Protein AF-0000000071359424 (afdb_homodimer)

pLDDT: mean 89.39, std 12.59, range [34.56, 98.94]

Solvent-accessible surface area (backbone atoms only — not comparable to full-atom values): 30101 Å² total; per-residue (Å²): 121,82,70,41,62,58,48,35,33,37,38,37,17,34,29,26,30,53,90,57,71,79,43,41,37,66,70,57,46,55,58,35,47,76,65,38,33,76,42,5,41,60,33,50,52,52,32,69,72,41,50,44,68,75,66,66,46,66,30,37,36,36,23,9,19,57,32,61,50,30,38,54,72,36,66,71,71,58,70,51,74,48,50,45,51,52,49,36,55,57,56,66,75,49,84,68,50,68,45,69,24,39,13,47,24,44,27,25,35,39,41,81,33,79,86,40,93,69,38,82,43,73,46,50,59,51,34,54,37,36,52,26,44,40,30,67,45,30,75,81,19,46,51,17,64,45,53,72,47,79,46,66,18,61,91,30,41,36,32,42,33,30,34,49,35,30,47,66,40,77,34,83,88,68,77,37,74,40,77,36,70,51,68,61,55,51,52,26,48,53,49,63,60,64,71,41,89,73,38,35,31,36,38,36,24,8,64,60,86,48,84,78,45,51,85,78,30,70,66,46,54,55,51,67,76,36,71,46,44,42,39,36,40,24,18,79,76,55,39,69,44,76,47,80,43,78,39,96,88,72,38,61,34,35,36,39,29,39,22,24,23,29,77,34,71,51,26,30,29,39,39,35,39,36,50,53,34,38,36,30,25,32,74,57,40,81,54,72,67,45,77,42,75,63,111,122,83,71,40,64,59,47,36,33,38,38,36,15,33,30,25,29,52,91,56,72,76,41,40,36,66,70,57,44,54,57,36,46,77,66,38,34,75,43,5,42,60,32,51,50,51,32,68,72,41,51,46,70,76,66,67,44,68,30,36,36,35,23,10,20,56,32,61,49,29,38,53,71,38,65,68,70,59,68,50,71,50,48,46,52,52,50,36,54,59,56,66,74,47,83,66,49,68,44,67,24,39,13,48,26,43,27,25,35,41,42,82,34,78,87,40,93,68,37,82,43,72,47,50,59,51,34,54,36,35,50,26,45,40,31,66,44,29,75,81,19,45,52,16,63,46,52,71,48,79,45,68,18,61,92,30,40,34,33,43,34,30,34,48,35,30,47,67,40,78,33,82,90,68,76,37,74,40,76,36,72,52,68,61,54,51,50,24,48,53,50,62,60,65,71,42,90,72,36,36,31,37,39,36,25,9,64,60,86,49,86,78,44,50,84,76,32,71,67,46,54,56,52,67,75,36,72,46,46,42,40,37,41,25,18,78,74,54,41,71,45,78,46,79,44,79,39,94,88,73,39,61,34,34,37,41,30,40,21,23,23,30,77,33,69,50,26,31,30,38,40,35,37,35,50,53,34,39,37,31,26,32,73,57,40,82,54,73,68,44,79,43,73,62,112

Sequence (590 aa):
MAQQDTLSILHITDLHVIFNQNAYIREMMDYRQKKDYHLGEARFREFLETVPQQTQSDMIVATGDLIDFFESEVEDGSMLDIQTRQFSKLIDEYELPLLLTMGNHETFTFEWNDTLEYKLLHNQFYTERARALWIRNLDCFKNGTYFSRSVQVGNTAYKLIFLDDSFYEFDPEDDTSIPYISKPQEYWLANELEESDEDIEILFMHIPFSTEVAENNSFYKILEKFPSCKLVVAGHHHKSIIKNYPQASGNNLVQVQTAALVNSTNHWRMIQLTEDNIIVSETGQLSPELVIEAKMAQQDTLSILHITDLHVIFNQNAYIREMMDYRQKKDYHLGEARFREFLETVPQQTQSDMIVATGDLIDFFESEVEDGSMLDIQTRQFSKLIDEYELPLLLTMGNHETFTFEWNDTLEYKLLHNQFYTERARALWIRNLDCFKNGTYFSRSVQVGNTAYKLIFLDDSFYEFDPEDDTSIPYISKPQEYWLANELEESDEDIEILFMHIPFSTEVAENNSFYKILEKFPSCKLVVAGHHHKSIIKNYPQASGNNLVQVQTAALVNSTNHWRMIQLTEDNIIVSETGQLSPELVIEAK

Organism: NCBI:txid346377

Structure (mmCIF, N/CA/C/O backbone):
data_AF-0000000071359424-model_v1
#
loop_
_entity.id
_entity.type
_entity.pdbx_description
1 polymer 'Calcineurin-like phosphoesterase domain-containing protein'
#
loop_
_atom_site.group_PDB
_atom_site.id
_atom_site.type_symbol
_atom_site.label_atom_id
_atom_site.label_alt_id
_atom_site.label_comp_id
_atom_site.label_asym_id
_atom_site.label_entity_id
_atom_site.label_seq_id
_atom_site.pdbx_PDB_ins_code
_atom_site.Cartn_x
_atom_site.Cartn_y
_atom_site.Cartn_z
_atom_site.occupancy
_atom_site.B_iso_or_equiv
_atom_site.auth_seq_id
_atom_site.auth_comp_id
_atom_site.auth_asym_id
_atom_site.auth_atom_id
_atom_site.pdbx_PDB_model_num
ATOM 1 N N . MET A 1 1 ? 23.906 -25.922 0.614 1 34.56 1 MET A N 1
ATOM 2 C CA . MET A 1 1 ? 22.609 -26.578 0.501 1 34.56 1 MET A CA 1
ATOM 3 C C . MET A 1 1 ? 22.516 -27.375 -0.793 1 34.56 1 MET A C 1
ATOM 5 O O . MET A 1 1 ? 23.031 -26.953 -1.828 1 34.56 1 MET A O 1
ATOM 9 N N . ALA A 1 2 ? 22.469 -28.562 -0.736 1 39.53 2 ALA A N 1
ATOM 10 C CA . ALA A 1 2 ? 22.5 -29.422 -1.912 1 39.53 2 ALA A CA 1
ATOM 11 C C . ALA A 1 2 ? 21.781 -28.781 -3.09 1 39.53 2 ALA A C 1
ATOM 13 O O . ALA A 1 2 ? 20.656 -28.297 -2.947 1 39.53 2 ALA A O 1
ATOM 14 N N . GLN A 1 3 ? 22.484 -28.281 -3.951 1 49.31 3 GLN A N 1
ATOM 15 C CA . GLN A 1 3 ? 21.969 -27.656 -5.16 1 49.31 3 GLN A CA 1
ATOM 16 C C . GLN A 1 3 ? 20.859 -28.5 -5.785 1 49.31 3 GLN A C 1
ATOM 18 O O . GLN A 1 3 ? 21.062 -29.672 -6.109 1 49.31 3 GLN A O 1
ATOM 23 N N . GLN A 1 4 ? 19.609 -28.328 -5.504 1 65.25 4 GLN A N 1
ATOM 24 C CA . GLN A 1 4 ? 18.484 -29.109 -6.004 1 65.25 4 GLN A CA 1
ATOM 25 C C . GLN A 1 4 ? 18.375 -29.016 -7.523 1 65.25 4 GLN A C 1
ATOM 27 O O . GLN A 1 4 ? 18.469 -27.922 -8.094 1 65.25 4 GLN A O 1
ATOM 32 N N . ASP A 1 5 ? 18.469 -30.172 -8.273 1 86.94 5 ASP A N 1
ATOM 33 C CA . ASP A 1 5 ? 18.406 -30.25 -9.734 1 86.94 5 ASP A CA 1
ATOM 34 C C . ASP A 1 5 ? 17.047 -29.828 -10.258 1 86.94 5 ASP A C 1
ATOM 36 O O . ASP A 1 5 ? 16.922 -29.406 -11.414 1 86.94 5 ASP A O 1
ATOM 40 N N . THR A 1 6 ? 16.078 -29.938 -9.43 1 95.62 6 THR A N 1
ATOM 41 C CA . THR A 1 6 ? 14.719 -29.547 -9.82 1 95.62 6 THR A CA 1
ATOM 42 C C . THR A 1 6 ? 13.977 -28.922 -8.641 1 95.62 6 THR A C 1
ATOM 44 O O . THR A 1 6 ? 14.07 -29.406 -7.512 1 95.62 6 THR A O 1
ATOM 47 N N . LEU A 1 7 ? 13.422 -27.766 -8.812 1 97.69 7 LEU A N 1
ATOM 48 C CA . LEU A 1 7 ? 12.492 -27.172 -7.859 1 97.69 7 LEU A CA 1
ATOM 49 C C . LEU A 1 7 ? 11.047 -27.328 -8.32 1 97.69 7 LEU A C 1
ATOM 51 O O . LEU A 1 7 ? 10.703 -26.938 -9.438 1 97.69 7 LEU A O 1
ATOM 55 N N . SER A 1 8 ? 10.234 -27.953 -7.512 1 98.06 8 SER A N 1
ATOM 56 C CA . SER A 1 8 ? 8.852 -28.25 -7.863 1 98.06 8 SER A CA 1
ATOM 57 C C . SER A 1 8 ? 7.875 -27.344 -7.113 1 98.06 8 SER A C 1
ATOM 59 O O . SER A 1 8 ? 7.805 -27.391 -5.883 1 98.06 8 SER A O 1
ATOM 61 N N . ILE A 1 9 ? 7.07 -26.578 -7.855 1 98.62 9 ILE A N 1
ATOM 62 C CA . ILE A 1 9 ? 6.102 -25.625 -7.312 1 98.62 9 ILE A CA 1
ATOM 63 C C . ILE A 1 9 ? 4.688 -26.078 -7.66 1 98.62 9 ILE A C 1
ATOM 65 O O . ILE A 1 9 ? 4.359 -26.281 -8.828 1 98.62 9 ILE A O 1
ATOM 69 N N . LEU A 1 10 ? 3.865 -26.266 -6.699 1 98.81 10 LEU A N 1
ATOM 70 C CA . LEU A 1 10 ? 2.441 -26.453 -6.941 1 98.81 10 LEU A CA 1
ATOM 71 C C . LEU A 1 10 ? 1.714 -25.125 -7.02 1 98.81 10 LEU A C 1
ATOM 73 O O . LEU A 1 10 ? 1.758 -24.328 -6.074 1 98.81 10 LEU A O 1
ATOM 77 N N . HIS A 1 11 ? 1.095 -24.875 -8.156 1 98.94 11 HIS A N 1
ATOM 78 C CA . HIS A 1 11 ? 0.323 -23.656 -8.32 1 98.94 11 HIS A CA 1
ATOM 79 C C . HIS A 1 11 ? -1.169 -23.906 -8.141 1 98.94 11 HIS A C 1
ATOM 81 O O . HIS A 1 11 ? -1.725 -24.828 -8.75 1 98.94 11 HIS A O 1
ATOM 87 N N . ILE A 1 12 ? -1.784 -23.141 -7.285 1 98.94 12 ILE A N 1
ATOM 88 C CA . ILE A 1 12 ? -3.23 -23.109 -7.098 1 98.94 12 ILE A CA 1
ATOM 89 C C . ILE A 1 12 ? -3.734 -21.672 -7.125 1 98.94 12 ILE A C 1
ATOM 91 O O . ILE A 1 12 ? -2.943 -20.734 -7.031 1 98.94 12 ILE A O 1
ATOM 95 N N . THR A 1 13 ? -5.047 -21.5 -7.305 1 98.81 13 THR A N 1
ATOM 96 C CA . THR A 1 13 ? -5.625 -20.156 -7.352 1 98.81 13 THR A CA 1
ATOM 97 C C . THR A 1 13 ? -7.125 -20.219 -7.07 1 98.81 13 THR A C 1
ATOM 99 O O . THR A 1 13 ? -7.723 -21.297 -7.062 1 98.81 13 THR A O 1
ATOM 102 N N . ASP A 1 14 ? -7.672 -19.031 -6.715 1 98.5 14 ASP A N 1
ATOM 103 C CA . ASP A 1 14 ? -9.117 -18.875 -6.555 1 98.5 14 ASP A CA 1
ATOM 104 C C . ASP A 1 14 ? -9.664 -19.906 -5.562 1 98.5 14 ASP A C 1
ATOM 106 O O . ASP A 1 14 ? -10.531 -20.719 -5.91 1 98.5 14 ASP A O 1
ATOM 110 N N . LEU A 1 15 ? -9.125 -19.75 -4.34 1 98.69 15 LEU A N 1
ATOM 111 C CA . LEU A 1 15 ? -9.492 -20.641 -3.248 1 98.69 15 LEU A CA 1
ATOM 112 C C . LEU A 1 15 ? -10.875 -20.297 -2.701 1 98.69 15 LEU A C 1
ATOM 114 O O . LEU A 1 15 ? -11.625 -21.172 -2.285 1 98.69 15 LEU A O 1
ATOM 118 N N . HIS A 1 16 ? -11.18 -19.016 -2.584 1 97.38 16 HIS A N 1
ATOM 119 C CA . HIS A 1 16 ? -12.445 -18.469 -2.102 1 97.38 16 HIS A CA 1
ATOM 120 C C . HIS A 1 16 ? -12.836 -19.094 -0.769 1 97.38 16 HIS A C 1
ATOM 122 O O . HIS A 1 16 ? -13.977 -19.547 -0.604 1 97.38 16 HIS A O 1
ATOM 128 N N . VAL A 1 17 ? -11.953 -19.094 0.168 1 96.94 17 VAL A N 1
ATOM 129 C CA . VAL A 1 17 ? -12.18 -19.688 1.483 1 96.94 17 VAL A CA 1
ATOM 130 C C . VAL A 1 17 ? -13.219 -18.875 2.246 1 96.94 17 VAL A C 1
ATOM 132 O O . VAL A 1 17 ? -13.117 -17.641 2.316 1 96.94 17 VAL A O 1
ATOM 135 N N . ILE A 1 18 ? -14.18 -19.578 2.773 1 94.19 18 ILE A N 1
ATOM 136 C CA . ILE A 1 18 ? -15.164 -19 3.68 1 94.19 18 ILE A CA 1
ATOM 137 C C . ILE A 1 18 ? -15.047 -19.656 5.055 1 94.19 18 ILE A C 1
ATOM 139 O O . ILE A 1 18 ? -15.328 -20.844 5.211 1 94.19 18 ILE A O 1
ATOM 143 N N . PHE A 1 19 ? -14.656 -18.891 6.051 1 91.75 19 PHE A N 1
ATOM 144 C CA . PHE A 1 19 ? -14.367 -19.453 7.367 1 91.75 19 PHE A CA 1
ATOM 145 C C . PHE A 1 19 ? -15.641 -19.562 8.195 1 91.75 19 PHE A C 1
ATOM 147 O O . PHE A 1 19 ? -15.789 -20.484 9 1 91.75 19 PHE A O 1
ATOM 154 N N . ASN A 1 20 ? -16.5 -18.594 8.109 1 88.69 20 ASN A N 1
ATOM 155 C CA . ASN A 1 20 ? -17.75 -18.594 8.859 1 88.69 20 ASN A CA 1
ATOM 156 C C . ASN A 1 20 ? -18.938 -18.312 7.945 1 88.69 20 ASN A C 1
ATOM 158 O O . ASN A 1 20 ? -19.328 -17.156 7.742 1 88.69 20 ASN A O 1
ATOM 162 N N . GLN A 1 21 ? -19.594 -19.312 7.582 1 88.31 21 GLN A N 1
ATOM 163 C CA . GLN A 1 21 ? -20.719 -19.203 6.656 1 88.31 21 GLN A CA 1
ATOM 164 C C . GLN A 1 21 ? -21.906 -18.5 7.316 1 88.31 21 GLN A C 1
ATOM 166 O O . GLN A 1 21 ? -22.703 -17.844 6.637 1 88.31 21 GLN A O 1
ATOM 171 N N . ASN A 1 22 ? -21.938 -18.609 8.648 1 85.62 22 ASN A N 1
ATOM 172 C CA . ASN A 1 22 ? -23.078 -18.047 9.367 1 85.62 22 ASN A CA 1
ATOM 173 C C . ASN A 1 22 ? -23 -16.531 9.453 1 85.62 22 ASN A C 1
ATOM 175 O O . ASN A 1 22 ? -23.984 -15.867 9.797 1 85.62 22 ASN A O 1
ATOM 179 N N . ALA A 1 23 ? -21.859 -16.031 9.133 1 83.5 23 ALA A N 1
ATOM 180 C CA . ALA A 1 23 ? -21.703 -14.578 9.164 1 83.5 23 ALA A CA 1
ATOM 181 C C . ALA A 1 23 ? -22.328 -13.938 7.926 1 83.5 23 ALA A C 1
ATOM 183 O O . ALA A 1 23 ? -22.562 -12.727 7.902 1 83.5 23 ALA A O 1
ATOM 184 N N . TYR A 1 24 ? -22.625 -14.734 6.887 1 85.75 24 TYR A N 1
ATOM 185 C CA . TYR A 1 24 ? -23.172 -14.227 5.637 1 85.75 24 TYR A CA 1
ATOM 186 C C . TYR A 1 24 ? -24.672 -13.992 5.754 1 85.75 24 TYR A C 1
ATOM 188 O O . TYR A 1 24 ? -25.375 -14.734 6.449 1 85.75 24 TYR A O 1
ATOM 196 N N . ILE A 1 25 ? -25.078 -12.953 5.09 1 85.62 25 ILE A N 1
ATOM 197 C CA . ILE A 1 25 ? -26.516 -12.891 4.895 1 85.62 25 ILE A CA 1
ATOM 198 C C . ILE A 1 25 ? -26.984 -14.086 4.078 1 85.62 25 ILE A C 1
ATOM 200 O O . ILE A 1 25 ? -26.281 -14.555 3.18 1 85.62 25 ILE A O 1
ATOM 204 N N . ARG A 1 26 ? -28.141 -14.523 4.371 1 85.94 26 ARG A N 1
ATOM 205 C CA . ARG A 1 26 ? -28.656 -15.766 3.814 1 85.94 26 ARG A CA 1
ATOM 206 C C . ARG A 1 26 ? -28.656 -15.734 2.291 1 85.94 26 ARG A C 1
ATOM 208 O O . ARG A 1 26 ? -28.219 -16.688 1.647 1 85.94 26 ARG A O 1
ATOM 215 N N . GLU A 1 27 ? -29.094 -14.688 1.688 1 86.06 27 GLU A N 1
ATOM 216 C CA . GLU A 1 27 ? -29.203 -14.562 0.236 1 86.06 27 GLU A CA 1
ATOM 217 C C . GLU A 1 27 ? -27.828 -14.656 -0.426 1 86.06 27 GLU A C 1
ATOM 219 O O . GLU A 1 27 ? -27.672 -15.289 -1.472 1 86.06 27 GLU A O 1
ATOM 224 N N . MET A 1 28 ? -26.891 -14.094 0.179 1 86.56 28 MET A N 1
ATOM 225 C CA . MET A 1 28 ? -25.531 -14.125 -0.354 1 86.56 28 MET A CA 1
ATOM 226 C C . MET A 1 28 ? -24.953 -15.531 -0.271 1 86.56 28 MET A C 1
ATOM 228 O O . MET A 1 28 ? -24.312 -16 -1.213 1 86.56 28 MET A O 1
ATOM 232 N N . MET A 1 29 ? -25.141 -16.125 0.84 1 88.69 29 MET A N 1
ATOM 233 C CA . MET A 1 29 ? -24.625 -17.469 0.993 1 88.69 29 MET A CA 1
ATOM 234 C C . MET A 1 29 ? -25.266 -18.422 -0.002 1 88.69 29 MET A C 1
ATOM 236 O O . MET A 1 29 ? -24.609 -19.297 -0.554 1 88.69 29 MET A O 1
ATOM 240 N N . ASP A 1 30 ? -26.594 -18.234 -0.201 1 89.62 30 ASP A N 1
ATOM 241 C CA . ASP A 1 30 ? -27.281 -19.031 -1.206 1 89.62 30 ASP A CA 1
ATOM 242 C C . ASP A 1 30 ? -26.641 -18.859 -2.582 1 89.62 30 ASP A C 1
ATOM 244 O O . ASP A 1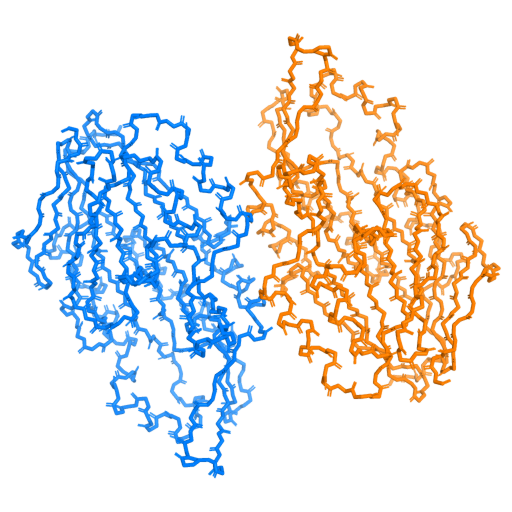 30 ? -26.453 -19.844 -3.307 1 89.62 30 ASP A O 1
ATOM 248 N N . TYR A 1 31 ? -26.344 -17.703 -2.869 1 86.75 31 TYR A N 1
ATOM 249 C CA . TYR A 1 31 ? -25.688 -17.391 -4.137 1 86.75 31 TYR A CA 1
ATOM 250 C C . TYR A 1 31 ? -24.328 -18.062 -4.227 1 86.75 31 TYR A C 1
ATOM 252 O O . TYR A 1 31 ? -23.984 -18.656 -5.258 1 86.75 31 TYR A O 1
ATOM 260 N N . ARG A 1 32 ? -23.562 -18.062 -3.168 1 90.94 32 ARG A N 1
ATOM 261 C CA . ARG A 1 32 ? -22.219 -18.641 -3.133 1 90.94 32 ARG A CA 1
ATOM 262 C C . ARG A 1 32 ? -22.281 -20.172 -3.188 1 90.94 32 ARG A C 1
ATOM 264 O O . ARG A 1 32 ? -21.406 -20.812 -3.781 1 90.94 32 ARG A O 1
ATOM 271 N N . GLN A 1 33 ? -23.281 -20.672 -2.629 1 92.81 33 GLN A N 1
ATOM 272 C CA . GLN A 1 33 ? -23.438 -22.125 -2.641 1 92.81 33 GLN A CA 1
ATOM 273 C C . GLN A 1 33 ? -23.688 -22.641 -4.059 1 92.81 33 GLN A C 1
ATOM 275 O O . GLN A 1 33 ? -23.219 -23.734 -4.41 1 92.81 33 GLN A O 1
ATOM 280 N N . LYS A 1 34 ? -24.359 -21.844 -4.816 1 91.62 34 LYS A N 1
ATOM 281 C CA . LYS A 1 34 ? -24.594 -22.219 -6.207 1 91.62 34 LYS A CA 1
ATOM 282 C C . LYS A 1 34 ? -23.281 -22.312 -6.98 1 91.62 34 LYS A C 1
ATOM 284 O O . LYS A 1 34 ? -23.219 -22.984 -8.008 1 91.62 34 LYS A O 1
ATOM 289 N N . LYS A 1 35 ? -22.266 -21.719 -6.469 1 91.25 35 LYS A N 1
ATOM 290 C CA . LYS A 1 35 ? -20.953 -21.703 -7.113 1 91.25 35 LYS A CA 1
ATOM 291 C C . LYS A 1 35 ? -19.953 -22.562 -6.348 1 91.25 35 LYS A C 1
ATOM 293 O O . LYS A 1 35 ? -18.75 -22.5 -6.602 1 91.25 35 LYS A O 1
ATOM 298 N N . ASP A 1 36 ? -20.391 -23.266 -5.289 1 93.81 36 ASP A N 1
ATOM 299 C CA . ASP A 1 36 ? -19.656 -24.219 -4.473 1 93.81 36 ASP A CA 1
ATOM 300 C C . ASP A 1 36 ? -18.641 -23.5 -3.582 1 93.81 36 ASP A C 1
ATOM 302 O O . ASP A 1 36 ? -17.672 -24.109 -3.113 1 93.81 36 ASP A O 1
ATOM 306 N N . TYR A 1 37 ? -18.828 -22.219 -3.33 1 94.62 37 TYR A N 1
ATOM 307 C CA . TYR A 1 37 ? -17.875 -21.453 -2.539 1 94.62 37 TYR A CA 1
ATOM 308 C C . TYR A 1 37 ? -17.922 -21.875 -1.075 1 94.62 37 TYR A C 1
ATOM 310 O O . TYR A 1 37 ? -16.953 -21.672 -0.331 1 94.62 37 TYR A O 1
ATOM 318 N N . HIS A 1 38 ? -19.016 -22.484 -0.681 1 94.44 38 HIS A N 1
ATOM 319 C CA . HIS A 1 38 ? -19.125 -22.984 0.685 1 94.44 38 HIS A CA 1
ATOM 320 C C . HIS A 1 38 ? -18.141 -24.125 0.93 1 94.44 38 HIS A C 1
ATOM 322 O O . HIS A 1 38 ? -17.859 -24.469 2.08 1 94.44 38 HIS A O 1
ATOM 328 N N . LEU A 1 39 ? -17.594 -24.688 -0.084 1 97.31 39 LEU A N 1
ATOM 329 C CA . LEU A 1 39 ? -16.656 -25.812 0.024 1 97.31 39 LEU A CA 1
ATOM 330 C C . LEU A 1 39 ? -15.219 -25.312 -0.001 1 97.31 39 LEU A C 1
ATOM 332 O O . LEU A 1 39 ? -14.281 -26.109 0.137 1 97.31 39 LEU A O 1
ATOM 336 N N . GLY A 1 40 ? -15 -24.047 -0.147 1 97.5 40 GLY A N 1
ATOM 337 C CA . GLY A 1 40 ? -13.68 -23.469 -0.354 1 97.5 40 GLY A CA 1
ATOM 338 C C . GLY A 1 40 ? -12.688 -23.859 0.724 1 97.5 40 GLY A C 1
ATOM 339 O O . GLY A 1 40 ? -11.578 -24.312 0.421 1 97.5 40 GLY A O 1
ATOM 340 N N . GLU A 1 41 ? -13.062 -23.734 1.964 1 97.38 41 GLU A N 1
ATOM 341 C CA . GLU A 1 41 ? -12.164 -24.078 3.061 1 97.38 41 GLU A CA 1
ATOM 342 C C . GLU A 1 41 ? -11.844 -25.562 3.062 1 97.38 41 GLU A C 1
ATOM 344 O O . GLU A 1 41 ? -10.68 -25.953 3.186 1 97.38 41 GLU A O 1
ATOM 349 N N . ALA A 1 42 ? -12.836 -26.375 2.971 1 97.81 42 ALA A N 1
ATOM 350 C CA . ALA A 1 42 ? -12.656 -27.828 2.996 1 97.81 42 ALA A CA 1
ATOM 351 C C . ALA A 1 42 ? -11.758 -28.297 1.85 1 97.81 42 ALA A C 1
ATOM 353 O O . ALA A 1 42 ? -10.883 -29.141 2.039 1 97.81 42 ALA A O 1
ATOM 354 N N . ARG A 1 43 ? -11.969 -27.781 0.704 1 98.25 43 ARG A N 1
ATOM 355 C CA . ARG A 1 43 ? -11.18 -28.172 -0.459 1 98.25 43 ARG A CA 1
ATOM 356 C C . ARG A 1 43 ? -9.734 -27.719 -0.316 1 98.25 43 ARG A C 1
ATOM 358 O O . ARG A 1 43 ? -8.805 -28.438 -0.696 1 98.25 43 ARG A O 1
ATOM 365 N N . PHE A 1 44 ? -9.539 -26.547 0.177 1 98.62 44 PHE A N 1
ATOM 366 C CA . PHE A 1 44 ? -8.18 -26.078 0.407 1 98.62 44 PHE A CA 1
ATOM 367 C C . PHE A 1 44 ? -7.457 -26.953 1.415 1 98.62 44 PHE A C 1
ATOM 369 O O . PHE A 1 44 ? -6.32 -27.375 1.181 1 98.62 44 PHE A O 1
ATOM 376 N N . ARG A 1 45 ? -8.109 -27.297 2.496 1 98.25 45 ARG A N 1
ATOM 377 C CA . ARG A 1 45 ? -7.523 -28.172 3.5 1 98.25 45 ARG A CA 1
ATOM 378 C C . ARG A 1 45 ? -7.211 -29.547 2.912 1 98.25 45 ARG A C 1
ATOM 380 O O . ARG A 1 45 ? -6.141 -30.109 3.16 1 98.25 45 ARG A O 1
ATOM 387 N N . GLU A 1 46 ? -8.148 -30.062 2.213 1 98.31 46 GLU A N 1
ATOM 388 C CA . GLU A 1 46 ? -7.93 -31.344 1.56 1 98.31 46 GLU A CA 1
ATOM 389 C C . GLU A 1 46 ? -6.711 -31.297 0.646 1 98.31 46 GLU A C 1
ATOM 391 O O . GLU A 1 46 ? -5.883 -32.219 0.659 1 98.31 46 GLU A O 1
ATOM 396 N N . PHE A 1 47 ? -6.629 -30.281 -0.149 1 98.5 47 PHE A N 1
ATOM 397 C CA . PHE A 1 47 ? -5.469 -30.109 -1.017 1 98.5 47 PHE A CA 1
ATOM 398 C C . PHE A 1 47 ? -4.18 -30.109 -0.206 1 98.5 47 PHE A C 1
ATOM 400 O O . PHE A 1 47 ? -3.248 -30.859 -0.516 1 98.5 47 PHE A O 1
ATOM 407 N N . LEU A 1 48 ? -4.117 -29.281 0.816 1 98.31 48 LEU A N 1
ATOM 408 C CA . LEU A 1 48 ? -2.912 -29.125 1.619 1 98.31 48 LEU A CA 1
ATOM 409 C C . LEU A 1 48 ? -2.516 -30.438 2.277 1 98.31 48 LEU A C 1
ATOM 411 O O . LEU A 1 48 ? -1.327 -30.703 2.465 1 98.31 48 LEU A O 1
ATOM 415 N N . GLU A 1 49 ? -3.439 -31.25 2.57 1 97.38 49 GLU A N 1
ATOM 416 C CA . GLU A 1 49 ? -3.195 -32.5 3.297 1 97.38 49 GLU A CA 1
ATOM 417 C C . GLU A 1 49 ? -2.738 -33.594 2.354 1 97.38 49 GLU A C 1
ATOM 419 O O . GLU A 1 49 ? -2.096 -34.562 2.783 1 97.38 49 GLU A O 1
ATOM 424 N N . THR A 1 50 ? -2.98 -33.5 1.065 1 97.5 50 THR A N 1
ATOM 425 C CA . THR A 1 50 ? -2.822 -34.656 0.21 1 97.5 50 THR A CA 1
ATOM 426 C C . THR A 1 50 ? -1.868 -34.375 -0.942 1 97.5 50 THR A C 1
ATOM 428 O O . THR A 1 50 ? -0.824 -35 -1.071 1 97.5 50 THR A O 1
ATOM 431 N N . VAL A 1 51 ? -2.098 -33.312 -1.672 1 98.06 51 VAL A N 1
ATOM 432 C CA . VAL A 1 51 ? -1.508 -33.156 -2.994 1 98.06 51 VAL A CA 1
ATOM 433 C C . VAL A 1 51 ? -0.01 -32.875 -2.861 1 98.06 51 VAL A C 1
ATOM 435 O O . VAL A 1 51 ? 0.8 -33.469 -3.568 1 98.06 51 VAL A O 1
ATOM 438 N N . PRO A 1 52 ? 0.392 -32.031 -1.924 1 97.81 52 PRO A N 1
ATOM 439 C CA . PRO A 1 52 ? 1.826 -31.75 -1.828 1 97.81 52 PRO A CA 1
ATOM 440 C C . PRO A 1 52 ? 2.654 -33 -1.512 1 97.81 52 PRO A C 1
ATOM 442 O O . PRO A 1 52 ? 3.738 -33.188 -2.072 1 97.81 52 PRO A O 1
ATOM 445 N N . GLN A 1 53 ? 2.176 -33.812 -0.663 1 96.12 53 GLN A N 1
ATOM 446 C CA . GLN A 1 53 ? 2.883 -35.062 -0.325 1 96.12 53 GLN A CA 1
ATOM 447 C C . GLN A 1 53 ? 2.904 -36 -1.507 1 96.12 53 GLN A C 1
ATOM 449 O O . GLN A 1 53 ? 3.941 -36.594 -1.817 1 96.12 53 GLN A O 1
ATOM 454 N N . GLN A 1 54 ? 1.809 -36.125 -2.125 1 96.69 54 GLN A N 1
ATOM 455 C CA . GLN A 1 54 ? 1.685 -37.062 -3.254 1 96.69 54 GLN A CA 1
ATOM 456 C C . GLN A 1 54 ? 2.602 -36.625 -4.402 1 96.69 54 GLN A C 1
ATOM 458 O O . GLN A 1 54 ? 3.109 -37.5 -5.137 1 96.69 54 GLN A O 1
ATOM 463 N N . THR A 1 55 ? 2.807 -35.406 -4.559 1 96.81 55 THR A N 1
ATOM 464 C CA . THR A 1 55 ? 3.57 -34.875 -5.695 1 96.81 55 THR A CA 1
ATOM 465 C C . THR A 1 55 ? 5.008 -34.594 -5.285 1 96.81 55 THR A C 1
ATOM 467 O O . THR A 1 55 ? 5.832 -34.219 -6.125 1 96.81 55 THR A O 1
ATOM 470 N N . GLN A 1 56 ? 5.297 -34.688 -4.004 1 94.81 56 GLN A N 1
ATOM 471 C CA . GLN A 1 56 ? 6.613 -34.375 -3.455 1 94.81 56 GLN A CA 1
ATOM 472 C C . GLN A 1 56 ? 7.059 -32.969 -3.857 1 94.81 56 GLN A C 1
ATOM 474 O O . GLN A 1 56 ? 8.164 -32.781 -4.367 1 94.81 56 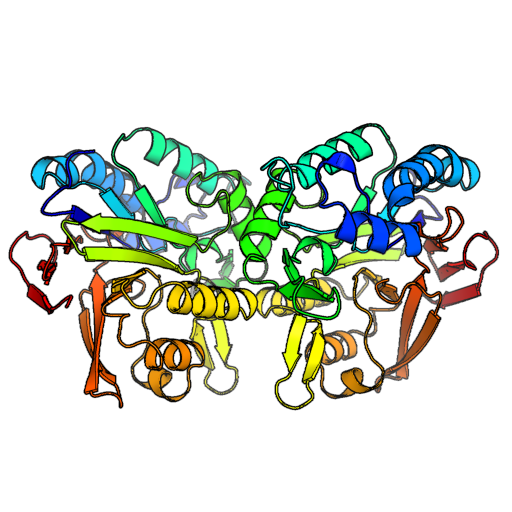GLN A O 1
ATOM 479 N N . SER A 1 57 ? 6.215 -32.031 -3.67 1 96.5 57 SER A N 1
ATOM 480 C CA . SER A 1 57 ? 6.453 -30.641 -4.074 1 96.5 57 SER A CA 1
ATOM 481 C C . SER A 1 57 ? 7.285 -29.906 -3.037 1 96.5 57 SER A C 1
ATOM 483 O O . SER A 1 57 ? 7.273 -30.25 -1.855 1 96.5 57 SER A O 1
ATOM 485 N N . ASP A 1 58 ? 8.039 -28.859 -3.488 1 97 58 ASP A N 1
ATOM 486 C CA . ASP A 1 58 ? 8.938 -28.094 -2.621 1 97 58 ASP A CA 1
ATOM 487 C C . ASP A 1 58 ? 8.234 -26.859 -2.051 1 97 58 ASP A C 1
ATOM 489 O O . ASP A 1 58 ? 8.625 -26.359 -0.998 1 97 58 ASP A O 1
ATOM 493 N N . MET A 1 59 ? 7.199 -26.375 -2.758 1 97.44 59 MET A N 1
ATOM 494 C CA . MET A 1 59 ? 6.477 -25.188 -2.305 1 97.44 59 MET A CA 1
ATOM 495 C C . MET A 1 59 ? 5.129 -25.062 -3.008 1 97.44 59 MET A C 1
ATOM 497 O O . MET A 1 59 ? 4.883 -25.75 -4.004 1 97.44 59 MET A O 1
ATOM 501 N N . ILE A 1 60 ? 4.258 -24.25 -2.479 1 98.62 60 ILE A N 1
ATOM 502 C CA . ILE A 1 60 ? 2.957 -23.922 -3.051 1 98.62 60 ILE A CA 1
ATOM 503 C C . ILE A 1 60 ? 2.889 -22.422 -3.352 1 98.62 60 ILE A C 1
ATOM 505 O O . ILE A 1 60 ? 3.357 -21.594 -2.561 1 98.62 60 ILE A O 1
ATOM 509 N N . VAL A 1 61 ? 2.387 -22.078 -4.496 1 98.88 61 VAL A N 1
ATOM 510 C CA . VAL A 1 61 ? 2.055 -20.703 -4.82 1 98.88 61 VAL A CA 1
ATOM 511 C C . VAL A 1 61 ? 0.558 -20.578 -5.094 1 98.88 61 VAL A C 1
ATOM 513 O O . VAL A 1 61 ? 0.01 -21.312 -5.918 1 98.88 61 VAL A O 1
ATOM 516 N N . ALA A 1 62 ? -0.114 -19.75 -4.391 1 98.88 62 ALA A N 1
ATOM 517 C CA . ALA A 1 62 ? -1.521 -19.438 -4.633 1 98.88 62 ALA A CA 1
ATOM 518 C C . ALA A 1 62 ? -1.694 -18.016 -5.16 1 98.88 62 ALA A C 1
ATOM 520 O O . ALA A 1 62 ? -1.329 -17.062 -4.484 1 98.88 62 ALA A O 1
ATOM 521 N N . THR A 1 63 ? -2.322 -17.875 -6.332 1 98.56 63 THR A N 1
ATOM 522 C CA . THR A 1 63 ? -2.311 -16.578 -7 1 98.56 63 THR A CA 1
ATOM 523 C C . THR A 1 63 ? -3.66 -15.891 -6.852 1 98.56 63 THR A C 1
ATOM 525 O O . THR A 1 63 ? -4.297 -15.539 -7.848 1 98.56 63 THR A O 1
ATOM 528 N N . GLY A 1 64 ? -4.047 -15.633 -5.637 1 98 64 GLY A N 1
ATOM 529 C CA . GLY A 1 64 ? -5.094 -14.664 -5.359 1 98 64 GLY A CA 1
ATOM 530 C C . GLY A 1 64 ? -6.477 -15.281 -5.285 1 98 64 GLY A C 1
ATOM 531 O O . GLY A 1 64 ? -6.641 -16.484 -5.527 1 98 64 GLY A O 1
ATOM 532 N N . ASP A 1 65 ? -7.488 -14.414 -4.887 1 97.88 65 ASP A N 1
ATOM 533 C CA . ASP A 1 65 ? -8.836 -14.828 -4.523 1 97.88 65 ASP A CA 1
ATOM 534 C C . ASP A 1 65 ? -8.797 -15.938 -3.471 1 97.88 65 ASP A C 1
ATOM 536 O O . ASP A 1 65 ? -9.438 -16.984 -3.641 1 97.88 65 ASP A O 1
ATOM 540 N N . LEU A 1 66 ? -8.016 -15.625 -2.453 1 98.12 66 LEU A N 1
ATOM 541 C CA . LEU A 1 66 ? -7.75 -16.531 -1.348 1 98.12 66 LEU A CA 1
ATOM 542 C C . LEU A 1 66 ? -8.984 -16.703 -0.464 1 98.12 66 LEU A C 1
ATOM 544 O O . LEU A 1 66 ? -9.273 -17.797 0.007 1 98.12 66 LEU A O 1
ATOM 548 N N . ILE A 1 67 ? -9.68 -15.586 -0.284 1 95.88 67 ILE A N 1
ATOM 549 C CA . ILE A 1 67 ? -10.93 -15.547 0.472 1 95.88 67 ILE A CA 1
ATOM 550 C C . ILE A 1 67 ? -12.07 -15.086 -0.435 1 95.88 67 ILE A C 1
ATOM 552 O O . ILE A 1 67 ? -11.836 -14.703 -1.585 1 95.88 67 ILE A O 1
ATOM 556 N N . ASP A 1 68 ? -13.242 -15.133 0.123 1 92.62 68 ASP A N 1
ATOM 557 C CA . ASP A 1 68 ? -14.398 -14.797 -0.7 1 92.62 68 ASP A CA 1
ATOM 558 C C . ASP A 1 68 ? -14.516 -13.281 -0.882 1 92.62 68 ASP A C 1
ATOM 560 O O . ASP A 1 68 ? -14.852 -12.805 -1.969 1 92.62 68 ASP A O 1
ATOM 564 N N . PHE A 1 69 ? -14.32 -12.547 0.175 1 87.56 69 PHE A N 1
ATOM 565 C CA . PHE A 1 69 ? -14.312 -11.094 0.076 1 87.56 69 PHE A CA 1
ATOM 566 C C . PHE A 1 69 ? -13.633 -10.477 1.293 1 87.56 69 PHE A C 1
ATOM 568 O O . PHE A 1 69 ? -13.453 -11.141 2.314 1 87.56 69 PHE A O 1
ATOM 575 N N . PHE A 1 70 ? -13.242 -9.234 1.184 1 85.19 70 PHE A N 1
ATOM 576 C CA . PHE A 1 70 ? -12.648 -8.484 2.279 1 85.19 70 PHE A CA 1
ATOM 577 C C . PHE A 1 70 ? -13.695 -8.133 3.33 1 85.19 70 PHE A C 1
ATOM 579 O O . PHE A 1 70 ? -13.578 -8.531 4.488 1 85.19 70 PHE A O 1
ATOM 586 N N . GLU A 1 71 ? -14.734 -7.406 2.869 1 79.69 71 GLU A N 1
ATOM 587 C CA . GLU A 1 71 ? -15.789 -7.047 3.807 1 79.69 71 GLU A CA 1
ATOM 588 C C . GLU A 1 71 ? -17.156 -7.047 3.127 1 79.69 71 GLU A C 1
ATOM 590 O O . GLU A 1 71 ? -17.25 -6.949 1.9 1 79.69 71 GLU A O 1
ATOM 595 N N . SER A 1 72 ? -18.156 -7.285 3.941 1 76.25 72 SER A N 1
ATOM 596 C CA . SER A 1 72 ? -19.531 -7.254 3.482 1 76.25 72 SER A CA 1
ATOM 597 C C . SER A 1 72 ? -20.5 -7.008 4.641 1 76.25 72 SER A C 1
ATOM 599 O O . SER A 1 72 ? -20.094 -7.023 5.805 1 76.25 72 SER A O 1
ATOM 601 N N . GLU A 1 73 ? -21.703 -6.605 4.176 1 69.69 73 GLU A N 1
ATOM 602 C CA . GLU A 1 73 ? -22.781 -6.633 5.16 1 69.69 73 GLU A CA 1
ATOM 603 C C . GLU A 1 73 ? -22.953 -8.031 5.75 1 69.69 73 GLU A C 1
ATOM 605 O O . GLU A 1 73 ? -22.938 -9.023 5.02 1 69.69 73 GLU A O 1
ATOM 610 N N . VAL A 1 74 ? -22.797 -8.047 7.082 1 67.81 74 VAL A N 1
ATOM 611 C CA . VAL A 1 74 ? -22.922 -9.344 7.746 1 67.81 74 VAL A CA 1
ATOM 612 C C . VAL A 1 74 ? -24.125 -9.328 8.688 1 67.81 74 VAL A C 1
ATOM 614 O O . VAL A 1 74 ? -24.594 -8.266 9.086 1 67.81 74 VAL A O 1
ATOM 617 N N . GLU A 1 75 ? -24.719 -10.508 8.836 1 63.53 75 GLU A N 1
ATOM 618 C CA . GLU A 1 75 ? -25.891 -10.688 9.688 1 63.53 75 GLU A CA 1
ATOM 619 C C . GLU A 1 75 ? -25.562 -10.359 11.148 1 63.53 75 GLU A C 1
ATOM 621 O O . GLU A 1 75 ? -26.391 -9.789 11.859 1 63.53 75 GLU A O 1
ATOM 626 N N . ASP A 1 76 ? -24.5 -10.789 11.594 1 57.81 76 ASP A N 1
ATOM 627 C CA . ASP A 1 76 ? -24.234 -10.734 13.031 1 57.81 76 ASP A CA 1
ATOM 628 C C . ASP A 1 76 ? -23.281 -9.594 13.375 1 57.81 76 ASP A C 1
ATOM 630 O O . ASP A 1 76 ? -22.781 -9.516 14.5 1 57.81 76 ASP A O 1
ATOM 634 N N . GLY A 1 77 ? -23.172 -8.68 12.57 1 56.75 77 GLY A N 1
ATOM 635 C CA . GLY A 1 77 ? -22.297 -7.543 12.844 1 56.75 77 GLY A CA 1
ATOM 636 C C . GLY A 1 77 ? -20.828 -7.922 12.922 1 56.75 77 GLY A C 1
ATOM 637 O O . GLY A 1 77 ? -19.984 -7.094 13.266 1 56.75 77 GLY A O 1
ATOM 638 N N . SER A 1 78 ? -20.594 -9.211 12.766 1 55.38 78 SER A N 1
ATOM 639 C CA . SER A 1 78 ? -19.203 -9.625 12.875 1 55.38 78 SER A CA 1
ATOM 640 C C . SER A 1 78 ? -18.359 -9.047 11.742 1 55.38 78 SER A C 1
ATOM 642 O O . SER A 1 78 ? -18.891 -8.766 10.664 1 55.38 78 SER A O 1
ATOM 644 N N . MET A 1 79 ? -17.219 -8.523 12.164 1 56.72 79 MET A N 1
ATOM 645 C CA . MET A 1 79 ? -16.328 -7.949 11.156 1 56.72 79 MET A CA 1
ATOM 646 C C . MET A 1 79 ? -15.594 -9.047 10.391 1 56.72 79 MET A C 1
ATOM 648 O O . MET A 1 79 ? -15.07 -9.984 10.992 1 56.72 79 MET A O 1
ATOM 652 N N . LEU A 1 80 ? -15.773 -9.086 9.086 1 59.53 80 LEU A N 1
ATOM 653 C CA . LEU A 1 80 ? -15.109 -10.055 8.219 1 59.53 80 LEU A CA 1
ATOM 654 C C . LEU A 1 80 ? -13.633 -9.719 8.047 1 59.53 80 LEU A C 1
ATOM 656 O O . LEU A 1 80 ? -12.891 -10.461 7.406 1 59.53 80 LEU A O 1
ATOM 660 N N . ASP A 1 81 ? -13.219 -8.75 8.852 1 63.44 81 ASP A N 1
ATOM 661 C CA . ASP A 1 81 ? -11.812 -8.344 8.766 1 63.44 81 ASP A CA 1
ATOM 662 C C . ASP A 1 81 ? -10.914 -9.328 9.516 1 63.44 81 ASP A C 1
ATOM 664 O O . ASP A 1 81 ? -9.695 -9.273 9.391 1 63.44 81 ASP A O 1
ATOM 668 N N . ILE A 1 82 ? -11.562 -10.445 9.984 1 81.56 82 ILE A N 1
ATOM 669 C CA . ILE A 1 82 ? -10.781 -11.422 10.734 1 81.56 82 ILE A CA 1
ATOM 670 C C . ILE A 1 82 ? -10.273 -12.516 9.789 1 81.56 82 ILE A C 1
ATOM 672 O O . ILE A 1 82 ? -9.43 -13.328 10.164 1 81.56 82 ILE A O 1
ATOM 676 N N . GLN A 1 83 ? -10.719 -12.469 8.633 1 88.62 83 GLN A N 1
ATOM 677 C CA . GLN A 1 83 ? -10.438 -13.539 7.676 1 88.62 83 GLN A CA 1
ATOM 678 C C . GLN A 1 83 ? -8.945 -13.664 7.41 1 88.62 83 GLN A C 1
ATOM 680 O O . GLN A 1 83 ? -8.43 -14.773 7.238 1 88.62 83 GLN A O 1
ATOM 685 N N . THR A 1 84 ? -8.219 -12.531 7.395 1 92.38 84 THR A N 1
ATOM 686 C CA . THR A 1 84 ? -6.785 -12.578 7.145 1 92.38 84 THR A CA 1
ATOM 687 C C . THR A 1 84 ? -6.066 -13.336 8.258 1 92.38 84 THR A C 1
ATOM 689 O O . THR A 1 84 ? -5.164 -14.133 8 1 92.38 84 THR A O 1
ATOM 692 N N . ARG A 1 85 ? -6.512 -13.102 9.469 1 92.88 85 ARG A N 1
ATOM 693 C CA . ARG A 1 85 ? -5.934 -13.82 10.602 1 92.88 85 ARG A CA 1
ATOM 694 C C . ARG A 1 85 ? -6.281 -15.305 10.555 1 92.88 85 ARG A C 1
ATOM 696 O O . ARG A 1 85 ? -5.438 -16.156 10.836 1 92.88 85 ARG A O 1
ATOM 703 N N . GLN A 1 86 ? -7.523 -15.586 10.258 1 93.75 86 GLN A N 1
ATOM 704 C CA . GLN A 1 86 ? -7.953 -16.969 10.133 1 93.75 86 GLN A CA 1
ATOM 705 C C . GLN A 1 86 ? -7.188 -17.688 9.023 1 93.75 86 GLN A C 1
ATOM 707 O O . GLN A 1 86 ? -6.781 -18.844 9.18 1 93.75 86 GLN A O 1
ATOM 712 N N . PHE A 1 87 ? -7.031 -17 7.949 1 96.56 87 PHE A N 1
ATOM 713 C CA . PHE A 1 87 ? -6.281 -17.578 6.84 1 96.56 87 PHE A CA 1
ATOM 714 C C . PHE A 1 87 ? -4.84 -17.859 7.254 1 96.56 87 PHE A C 1
ATOM 716 O O . PHE A 1 87 ? -4.301 -18.922 6.961 1 96.56 87 PHE A O 1
ATOM 723 N N . SER A 1 88 ? -4.215 -16.906 7.902 1 95.94 88 SER A N 1
ATOM 724 C CA . SER A 1 88 ? -2.85 -17.062 8.398 1 95.94 88 SER A CA 1
ATOM 725 C C . SER A 1 88 ? -2.738 -18.281 9.312 1 95.94 88 SER A C 1
ATOM 727 O O . SER A 1 88 ? -1.816 -19.078 9.172 1 95.94 88 SER A O 1
ATOM 729 N N . LYS A 1 89 ? -3.646 -18.406 10.195 1 95.56 89 LYS A N 1
ATOM 730 C CA . LYS A 1 89 ? -3.648 -19.547 11.117 1 95.56 89 LYS A CA 1
ATOM 731 C C . LYS A 1 89 ? -3.777 -20.859 10.359 1 95.56 89 LYS A C 1
ATOM 733 O O . LYS A 1 89 ? -3.094 -21.844 10.68 1 95.56 89 LYS A O 1
ATOM 738 N N . LEU A 1 90 ? -4.672 -20.859 9.414 1 96.62 90 LEU A N 1
ATOM 739 C CA . LEU A 1 90 ? -4.895 -22.062 8.617 1 96.62 90 LEU A CA 1
ATOM 740 C C . LEU A 1 90 ? -3.605 -22.516 7.941 1 96.62 90 LEU A C 1
ATOM 742 O O . LEU A 1 90 ? -3.227 -23.688 8.031 1 96.62 90 LEU A O 1
ATOM 746 N N . ILE A 1 91 ? -2.891 -21.625 7.281 1 96.38 91 ILE A N 1
ATOM 747 C CA . ILE A 1 91 ? -1.731 -22.047 6.504 1 96.38 91 ILE A CA 1
ATOM 748 C C . ILE A 1 91 ? -0.578 -22.391 7.441 1 96.38 91 ILE A C 1
ATOM 750 O O . ILE A 1 91 ? 0.307 -23.172 7.086 1 96.38 91 ILE A O 1
ATOM 754 N N . ASP A 1 92 ? -0.517 -21.844 8.633 1 94.88 92 ASP A N 1
ATOM 755 C CA . ASP A 1 92 ? 0.528 -22.109 9.617 1 94.88 92 ASP A CA 1
ATOM 756 C C . ASP A 1 92 ? 0.454 -23.562 10.102 1 94.88 92 ASP A C 1
ATOM 758 O O . ASP A 1 92 ? 1.397 -24.062 10.719 1 94.88 92 ASP A O 1
ATOM 762 N N . GLU A 1 93 ? -0.661 -24.172 9.875 1 94.81 93 GLU A N 1
ATOM 763 C CA . GLU A 1 93 ? -0.83 -25.562 10.273 1 94.81 93 GLU A CA 1
ATOM 764 C C . GLU A 1 93 ? -0.006 -26.5 9.383 1 94.81 93 GLU A C 1
ATOM 766 O O . GLU A 1 93 ? 0.189 -27.672 9.719 1 94.81 93 GLU A O 1
ATOM 771 N N . TYR A 1 94 ? 0.498 -25.969 8.344 1 93.94 94 TYR A N 1
ATOM 772 C CA . TYR A 1 94 ? 1.208 -26.797 7.371 1 93.94 94 TYR A CA 1
ATOM 773 C C . TYR A 1 94 ? 2.646 -26.328 7.199 1 93.94 94 TYR A C 1
ATOM 775 O O . TYR A 1 94 ? 2.936 -25.125 7.344 1 93.94 94 TYR A O 1
ATOM 783 N N . GLU A 1 95 ? 3.559 -27.203 6.859 1 90.44 95 GLU A N 1
ATOM 784 C CA . GLU A 1 95 ? 4.988 -26.922 6.867 1 90.44 95 GLU A CA 1
ATOM 785 C C . GLU A 1 95 ? 5.461 -26.422 5.508 1 90.44 95 GLU A C 1
ATOM 787 O O . GLU A 1 95 ? 6.438 -25.672 5.418 1 90.44 95 GLU A O 1
ATOM 792 N N . LEU A 1 96 ? 4.883 -26.906 4.492 1 93.06 96 LEU A N 1
ATOM 793 C CA . LEU A 1 96 ? 5.34 -26.531 3.156 1 93.06 96 LEU A CA 1
ATOM 794 C C . LEU A 1 96 ? 5.199 -25.031 2.924 1 93.06 96 LEU A C 1
ATOM 796 O O . LEU A 1 96 ? 4.164 -24.453 3.234 1 93.06 96 LEU A O 1
ATOM 800 N N . PRO A 1 97 ? 6.258 -24.375 2.436 1 95.25 97 PRO A N 1
ATOM 801 C CA . PRO A 1 97 ? 6.176 -22.938 2.145 1 95.25 97 PRO A CA 1
ATOM 802 C C . PRO A 1 97 ? 5.031 -22.594 1.193 1 95.25 97 PRO A C 1
ATOM 804 O O . PRO A 1 97 ? 4.844 -23.266 0.176 1 95.25 97 PRO A O 1
ATOM 807 N N . LEU A 1 98 ? 4.305 -21.609 1.566 1 97.31 98 LEU A N 1
ATOM 808 C CA . LEU A 1 98 ? 3.191 -21.109 0.77 1 97.31 98 LEU A CA 1
ATOM 809 C C . LEU A 1 98 ? 3.369 -19.609 0.471 1 97.31 98 LEU A C 1
ATOM 811 O O . LEU A 1 98 ? 3.396 -18.797 1.39 1 97.31 98 LEU A O 1
ATOM 815 N N . LEU A 1 99 ? 3.57 -19.266 -0.788 1 98 99 LEU A N 1
ATOM 816 C CA . LEU A 1 99 ? 3.654 -17.891 -1.241 1 98 99 LEU A CA 1
ATOM 817 C C . LEU A 1 99 ? 2.375 -17.469 -1.957 1 98 99 LEU A C 1
ATOM 819 O O . LEU A 1 99 ? 1.77 -18.266 -2.672 1 98 99 LEU A O 1
ATOM 823 N N . LEU A 1 100 ? 2.008 -16.219 -1.75 1 98.62 100 LEU A N 1
ATOM 824 C CA . LEU A 1 100 ? 0.687 -15.781 -2.184 1 98.62 100 LEU A CA 1
ATOM 825 C C . LEU A 1 100 ? 0.784 -14.5 -3.014 1 98.62 100 LEU A C 1
ATOM 827 O O . LEU A 1 100 ? 1.743 -13.742 -2.877 1 98.62 100 LEU A O 1
ATOM 831 N N . THR A 1 101 ? -0.176 -14.312 -3.895 1 98.38 101 THR A N 1
ATOM 832 C CA . THR A 1 101 ? -0.541 -12.992 -4.398 1 98.38 101 THR A CA 1
ATOM 833 C C . THR A 1 101 ? -1.953 -12.617 -3.959 1 98.38 101 THR A C 1
ATOM 835 O O . THR A 1 101 ? -2.73 -13.484 -3.545 1 98.38 101 THR A O 1
ATOM 838 N N . MET A 1 102 ? -2.215 -11.367 -4.027 1 97.5 102 MET A N 1
ATOM 839 C CA . MET A 1 102 ? -3.588 -10.922 -3.801 1 97.5 102 MET A CA 1
ATOM 840 C C . MET A 1 102 ? -4.418 -11.039 -5.074 1 97.5 102 MET A C 1
ATOM 842 O O . MET A 1 102 ? -3.9 -10.836 -6.176 1 97.5 102 MET A O 1
ATOM 846 N N . GLY A 1 103 ? -5.637 -11.383 -4.941 1 96.69 103 GLY A N 1
ATOM 847 C CA . GLY A 1 103 ? -6.633 -11.273 -5.996 1 96.69 103 GLY A CA 1
ATOM 848 C C . GLY A 1 103 ? -7.68 -10.211 -5.727 1 96.69 103 GLY A C 1
ATOM 849 O O . GLY A 1 103 ? -7.629 -9.531 -4.695 1 96.69 103 GLY A O 1
ATOM 850 N N . ASN A 1 104 ? -8.609 -9.969 -6.652 1 94.19 104 ASN A N 1
ATOM 851 C CA . ASN A 1 104 ? -9.57 -8.891 -6.496 1 94.19 104 ASN A CA 1
ATOM 852 C C . ASN A 1 104 ? -10.492 -9.125 -5.301 1 94.19 104 ASN A C 1
ATOM 854 O O . ASN A 1 104 ? -10.961 -8.172 -4.676 1 94.19 104 ASN A O 1
ATOM 858 N N . HIS A 1 105 ? -10.742 -10.289 -4.902 1 94.25 105 HIS A N 1
ATOM 859 C CA . HIS A 1 105 ? -11.633 -10.594 -3.783 1 94.25 105 HIS A CA 1
ATOM 860 C C . HIS A 1 105 ? -11.008 -10.164 -2.457 1 94.25 105 HIS A C 1
ATOM 862 O O . HIS A 1 105 ? -11.727 -9.828 -1.512 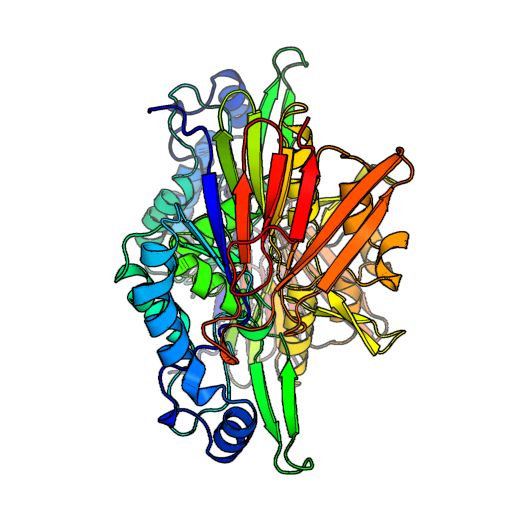1 94.25 105 HIS A O 1
ATOM 868 N N . GLU A 1 106 ? -9.711 -10.156 -2.42 1 95.31 106 GLU A N 1
ATOM 869 C CA . GLU A 1 106 ? -9.055 -9.711 -1.196 1 95.31 106 GLU A CA 1
ATOM 870 C C . GLU A 1 106 ? -9.336 -8.242 -0.917 1 95.31 106 GLU A C 1
ATOM 872 O O . GLU A 1 106 ? -9.141 -7.766 0.203 1 95.31 106 GLU A O 1
ATOM 877 N N . THR A 1 107 ? -9.812 -7.484 -1.95 1 93.19 107 THR A N 1
ATOM 878 C CA . THR A 1 107 ? -10.016 -6.051 -1.769 1 93.19 107 THR A CA 1
ATOM 879 C C . THR A 1 107 ? -11.469 -5.676 -2.039 1 93.19 107 THR A C 1
ATOM 881 O O . THR A 1 107 ? -11.836 -4.5 -1.983 1 93.19 107 THR A O 1
ATOM 884 N N . PHE A 1 108 ? -12.352 -6.633 -2.338 1 90.69 108 PHE A N 1
ATOM 885 C CA . PHE A 1 108 ? -13.75 -6.348 -2.641 1 90.69 108 PHE A CA 1
ATOM 886 C C . PHE A 1 108 ? -14.547 -6.137 -1.36 1 90.69 108 PHE A C 1
ATOM 888 O O . PHE A 1 108 ? -14.422 -6.914 -0.41 1 90.69 108 PHE A O 1
ATOM 895 N N . THR A 1 109 ? -15.312 -5.113 -1.373 1 88.5 109 THR A N 1
ATOM 896 C CA . THR A 1 109 ? -16.438 -4.922 -0.454 1 88.5 109 THR A CA 1
ATOM 897 C C . THR A 1 109 ? -17.766 -5.199 -1.153 1 88.5 109 THR A C 1
ATOM 899 O O . THR A 1 109 ? -18.047 -4.621 -2.201 1 88.5 109 THR A O 1
ATOM 902 N N . PHE A 1 110 ? -18.516 -6.066 -0.566 1 85.94 110 PHE A N 1
ATOM 903 C CA . PHE A 1 110 ? -19.781 -6.438 -1.201 1 85.94 110 PHE A CA 1
ATOM 904 C C . PHE A 1 110 ? -20.969 -5.875 -0.426 1 85.94 110 PHE A C 1
ATOM 906 O O . PHE A 1 110 ? -20.953 -5.867 0.806 1 85.94 110 PHE A O 1
ATOM 913 N N . GLU A 1 111 ? -21.844 -5.445 -1.142 1 80.81 111 GLU A N 1
ATOM 914 C CA . GLU A 1 111 ? -23.141 -5.012 -0.627 1 80.81 111 GLU A CA 1
ATOM 915 C C . GLU A 1 111 ? -24.281 -5.758 -1.311 1 80.81 111 GLU A C 1
ATOM 917 O O . GLU A 1 111 ? -24.219 -6.027 -2.512 1 80.81 111 GLU A O 1
ATOM 922 N N . TRP A 1 112 ? -25.203 -6.09 -0.418 1 79.12 112 TRP A N 1
ATOM 923 C CA . TRP A 1 112 ? -26.375 -6.75 -0.975 1 79.12 112 TRP A CA 1
ATOM 924 C C . TRP A 1 112 ? -27.469 -5.738 -1.294 1 79.12 112 TRP A C 1
ATOM 926 O O . TRP A 1 112 ? -27.734 -4.836 -0.498 1 79.12 112 TRP A O 1
ATOM 936 N N . ASN A 1 113 ? -27.938 -5.836 -2.473 1 78.19 113 ASN A N 1
ATOM 937 C CA . ASN A 1 113 ? -29.047 -4.98 -2.895 1 78.19 113 ASN A CA 1
ATOM 938 C C . ASN A 1 113 ? -30.281 -5.793 -3.246 1 78.19 113 ASN A C 1
ATOM 940 O O . ASN A 1 113 ? -30.359 -6.383 -4.324 1 78.19 113 ASN A O 1
ATOM 944 N N . ASP A 1 114 ? -31.234 -5.73 -2.301 1 72.38 114 ASP A N 1
ATOM 945 C CA . ASP A 1 114 ? -32.469 -6.504 -2.471 1 72.38 114 ASP A CA 1
ATOM 946 C C . ASP A 1 114 ? -33.344 -5.914 -3.576 1 72.38 114 ASP A C 1
ATOM 948 O O . ASP A 1 114 ? -34.219 -6.602 -4.125 1 72.38 114 ASP A O 1
ATOM 952 N N . THR A 1 115 ? -33.188 -4.754 -3.691 1 68.94 115 THR A N 1
ATOM 953 C CA . THR A 1 115 ? -34.062 -4.09 -4.641 1 68.94 115 THR A CA 1
ATOM 954 C C . THR A 1 115 ? -33.688 -4.449 -6.078 1 68.94 115 THR A C 1
ATOM 956 O O . THR A 1 115 ? -34.5 -4.336 -6.988 1 68.94 115 THR A O 1
ATOM 959 N N . LEU A 1 116 ? -32.438 -4.676 -6.07 1 60.47 116 LEU A N 1
ATOM 960 C CA . LEU A 1 116 ? -31.969 -5.078 -7.391 1 60.47 116 LEU A CA 1
ATOM 961 C C . LEU A 1 116 ? -32 -6.594 -7.547 1 60.47 116 LEU A C 1
ATOM 963 O O . LEU A 1 116 ? -32.031 -7.324 -6.555 1 60.47 116 LEU A O 1
ATOM 967 N N . GLU A 1 117 ? -32.688 -7.105 -8.586 1 58.75 117 GLU A N 1
ATOM 968 C CA . GLU A 1 117 ? -32.781 -8.531 -8.883 1 58.75 117 GLU A CA 1
ATOM 969 C C . GLU A 1 117 ? -31.734 -9.32 -8.086 1 58.75 117 GLU A C 1
ATOM 971 O O . GLU A 1 117 ? -31.016 -10.164 -8.641 1 58.75 117 GLU A O 1
ATOM 976 N N . TYR A 1 118 ? -31.609 -8.945 -6.754 1 61.34 118 TYR A N 1
ATOM 977 C CA . TYR A 1 118 ? -30.766 -9.727 -5.852 1 61.34 118 TYR A CA 1
ATOM 978 C C . TYR A 1 118 ? -29.344 -9.797 -6.363 1 61.34 118 TYR A C 1
ATOM 980 O O . TYR A 1 118 ? -28.844 -10.883 -6.695 1 61.34 118 TYR A O 1
ATOM 988 N N . LYS A 1 119 ? -28.938 -8.531 -6.469 1 72.81 119 LYS A N 1
ATOM 989 C CA . LYS A 1 119 ? -27.609 -8.422 -7.07 1 72.81 119 LYS A CA 1
ATOM 990 C C . LYS A 1 119 ? -26.547 -8.125 -6.012 1 72.81 119 LYS A C 1
ATOM 992 O O . LYS A 1 119 ? -26.828 -7.457 -5.016 1 72.81 119 LYS A O 1
ATOM 997 N N . LEU A 1 120 ? -25.516 -8.836 -6.188 1 74.81 120 LEU A N 1
ATOM 998 C CA . LEU A 1 120 ? -24.312 -8.562 -5.402 1 74.81 120 LEU A CA 1
ATOM 999 C C . LEU A 1 120 ? -23.469 -7.473 -6.051 1 74.81 120 LEU A C 1
ATOM 1001 O O . LEU A 1 120 ? -23.031 -7.621 -7.188 1 74.81 120 LEU A O 1
ATOM 1005 N N . LEU A 1 121 ? -23.484 -6.309 -5.293 1 81.12 121 LEU A N 1
ATOM 1006 C CA . LEU A 1 121 ? -22.672 -5.195 -5.762 1 81.12 121 LEU A CA 1
ATOM 1007 C C . LEU A 1 121 ? -21.312 -5.18 -5.055 1 81.12 121 LEU A C 1
ATOM 1009 O O . LEU A 1 121 ? -21.219 -5.539 -3.881 1 81.12 121 LEU A O 1
ATOM 1013 N N . HIS A 1 122 ? -20.297 -4.863 -5.855 1 84.94 122 HIS A N 1
ATOM 1014 C CA . HIS A 1 122 ? -18.984 -4.801 -5.227 1 84.94 122 HIS A CA 1
ATOM 1015 C C . HIS A 1 122 ? -18.297 -3.465 -5.508 1 84.94 122 HIS A C 1
ATOM 1017 O O . HIS A 1 122 ? -18.641 -2.781 -6.477 1 84.94 122 HIS A O 1
ATOM 1023 N N . ASN A 1 123 ? -17.5 -3.016 -4.629 1 88.12 123 ASN A N 1
ATOM 1024 C CA . ASN A 1 123 ? -16.578 -1.89 -4.797 1 88.12 123 ASN A CA 1
ATOM 1025 C C . ASN A 1 123 ? -15.227 -2.17 -4.164 1 88.12 123 ASN A C 1
ATOM 1027 O O . ASN A 1 123 ? -15.031 -3.209 -3.531 1 88.12 123 ASN A O 1
ATOM 1031 N N . GLN A 1 124 ? -14.25 -1.302 -4.391 1 91.5 124 GLN A N 1
ATOM 1032 C CA . GLN A 1 124 ? -12.914 -1.46 -3.834 1 91.5 124 GLN A CA 1
ATOM 1033 C C . GLN A 1 124 ? -12.453 -0.189 -3.123 1 91.5 124 GLN A C 1
ATOM 1035 O O . GLN A 1 124 ? -11.289 0.203 -3.225 1 91.5 124 GLN A O 1
ATOM 1040 N N . PHE A 1 125 ? -13.391 0.459 -2.436 1 90.56 125 PHE A N 1
ATOM 1041 C CA . PHE A 1 125 ? -13.102 1.73 -1.781 1 90.56 125 PHE A CA 1
ATOM 1042 C C . PHE A 1 125 ? -12.117 1.537 -0.633 1 90.56 125 PHE A C 1
ATOM 1044 O O . PHE A 1 125 ? -11.43 2.477 -0.236 1 90.56 125 PHE A O 1
ATOM 1051 N N . TYR A 1 126 ? -11.961 0.304 -0.112 1 92.56 126 TYR A N 1
ATOM 1052 C CA . TYR A 1 126 ? -11.172 0.078 1.096 1 92.56 126 TYR A CA 1
ATOM 1053 C C . TYR A 1 126 ? -9.984 -0.829 0.811 1 92.56 126 TYR A C 1
ATOM 1055 O O . TYR A 1 126 ? -9.57 -1.607 1.672 1 92.56 126 TYR A O 1
ATOM 1063 N N . THR A 1 127 ? -9.453 -0.714 -0.394 1 94.12 127 THR A N 1
ATOM 1064 C CA . THR A 1 127 ? -8.336 -1.529 -0.848 1 94.12 127 THR A CA 1
ATOM 1065 C C . THR A 1 127 ? -7.133 -1.356 0.076 1 94.12 127 THR A C 1
ATOM 1067 O O . THR A 1 127 ? -6.461 -2.332 0.42 1 94.12 127 THR A O 1
ATOM 1070 N N . GLU A 1 128 ? -6.902 -0.111 0.48 1 94.38 128 GLU A N 1
ATOM 1071 C CA . GLU A 1 128 ? -5.758 0.161 1.346 1 94.38 128 GLU A CA 1
ATOM 1072 C C . GLU A 1 128 ? -5.898 -0.558 2.684 1 94.38 128 GLU A C 1
ATOM 1074 O O . GLU A 1 128 ? -4.93 -1.125 3.193 1 94.38 128 GLU A O 1
ATOM 1079 N N . ARG A 1 129 ? -7.008 -0.463 3.271 1 94.5 129 ARG A N 1
ATOM 1080 C CA . ARG A 1 129 ? -7.246 -1.154 4.535 1 94.5 129 ARG A CA 1
ATOM 1081 C C . ARG A 1 129 ? -7.105 -2.664 4.367 1 94.5 129 ARG A C 1
ATOM 1083 O O . ARG A 1 129 ? -6.523 -3.336 5.219 1 94.5 129 ARG A O 1
ATOM 1090 N N . ALA A 1 130 ? -7.652 -3.193 3.322 1 94.75 130 ALA A N 1
ATOM 1091 C CA . ALA A 1 130 ? -7.52 -4.617 3.033 1 94.75 130 ALA A CA 1
ATOM 1092 C C . ALA A 1 130 ? -6.051 -5.023 2.957 1 94.75 130 ALA A C 1
ATOM 1094 O O . ALA A 1 130 ? -5.629 -5.98 3.609 1 94.75 130 ALA A O 1
ATOM 1095 N N . ARG A 1 131 ? -5.227 -4.281 2.199 1 96.44 131 ARG A N 1
ATOM 1096 C CA . ARG A 1 131 ? -3.803 -4.559 2.057 1 96.44 131 ARG A CA 1
ATOM 1097 C C . ARG A 1 131 ? -3.1 -4.523 3.408 1 96.44 131 ARG A C 1
ATOM 1099 O O . ARG A 1 131 ? -2.275 -5.391 3.709 1 96.44 131 ARG A O 1
ATOM 1106 N N . ALA A 1 132 ? -3.451 -3.525 4.188 1 96.56 132 ALA A N 1
ATOM 1107 C CA . ALA A 1 132 ? -2.816 -3.375 5.496 1 96.56 132 ALA A CA 1
ATOM 1108 C C . ALA A 1 132 ? -3.07 -4.598 6.371 1 96.56 132 ALA A C 1
ATOM 1110 O O . ALA A 1 132 ? -2.17 -5.059 7.078 1 96.56 132 ALA A O 1
ATOM 1111 N N . LEU A 1 133 ? -4.258 -5.141 6.336 1 95.38 133 LEU A N 1
ATOM 1112 C CA . LEU A 1 133 ? -4.586 -6.316 7.129 1 95.38 133 LEU A CA 1
ATOM 1113 C C . LEU A 1 133 ? -3.779 -7.527 6.672 1 95.38 133 LEU A C 1
ATOM 1115 O O . LEU A 1 133 ? -3.273 -8.289 7.5 1 95.38 133 LEU A O 1
ATOM 1119 N N . TRP A 1 134 ? -3.676 -7.68 5.383 1 96.75 134 TRP A N 1
ATOM 1120 C CA . TRP A 1 134 ? -2.885 -8.789 4.863 1 96.75 134 TRP A CA 1
ATOM 1121 C C . TRP A 1 134 ? -1.414 -8.633 5.23 1 96.75 134 TRP A C 1
ATOM 1123 O O . TRP A 1 134 ? -0.752 -9.602 5.605 1 96.75 134 TRP A O 1
ATOM 1133 N N . ILE A 1 135 ? -0.895 -7.434 5.164 1 97.25 135 ILE A N 1
ATOM 1134 C CA . ILE A 1 135 ? 0.494 -7.137 5.5 1 97.25 135 ILE A CA 1
ATOM 1135 C C . ILE A 1 135 ? 0.744 -7.445 6.977 1 97.25 135 ILE A C 1
ATOM 1137 O O . ILE A 1 135 ? 1.773 -8.023 7.328 1 97.25 135 ILE A O 1
ATOM 1141 N N . ARG A 1 136 ? -0.138 -7.148 7.828 1 95.75 136 ARG A N 1
ATOM 1142 C CA . ARG A 1 136 ? 0.05 -7.297 9.266 1 95.75 136 ARG A CA 1
ATOM 1143 C C . ARG A 1 136 ? -0.097 -8.758 9.695 1 95.75 136 ARG A C 1
ATOM 1145 O O . ARG A 1 136 ? 0.489 -9.18 10.695 1 95.75 136 ARG A O 1
ATOM 1152 N N . ASN A 1 137 ? -0.805 -9.555 8.883 1 95.31 137 ASN A N 1
ATOM 1153 C CA . ASN A 1 137 ? -1.192 -10.852 9.43 1 95.31 137 ASN A CA 1
ATOM 1154 C C . ASN A 1 137 ? -0.492 -11.992 8.695 1 95.31 137 ASN A C 1
ATOM 1156 O O . ASN A 1 137 ? -0.442 -13.117 9.203 1 95.31 137 ASN A O 1
ATOM 1160 N N . LEU A 1 138 ? 0.029 -11.727 7.5 1 96.06 138 LEU A N 1
ATOM 1161 C CA . LEU A 1 138 ? 0.613 -12.812 6.73 1 96.06 138 LEU A CA 1
ATOM 1162 C C . LEU A 1 138 ? 2.113 -12.609 6.547 1 96.06 138 LEU A C 1
ATOM 1164 O O . LEU A 1 138 ? 2.543 -11.594 5.996 1 96.06 138 LEU A O 1
ATOM 1168 N N . ASP A 1 139 ? 2.852 -13.578 6.809 1 94.38 139 ASP A N 1
ATOM 1169 C CA . ASP A 1 139 ? 4.309 -13.484 6.781 1 94.38 139 ASP A CA 1
ATOM 1170 C C . ASP A 1 139 ? 4.816 -13.195 5.371 1 94.38 139 ASP A C 1
ATOM 1172 O O . ASP A 1 139 ? 5.723 -12.383 5.188 1 94.38 139 ASP A O 1
ATOM 1176 N N . CYS A 1 140 ? 4.285 -13.812 4.402 1 95.38 140 CYS A N 1
ATOM 1177 C CA . CYS A 1 140 ? 4.809 -13.633 3.055 1 95.38 140 CYS A CA 1
ATOM 1178 C C . CYS A 1 140 ? 4.562 -12.203 2.566 1 95.38 140 CYS A C 1
ATOM 1180 O O . CYS A 1 140 ? 5.168 -11.766 1.587 1 95.38 140 CYS A O 1
ATOM 1182 N N . PHE A 1 141 ? 3.637 -11.484 3.234 1 97.44 141 PHE A N 1
ATOM 1183 C CA . PHE A 1 141 ? 3.332 -10.109 2.857 1 97.44 141 PHE A CA 1
ATOM 1184 C C . PHE A 1 141 ? 3.979 -9.125 3.826 1 97.44 141 PHE A C 1
ATOM 1186 O O . PHE A 1 141 ? 3.705 -7.922 3.773 1 97.44 141 PHE A O 1
ATOM 1193 N N . LYS A 1 142 ? 4.828 -9.578 4.73 1 94.88 142 LYS A N 1
ATOM 1194 C CA . LYS A 1 142 ? 5.367 -8.734 5.793 1 94.88 142 LYS A CA 1
ATOM 1195 C C . LYS A 1 142 ? 6.133 -7.543 5.219 1 94.88 142 LYS A C 1
ATOM 1197 O O . LYS A 1 142 ? 6.273 -6.512 5.875 1 94.88 142 LYS A O 1
ATOM 1202 N N . ASN A 1 143 ? 6.645 -7.688 3.943 1 95.06 143 ASN A N 1
ATOM 1203 C CA . ASN A 1 143 ? 7.379 -6.609 3.293 1 95.06 143 ASN A CA 1
ATOM 1204 C C . ASN A 1 143 ? 6.598 -6.023 2.123 1 95.06 143 ASN A C 1
ATOM 1206 O O . ASN A 1 143 ? 7.18 -5.445 1.205 1 95.06 143 ASN A O 1
ATOM 1210 N N . GLY A 1 144 ? 5.309 -6.223 2.164 1 97.06 144 GLY A N 1
ATOM 1211 C CA . GLY A 1 144 ? 4.449 -5.699 1.115 1 97.06 144 GLY A CA 1
ATOM 1212 C C . GLY A 1 144 ? 3.709 -6.781 0.35 1 97.06 144 GLY A C 1
ATOM 1213 O O . GLY A 1 144 ? 4.051 -7.961 0.451 1 97.06 144 GLY A O 1
ATOM 1214 N N . THR A 1 145 ? 2.758 -6.348 -0.48 1 98.12 145 THR A N 1
ATOM 1215 C CA . THR A 1 145 ? 1.869 -7.293 -1.149 1 98.12 145 THR A CA 1
ATOM 1216 C C . THR A 1 145 ? 2.434 -7.695 -2.51 1 98.12 145 THR A C 1
ATOM 1218 O O . THR A 1 145 ? 1.853 -8.531 -3.205 1 98.12 145 THR A O 1
ATOM 1221 N N . TYR A 1 146 ? 3.516 -7.078 -2.924 1 98.12 146 TYR A N 1
ATOM 1222 C CA . TYR A 1 146 ? 4.32 -7.57 -4.035 1 98.12 146 TYR A CA 1
ATOM 1223 C C . TYR A 1 146 ? 5.773 -7.75 -3.621 1 98.12 146 TYR A C 1
ATOM 1225 O O . TYR A 1 146 ? 6.297 -6.973 -2.82 1 98.12 146 TYR A O 1
ATOM 1233 N N . PHE A 1 147 ? 6.387 -8.797 -4.098 1 97.62 147 PHE A N 1
ATOM 1234 C CA . PHE A 1 147 ? 7.715 -9.188 -3.645 1 97.62 147 PHE A CA 1
ATOM 1235 C C . PHE A 1 147 ? 8.336 -10.195 -4.605 1 97.62 147 PHE A C 1
ATOM 1237 O O . PHE A 1 147 ? 7.723 -10.57 -5.605 1 97.62 147 PHE A O 1
ATOM 1244 N N . SER A 1 148 ? 9.609 -10.508 -4.367 1 97.19 148 SER A N 1
ATOM 1245 C CA . SER A 1 148 ? 10.289 -11.5 -5.191 1 97.19 148 SER A CA 1
ATOM 1246 C C . SER A 1 148 ? 11.109 -12.461 -4.336 1 97.19 148 SER A C 1
ATOM 1248 O O . SER A 1 148 ? 11.367 -12.188 -3.162 1 97.19 148 SER A O 1
ATOM 1250 N N . ARG A 1 149 ? 11.336 -13.602 -4.883 1 96.44 149 ARG A N 1
ATOM 1251 C CA . ARG A 1 149 ? 12.195 -14.625 -4.297 1 96.44 149 ARG A CA 1
ATOM 1252 C C . ARG A 1 149 ? 13.141 -15.211 -5.34 1 96.44 149 ARG A C 1
ATOM 1254 O O . ARG A 1 149 ? 12.711 -15.602 -6.43 1 96.44 149 A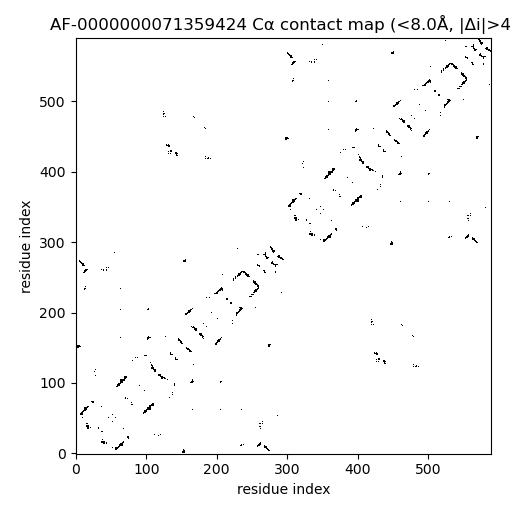RG A O 1
ATOM 1261 N N . SER A 1 150 ? 14.445 -15.227 -4.973 1 96.12 150 SER A N 1
ATOM 1262 C CA . SER A 1 150 ? 15.43 -15.852 -5.852 1 96.12 150 SER A CA 1
ATOM 1263 C C . SER A 1 150 ? 15.68 -17.297 -5.461 1 96.12 150 SER A C 1
ATOM 1265 O O . SER A 1 150 ? 15.766 -17.625 -4.273 1 96.12 150 SER A O 1
ATOM 1267 N N . VAL A 1 151 ? 15.734 -18.141 -6.445 1 95.75 151 VAL A N 1
ATOM 1268 C CA . VAL A 1 151 ? 16.062 -19.547 -6.207 1 95.75 151 VAL A CA 1
ATOM 1269 C C . VAL A 1 151 ? 17.109 -20 -7.215 1 95.75 151 VAL A C 1
ATOM 1271 O O . VAL A 1 151 ? 17.078 -19.609 -8.383 1 95.75 151 VAL A O 1
ATOM 1274 N N . GLN A 1 152 ? 18.047 -20.75 -6.719 1 95.38 152 GLN A N 1
ATOM 1275 C CA . GLN A 1 152 ? 19.078 -21.344 -7.566 1 95.38 152 GLN A CA 1
ATOM 1276 C C . GLN A 1 152 ? 18.766 -22.797 -7.867 1 95.38 152 GLN A C 1
ATOM 1278 O O . GLN A 1 152 ? 18.578 -23.594 -6.949 1 95.38 152 GLN A O 1
ATOM 1283 N N . VAL A 1 153 ? 18.719 -23.141 -9.133 1 95.94 153 VAL A N 1
ATOM 1284 C CA . VAL A 1 153 ? 18.516 -24.516 -9.594 1 95.94 153 VAL A CA 1
ATOM 1285 C C . VAL A 1 153 ? 19.641 -24.906 -10.539 1 95.94 153 VAL A C 1
ATOM 1287 O O . VAL A 1 153 ? 19.688 -24.453 -11.688 1 95.94 153 VAL A O 1
ATOM 1290 N N . GLY A 1 154 ? 20.516 -25.766 -10.07 1 93.75 154 GLY A N 1
ATOM 1291 C CA . GLY A 1 154 ? 21.734 -25.969 -10.828 1 93.75 154 GLY A CA 1
ATOM 1292 C C . GLY A 1 154 ? 22.516 -24.688 -11.062 1 93.75 154 GLY A C 1
ATOM 1293 O O . GLY A 1 154 ? 22.812 -23.953 -10.117 1 93.75 154 GLY A O 1
ATOM 1294 N N . ASN A 1 155 ? 22.797 -24.391 -12.336 1 92.44 155 ASN A N 1
ATOM 1295 C CA . ASN A 1 155 ? 23.547 -23.188 -12.672 1 92.44 155 ASN A CA 1
ATOM 1296 C C . ASN A 1 155 ? 22.625 -22.047 -13.109 1 92.44 155 ASN A C 1
ATOM 1298 O O . ASN A 1 155 ? 23.078 -21.016 -13.594 1 92.44 155 ASN A O 1
ATOM 1302 N N . THR A 1 156 ? 21.375 -22.328 -12.945 1 95.19 156 THR A N 1
ATOM 1303 C CA . THR A 1 156 ? 20.406 -21.328 -13.367 1 95.19 156 THR A CA 1
ATOM 1304 C C . THR A 1 156 ? 19.781 -20.625 -12.156 1 95.19 156 THR A C 1
ATOM 1306 O O . THR A 1 156 ? 19.344 -21.281 -11.219 1 95.19 156 THR A O 1
ATOM 1309 N N . ALA A 1 157 ? 19.828 -19.297 -12.227 1 95.94 157 ALA A N 1
ATOM 1310 C CA . ALA A 1 157 ? 19.172 -18.469 -11.211 1 95.94 157 ALA A CA 1
ATOM 1311 C C . ALA A 1 157 ? 17.766 -18.062 -11.648 1 95.94 157 ALA A C 1
ATOM 1313 O O . ALA A 1 157 ? 17.594 -17.469 -12.719 1 95.94 157 ALA A O 1
ATOM 1314 N N . TYR A 1 158 ? 16.766 -18.5 -10.867 1 97.31 158 TYR A N 1
ATOM 1315 C CA . TYR A 1 158 ? 15.391 -18.094 -11.109 1 97.31 158 TYR A CA 1
ATOM 1316 C C . TYR A 1 158 ? 14.969 -16.984 -10.141 1 97.31 158 TYR A C 1
ATOM 1318 O O . TYR A 1 158 ? 15.328 -17.016 -8.961 1 97.31 158 TYR A O 1
ATOM 1326 N N . LYS A 1 159 ? 14.289 -16.047 -10.68 1 97.62 159 LYS A N 1
ATOM 1327 C CA . LYS A 1 159 ? 13.633 -15.055 -9.836 1 97.62 159 LYS A CA 1
ATOM 1328 C C . LYS A 1 159 ? 12.117 -15.172 -9.93 1 97.62 159 LYS A C 1
ATOM 1330 O O . LYS A 1 159 ? 11.531 -14.945 -10.992 1 97.62 159 LYS A O 1
ATOM 1335 N N . LEU A 1 160 ? 11.484 -15.586 -8.836 1 98.38 160 LEU A N 1
ATOM 1336 C CA . LEU A 1 160 ? 10.031 -15.625 -8.711 1 98.38 160 LEU A CA 1
ATOM 1337 C C . LEU A 1 160 ? 9.484 -14.266 -8.281 1 98.38 160 LEU A C 1
ATOM 1339 O O . LEU A 1 160 ? 9.859 -13.758 -7.223 1 98.38 160 LEU A O 1
ATOM 1343 N N . ILE A 1 161 ? 8.641 -13.727 -9.133 1 98.06 161 ILE A N 1
ATOM 1344 C CA . ILE A 1 161 ? 8.133 -12.391 -8.883 1 98.06 161 ILE A CA 1
ATOM 1345 C C . ILE A 1 161 ? 6.625 -12.445 -8.641 1 98.06 161 ILE A C 1
ATOM 1347 O O . ILE A 1 161 ? 5.879 -12.984 -9.461 1 98.06 161 ILE A O 1
ATOM 1351 N N . PHE A 1 162 ? 6.207 -11.906 -7.52 1 98.56 162 PHE A N 1
ATOM 1352 C CA . PHE A 1 162 ? 4.805 -11.906 -7.117 1 98.56 162 PHE A CA 1
ATOM 1353 C C . PHE A 1 162 ? 4.23 -10.492 -7.176 1 98.56 162 PHE A C 1
ATOM 1355 O O . PHE A 1 162 ? 4.707 -9.594 -6.48 1 98.56 162 PHE A O 1
ATOM 1362 N N . LEU A 1 163 ? 3.215 -10.32 -8.016 1 97.12 163 LEU A N 1
ATOM 1363 C CA . LEU A 1 163 ? 2.67 -8.984 -8.258 1 97.12 163 LEU A CA 1
ATOM 1364 C C . LEU A 1 163 ? 1.31 -8.828 -7.586 1 97.12 163 LEU A C 1
ATOM 1366 O O . LEU A 1 163 ? 0.624 -9.82 -7.316 1 97.12 163 LEU A O 1
ATOM 1370 N N . ASP A 1 164 ? 0.965 -7.605 -7.234 1 97.5 164 ASP A N 1
ATOM 1371 C CA . ASP A 1 164 ? -0.353 -7.238 -6.727 1 97.5 164 ASP A CA 1
ATOM 1372 C C . ASP A 1 164 ? -1.163 -6.496 -7.789 1 97.5 164 ASP A C 1
ATOM 1374 O O . ASP A 1 164 ? -0.947 -5.305 -8.023 1 97.5 164 ASP A O 1
ATOM 1378 N N . ASP A 1 165 ? -2.037 -7.184 -8.414 1 94.38 165 ASP A N 1
ATOM 1379 C CA . ASP A 1 165 ? -2.951 -6.605 -9.391 1 94.38 165 ASP A CA 1
ATOM 1380 C C . ASP A 1 165 ? -4.402 -6.754 -8.945 1 94.38 165 ASP A C 1
ATOM 1382 O O . ASP A 1 165 ? -5.301 -6.926 -9.773 1 94.38 165 ASP A O 1
ATOM 1386 N N . SER A 1 166 ? -4.609 -6.664 -7.633 1 95.06 166 SER A N 1
ATOM 1387 C CA . SER A 1 166 ? -5.898 -6.961 -7.02 1 95.06 166 SER A CA 1
ATOM 1388 C C . SER A 1 166 ? -6.906 -5.848 -7.281 1 95.06 166 SER A C 1
ATOM 1390 O O . SER A 1 166 ? -8.109 -6.039 -7.09 1 95.06 166 SER A O 1
ATOM 1392 N N . PHE A 1 167 ? -6.461 -4.68 -7.656 1 94 167 PHE A N 1
ATOM 1393 C CA . PHE A 1 167 ? -7.348 -3.543 -7.859 1 94 167 PHE A CA 1
ATOM 1394 C C . PHE A 1 167 ? -7.711 -3.396 -9.328 1 94 167 PHE A C 1
ATOM 1396 O O . PHE A 1 167 ? -6.852 -3.537 -10.203 1 94 167 PHE A O 1
ATOM 1403 N N . TYR A 1 168 ? -9.023 -3.148 -9.516 1 83.19 168 TYR A N 1
ATOM 1404 C CA . TYR A 1 168 ? -9.523 -2.861 -10.859 1 83.19 168 TYR A CA 1
ATOM 1405 C C . TYR A 1 168 ? -9.688 -1.36 -11.062 1 83.19 168 TYR A C 1
ATOM 1407 O O . TYR A 1 168 ? -10.219 -0.661 -10.195 1 83.19 168 TYR A O 1
ATOM 1415 N N . GLU A 1 169 ? -9.094 -0.95 -12.102 1 76.44 169 GLU A N 1
ATOM 1416 C CA . GLU A 1 169 ? -9.469 0.398 -12.516 1 76.44 169 GLU A CA 1
ATOM 1417 C C . GLU A 1 169 ? -10.609 0.368 -13.531 1 76.44 169 GLU A C 1
ATOM 1419 O O . GLU A 1 169 ? -10.672 -0.525 -14.375 1 76.44 169 GLU A O 1
ATOM 1424 N N . PHE A 1 170 ? -11.625 1.099 -13.133 1 63.97 170 PHE A N 1
ATOM 1425 C CA . PHE A 1 170 ? -12.727 1.198 -14.086 1 63.97 170 PHE A CA 1
ATOM 1426 C C . PHE A 1 170 ? -12.328 2.051 -15.281 1 63.97 170 PHE A C 1
ATOM 1428 O O . PHE A 1 170 ? -11.734 3.119 -15.125 1 63.97 170 PHE A O 1
ATOM 1435 N N . ASP A 1 171 ? -12.359 1.384 -16.469 1 56.5 171 ASP A N 1
ATOM 1436 C CA . ASP A 1 171 ? -12.195 2.17 -17.688 1 56.5 171 ASP A CA 1
ATOM 1437 C C . ASP A 1 171 ? -13.523 2.789 -18.125 1 56.5 171 ASP A C 1
ATOM 1439 O O . ASP A 1 171 ? -14.438 2.078 -18.547 1 56.5 171 ASP A O 1
ATOM 1443 N N . PRO A 1 172 ? -13.633 4.059 -17.75 1 52.72 172 PRO A N 1
ATOM 1444 C CA . PRO A 1 172 ? -14.914 4.68 -18.094 1 52.72 172 PRO A CA 1
ATOM 1445 C C . PRO A 1 172 ? -15.273 4.52 -19.562 1 52.72 172 PRO A C 1
ATOM 1447 O O . PRO A 1 172 ? -16.453 4.574 -19.922 1 52.72 172 PRO A O 1
ATOM 1450 N N . GLU A 1 173 ? -14.234 4.469 -20.359 1 47.88 173 GLU A N 1
ATOM 1451 C CA . GLU A 1 173 ? -14.516 4.438 -21.797 1 47.88 173 GLU A CA 1
ATOM 1452 C C . GLU A 1 173 ? -15.117 3.1 -22.203 1 47.88 173 GLU A C 1
ATOM 1454 O O . GLU A 1 173 ? -15.992 3.049 -23.078 1 47.88 173 GLU A O 1
ATOM 1459 N N . ASP A 1 174 ? -14.578 2.059 -21.594 1 50.31 174 ASP A N 1
ATOM 1460 C CA . ASP A 1 174 ? -15 0.767 -22.125 1 50.31 174 ASP A CA 1
ATOM 1461 C C . ASP A 1 174 ? -15.742 -0.041 -21.062 1 50.31 174 ASP A C 1
ATOM 1463 O O . ASP A 1 174 ? -16.156 -1.179 -21.312 1 50.31 174 ASP A O 1
ATOM 1467 N N . ASP A 1 175 ? -16.047 0.594 -20.047 1 54.34 175 ASP A N 1
ATOM 1468 C CA . ASP A 1 175 ? -16.766 -0.046 -18.938 1 54.34 175 ASP A CA 1
ATOM 1469 C C . ASP A 1 175 ? -16.125 -1.387 -18.578 1 54.34 175 ASP A C 1
ATOM 1471 O O . ASP A 1 175 ? -16.828 -2.383 -18.391 1 54.34 175 ASP A O 1
ATOM 1475 N N . THR A 1 176 ? -14.773 -1.417 -18.906 1 56.25 176 THR A N 1
ATOM 1476 C CA . THR A 1 176 ? -14.07 -2.656 -18.594 1 56.25 176 THR A CA 1
ATOM 1477 C C . THR A 1 176 ? -13.125 -2.463 -17.422 1 56.25 176 THR A C 1
ATOM 1479 O O . THR A 1 176 ? -12.711 -1.339 -17.125 1 56.25 176 THR A O 1
ATOM 1482 N N . SER A 1 177 ? -13.102 -3.49 -16.641 1 63.16 177 SER A N 1
ATOM 1483 C CA . SER A 1 177 ? -12.125 -3.51 -15.547 1 63.16 177 SER A CA 1
ATOM 1484 C C . SER A 1 177 ? -10.773 -4.027 -16.031 1 63.16 177 SER A C 1
ATOM 1486 O O . SER A 1 177 ? -10.695 -5.07 -16.672 1 63.16 177 SER A O 1
ATOM 1488 N N . ILE A 1 178 ? -9.836 -3.117 -15.977 1 69.56 178 ILE A N 1
ATOM 1489 C CA . ILE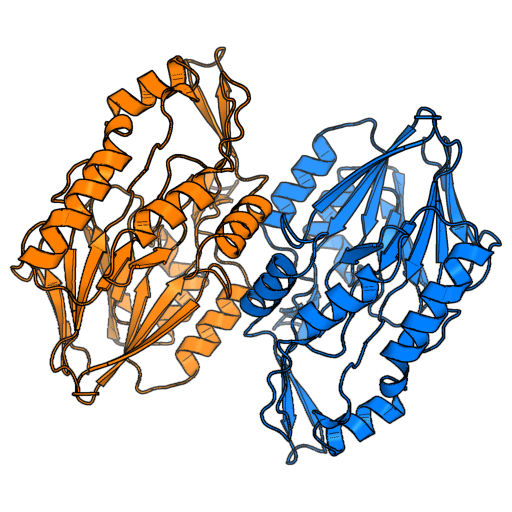 A 1 178 ? -8.477 -3.496 -16.344 1 69.56 178 ILE A CA 1
ATOM 1490 C C . ILE A 1 178 ? -7.621 -3.621 -15.078 1 69.56 178 ILE A C 1
ATOM 1492 O O . ILE A 1 178 ? -7.754 -2.822 -14.148 1 69.56 178 ILE A O 1
ATOM 1496 N N . PRO A 1 179 ? -6.859 -4.758 -15.039 1 76.38 179 PRO A N 1
ATOM 1497 C CA . PRO A 1 179 ? -5.969 -4.859 -13.883 1 76.38 179 PRO A CA 1
ATOM 1498 C C . PRO A 1 179 ? -5.062 -3.643 -13.727 1 76.38 179 PRO A C 1
ATOM 1500 O O . PRO A 1 179 ? -4.594 -3.088 -14.727 1 76.38 179 PRO A O 1
ATOM 1503 N N . TYR A 1 180 ? -4.957 -3.17 -12.578 1 86 180 TYR A N 1
ATOM 1504 C CA . TYR A 1 180 ? -4.195 -1.98 -12.219 1 86 180 TYR A CA 1
ATOM 1505 C C . TYR A 1 180 ? -2.9 -2.359 -11.508 1 86 180 TYR A C 1
ATOM 1507 O O . TYR A 1 180 ? -2.91 -3.156 -10.562 1 86 180 TYR A O 1
ATOM 1515 N N . ILE A 1 181 ? -1.776 -1.935 -12.07 1 90.81 181 ILE A N 1
ATOM 1516 C CA . ILE A 1 181 ? -0.485 -1.991 -11.391 1 90.81 181 ILE A CA 1
ATOM 1517 C C . ILE A 1 181 ? -0.03 -0.58 -11.031 1 90.81 181 ILE A C 1
ATOM 1519 O O . ILE A 1 181 ? 0.06 0.292 -11.898 1 90.81 181 ILE A O 1
ATOM 1523 N N . SER A 1 182 ? 0.218 -0.344 -9.805 1 91.94 182 SER A N 1
ATOM 1524 C CA . SER A 1 182 ? 0.587 0.996 -9.359 1 91.94 182 SER A CA 1
ATOM 1525 C C . SER A 1 182 ? 1.95 1.405 -9.906 1 91.94 182 SER A C 1
ATOM 1527 O O . SER A 1 182 ? 2.777 0.55 -10.227 1 91.94 182 SER A O 1
ATOM 1529 N N . LYS A 1 183 ? 2.189 2.691 -9.961 1 91.69 183 LYS A N 1
ATOM 1530 C CA . LYS A 1 183 ? 3.461 3.199 -10.469 1 91.69 183 LYS A CA 1
ATOM 1531 C C . LYS A 1 183 ? 4.625 2.73 -9.602 1 91.69 183 LYS A C 1
ATOM 1533 O O . LYS A 1 183 ? 5.641 2.26 -10.117 1 91.69 183 LYS A O 1
ATOM 1538 N N . PRO A 1 184 ? 4.496 2.816 -8.266 1 94.06 184 PRO A N 1
ATOM 1539 C CA . PRO A 1 184 ? 5.594 2.271 -7.465 1 94.06 184 PRO A CA 1
ATOM 1540 C C . PRO A 1 184 ? 5.898 0.812 -7.793 1 94.06 184 PRO A C 1
ATOM 1542 O O . PRO A 1 184 ? 7.066 0.412 -7.82 1 94.06 184 PRO A O 1
ATOM 1545 N N . GLN A 1 185 ? 4.914 0.038 -8.039 1 95.62 185 GLN A N 1
ATOM 1546 C CA . GLN A 1 185 ? 5.117 -1.366 -8.375 1 95.62 185 GLN A CA 1
ATOM 1547 C C . GLN A 1 185 ? 5.789 -1.51 -9.742 1 95.62 185 GLN A C 1
ATOM 1549 O O . GLN A 1 185 ? 6.656 -2.369 -9.922 1 95.62 185 GLN A O 1
ATOM 1554 N N . GLU A 1 186 ? 5.406 -0.667 -10.664 1 92.94 186 GLU A N 1
ATOM 1555 C CA . GLU A 1 186 ? 6.051 -0.68 -11.977 1 92.94 186 GLU A CA 1
ATOM 1556 C C . GLU A 1 186 ? 7.543 -0.38 -11.859 1 92.94 186 GLU A C 1
ATOM 1558 O O . GLU A 1 186 ? 8.367 -1.052 -12.484 1 92.94 186 GLU A O 1
ATOM 1563 N N . TYR A 1 187 ? 7.859 0.643 -11.117 1 91.88 187 TYR A N 1
ATOM 1564 C CA . TYR A 1 187 ? 9.258 1.014 -10.914 1 91.88 187 TYR A CA 1
ATOM 1565 C C . TYR A 1 187 ? 10.023 -0.111 -10.234 1 91.88 187 TYR A C 1
ATOM 1567 O O . TYR A 1 187 ? 11.156 -0.423 -10.625 1 91.88 187 TYR A O 1
ATOM 1575 N N . TRP A 1 188 ? 9.406 -0.699 -9.266 1 95.62 188 TRP A N 1
ATOM 1576 C CA . TRP A 1 188 ? 10 -1.819 -8.547 1 95.62 188 TRP A CA 1
ATOM 1577 C C . TRP A 1 188 ? 10.25 -2.996 -9.484 1 95.62 188 TRP A C 1
ATOM 1579 O O . TRP A 1 188 ? 11.328 -3.592 -9.469 1 95.62 188 TRP A O 1
ATOM 1589 N N . LEU A 1 189 ? 9.266 -3.307 -10.266 1 95.31 189 LEU A N 1
ATOM 1590 C CA . LEU A 1 189 ? 9.367 -4.422 -11.195 1 95.31 189 LEU A CA 1
ATOM 1591 C C . LEU A 1 189 ? 10.5 -4.199 -12.195 1 95.31 189 LEU A C 1
ATOM 1593 O O . LEU A 1 189 ? 11.297 -5.105 -12.445 1 95.31 189 LEU A O 1
ATOM 1597 N N . ALA A 1 190 ? 10.531 -3.037 -12.773 1 92.81 190 ALA A N 1
ATOM 1598 C CA . ALA A 1 190 ? 11.609 -2.717 -13.703 1 92.81 190 ALA A CA 1
ATOM 1599 C C . ALA A 1 190 ? 12.977 -2.906 -13.047 1 92.81 190 ALA A C 1
ATOM 1601 O O . ALA A 1 190 ? 13.883 -3.473 -13.656 1 92.81 190 ALA A O 1
ATOM 1602 N N . ASN A 1 191 ? 13.07 -2.443 -11.867 1 93.44 191 ASN A N 1
ATOM 1603 C CA . ASN A 1 191 ? 14.312 -2.602 -11.125 1 93.44 191 ASN A CA 1
ATOM 1604 C C . ASN A 1 191 ? 14.641 -4.074 -10.883 1 93.44 191 ASN A C 1
ATOM 1606 O O . ASN A 1 191 ? 15.789 -4.488 -11.008 1 93.44 191 ASN A O 1
ATOM 1610 N N . GLU A 1 192 ? 13.633 -4.918 -10.469 1 94.62 192 GLU A N 1
ATOM 1611 C CA . GLU A 1 192 ? 13.812 -6.352 -10.258 1 94.62 192 GLU A CA 1
ATOM 1612 C C . GLU A 1 192 ? 14.336 -7.031 -11.523 1 94.62 192 GLU A C 1
ATOM 1614 O O . GLU A 1 192 ? 15.203 -7.898 -11.445 1 94.62 192 GLU A O 1
ATOM 1619 N N . LEU A 1 193 ? 13.797 -6.605 -12.609 1 94.19 193 LEU A N 1
ATOM 1620 C CA . LEU A 1 193 ? 14.133 -7.242 -13.883 1 94.19 193 LEU A CA 1
ATOM 1621 C C . LEU A 1 193 ? 15.508 -6.805 -14.367 1 94.19 193 LEU A C 1
ATOM 1623 O O . LEU A 1 193 ? 16.188 -7.555 -15.062 1 94.19 193 LEU A O 1
ATOM 1627 N N . GLU A 1 194 ? 15.961 -5.637 -14.008 1 92.81 194 GLU A N 1
ATOM 1628 C CA . GLU A 1 194 ? 17.234 -5.086 -14.438 1 92.81 194 GLU A CA 1
ATOM 1629 C C . GLU A 1 194 ? 18.391 -5.59 -13.562 1 92.81 194 GLU A C 1
ATOM 1631 O O . GLU A 1 194 ? 19.547 -5.516 -13.953 1 92.81 194 GLU A O 1
ATOM 1636 N N . GLU A 1 195 ? 18.078 -6.035 -12.43 1 88.94 195 GLU A N 1
ATOM 1637 C CA . GLU A 1 195 ? 19.094 -6.383 -11.438 1 88.94 195 GLU A CA 1
ATOM 1638 C C . GLU A 1 195 ? 20.078 -7.41 -11.984 1 88.94 195 GLU A C 1
ATOM 1640 O O . GLU A 1 195 ? 21.281 -7.336 -11.711 1 88.94 195 GLU A O 1
ATOM 1645 N N . SER A 1 196 ? 19.547 -8.414 -12.648 1 80.81 196 SER A N 1
ATOM 1646 C CA . SER A 1 196 ? 20.438 -9.422 -13.219 1 80.81 196 SER A CA 1
ATOM 1647 C C . SER A 1 196 ? 19.969 -9.852 -14.602 1 80.81 196 SER A C 1
ATOM 1649 O O . SER A 1 196 ? 18.812 -10.258 -14.773 1 80.81 196 SER A O 1
ATOM 1651 N N . ASP A 1 197 ? 20.969 -9.883 -15.43 1 78.81 197 ASP A N 1
ATOM 1652 C CA . ASP A 1 197 ? 20.672 -10.32 -16.781 1 78.81 197 ASP A CA 1
ATOM 1653 C C . ASP A 1 197 ? 20.625 -11.844 -16.875 1 78.81 197 ASP A C 1
ATOM 1655 O O . ASP A 1 197 ? 20.156 -12.398 -17.875 1 78.81 197 ASP A O 1
ATOM 1659 N N . GLU A 1 198 ? 21.078 -12.453 -15.844 1 84.62 198 GLU A N 1
ATOM 1660 C CA . GLU A 1 198 ? 21.203 -13.906 -15.914 1 84.62 198 GLU A CA 1
ATOM 1661 C C . GLU A 1 198 ? 20 -14.594 -15.297 1 84.62 198 GLU A C 1
ATOM 1663 O O . GLU A 1 198 ? 19.781 -15.797 -15.5 1 84.62 198 GLU A O 1
ATOM 1668 N N . ASP A 1 199 ? 19.234 -13.844 -14.68 1 88.75 199 ASP A N 1
ATOM 1669 C CA . ASP A 1 199 ? 18.078 -14.438 -14.008 1 88.75 199 ASP A CA 1
ATOM 1670 C C . ASP A 1 199 ? 16.953 -14.75 -15 1 88.75 199 ASP A C 1
ATOM 1672 O O . ASP A 1 199 ? 16.719 -13.984 -15.938 1 88.75 199 ASP A O 1
ATOM 1676 N N . ILE A 1 200 ? 16.391 -15.945 -14.836 1 95.31 200 ILE A N 1
ATOM 1677 C CA . ILE A 1 200 ? 15.141 -16.266 -15.523 1 95.31 200 ILE A CA 1
ATOM 1678 C C . ILE A 1 200 ? 13.961 -15.914 -14.625 1 95.31 200 ILE A C 1
ATOM 1680 O O . ILE A 1 200 ? 13.875 -16.375 -13.484 1 95.31 200 ILE A O 1
ATOM 1684 N N . GLU A 1 201 ? 13.078 -15.055 -15.133 1 96.94 201 GLU A N 1
ATOM 1685 C CA . GLU A 1 201 ? 12 -14.562 -14.273 1 96.94 201 GLU A CA 1
ATOM 1686 C C . GLU A 1 201 ? 10.688 -15.281 -14.57 1 96.94 201 GLU A C 1
ATOM 1688 O O . GLU A 1 201 ? 10.367 -15.539 -15.734 1 96.94 201 GLU A O 1
ATOM 1693 N N . ILE A 1 202 ? 9.977 -15.648 -13.57 1 98 202 ILE A N 1
ATOM 1694 C CA . ILE A 1 202 ? 8.602 -16.125 -13.586 1 98 202 ILE A CA 1
ATOM 1695 C C . ILE A 1 202 ? 7.715 -15.188 -12.766 1 98 202 ILE A C 1
ATOM 1697 O O . ILE A 1 202 ? 8.008 -14.906 -11.602 1 98 202 ILE A O 1
ATOM 1701 N N . LEU A 1 203 ? 6.656 -14.727 -13.391 1 97.25 203 LEU A N 1
ATOM 1702 C CA . LEU A 1 203 ? 5.738 -13.805 -12.727 1 97.25 203 LEU A CA 1
ATOM 1703 C C . LEU A 1 203 ? 4.492 -14.539 -12.242 1 97.25 203 LEU A C 1
ATOM 1705 O O . LEU A 1 203 ? 3.889 -15.305 -12.992 1 97.25 203 LEU A O 1
ATOM 1709 N N . PHE A 1 204 ? 4.172 -14.336 -11 1 98.5 204 PHE A N 1
ATOM 1710 C CA . PHE A 1 204 ? 2.908 -14.773 -10.43 1 98.5 204 PHE A CA 1
ATOM 1711 C C . PHE A 1 204 ? 1.988 -13.586 -10.164 1 98.5 204 PHE A C 1
ATOM 1713 O O . PHE A 1 204 ? 2.381 -12.625 -9.5 1 98.5 204 PHE A O 1
ATOM 1720 N N . MET A 1 205 ? 0.781 -13.609 -10.695 1 96.62 205 MET A N 1
ATOM 1721 C CA . MET A 1 205 ? -0.234 -12.578 -10.508 1 96.62 205 MET A CA 1
ATOM 1722 C C . MET A 1 205 ? -1.636 -13.172 -10.586 1 96.62 205 MET A C 1
ATOM 1724 O O . MET A 1 205 ? -1.797 -14.352 -10.898 1 96.62 205 MET A O 1
ATOM 1728 N N . HIS A 1 206 ? -2.586 -12.398 -10.258 1 96.94 206 HIS A N 1
ATOM 1729 C CA . HIS A 1 206 ? -3.926 -12.977 -10.203 1 96.94 206 HIS A CA 1
ATOM 1730 C C . HIS A 1 206 ? -4.652 -12.805 -11.531 1 96.94 206 HIS A C 1
ATOM 1732 O O . HIS A 1 206 ? -5.152 -13.781 -12.102 1 96.94 206 HIS A O 1
ATOM 1738 N N . ILE A 1 207 ? -4.715 -11.594 -12.023 1 93.19 207 ILE A N 1
ATOM 1739 C CA . ILE A 1 207 ? -5.484 -11.273 -13.219 1 93.19 207 ILE A CA 1
ATOM 1740 C C . ILE A 1 207 ? -4.59 -11.375 -14.453 1 93.19 207 ILE A C 1
ATOM 1742 O O . ILE A 1 207 ? -3.648 -10.586 -14.609 1 93.19 207 ILE A O 1
ATOM 1746 N N . PRO A 1 208 ? -4.879 -12.297 -15.312 1 91 208 PRO A N 1
ATOM 1747 C CA . PRO A 1 208 ? -4.043 -12.469 -16.5 1 91 208 PRO A CA 1
ATOM 1748 C C . PRO A 1 208 ? -4.188 -11.32 -17.5 1 91 208 PRO A C 1
ATOM 1750 O O . PRO A 1 208 ? -5.164 -10.57 -17.438 1 91 208 PRO A O 1
ATOM 1753 N N . PHE A 1 209 ? -3.189 -11.211 -18.359 1 81.69 209 PHE A N 1
ATOM 1754 C CA . PHE A 1 209 ? -3.285 -10.297 -19.484 1 81.69 209 PHE A CA 1
ATOM 1755 C C . PHE A 1 209 ? -4.43 -10.695 -20.406 1 81.69 209 PHE A C 1
ATOM 1757 O O . PHE A 1 209 ? -4.695 -11.883 -20.594 1 81.69 209 PHE A O 1
ATOM 1764 N N . SER A 1 210 ? -5.133 -9.602 -20.797 1 74.31 210 SER A N 1
ATOM 1765 C CA . SER A 1 210 ? -6.082 -9.883 -21.859 1 74.31 210 SER A CA 1
ATOM 1766 C C . SER A 1 210 ? -5.445 -9.688 -23.234 1 74.31 210 SER A C 1
ATOM 1768 O O . SER A 1 210 ? -4.406 -9.031 -23.359 1 74.31 210 SER A O 1
ATOM 1770 N N . THR A 1 211 ? -5.922 -10.422 -24.156 1 60.47 211 THR A N 1
ATOM 1771 C CA . THR A 1 211 ? -5.426 -10.328 -25.531 1 60.47 211 THR A CA 1
ATOM 1772 C C . THR A 1 211 ? -5.355 -8.867 -25.984 1 60.47 211 THR A C 1
ATOM 1774 O O . THR A 1 211 ? -4.41 -8.469 -26.656 1 60.47 211 THR A O 1
ATOM 1777 N N . GLU A 1 212 ? -6.41 -8.125 -25.672 1 57.94 212 GLU A N 1
ATOM 1778 C CA . GLU A 1 212 ? -6.473 -6.742 -26.141 1 57.94 212 GLU A CA 1
ATOM 1779 C C . GLU A 1 212 ? -5.441 -5.875 -25.406 1 57.94 212 GLU A C 1
ATOM 1781 O O . GLU A 1 212 ? -4.922 -4.914 -25.984 1 57.94 212 GLU A O 1
ATOM 1786 N N . VAL A 1 213 ? -5.258 -6.141 -24.297 1 56.16 213 VAL A N 1
ATOM 1787 C CA . VAL A 1 213 ? -4.531 -5.27 -23.375 1 56.16 213 VAL A CA 1
ATOM 1788 C C . VAL A 1 213 ? -3.039 -5.305 -23.703 1 56.16 213 VAL A C 1
ATOM 1790 O O . VAL A 1 213 ? -2.305 -4.363 -23.391 1 56.16 213 VAL A O 1
ATOM 1793 N N . ALA A 1 214 ? -2.529 -6.316 -24.469 1 54.47 214 ALA A N 1
ATOM 1794 C CA . ALA A 1 214 ? -1.071 -6.371 -24.547 1 54.47 214 ALA A CA 1
ATOM 1795 C C . ALA A 1 214 ? -0.515 -5.129 -25.234 1 54.47 214 ALA A C 1
ATOM 1797 O O . ALA A 1 214 ? 0.543 -4.625 -24.859 1 54.47 214 ALA A O 1
ATOM 1798 N N . GLU A 1 215 ? -1.105 -4.562 -26.172 1 55.62 215 GLU A N 1
ATOM 1799 C CA . GLU A 1 215 ? -0.365 -3.592 -26.984 1 55.62 215 GLU A CA 1
ATOM 1800 C C . GLU A 1 215 ? -0.249 -2.252 -26.266 1 55.62 215 GLU A C 1
ATOM 1802 O O . GLU A 1 215 ? 0.741 -1.536 -26.422 1 55.62 215 GLU A O 1
ATOM 1807 N N . ASN A 1 216 ? -1.179 -2.002 -25.344 1 61.75 216 ASN A N 1
ATOM 1808 C CA . ASN A 1 216 ? -1.145 -0.655 -24.781 1 61.75 216 ASN A CA 1
ATOM 1809 C C . ASN A 1 216 ? -0.992 -0.687 -23.25 1 61.75 216 ASN A C 1
ATOM 1811 O O . ASN A 1 216 ? -1.061 0.354 -22.594 1 61.75 216 ASN A O 1
ATOM 1815 N N . ASN A 1 217 ? -0.711 -1.789 -22.797 1 72.38 217 ASN A N 1
ATOM 1816 C CA . ASN A 1 217 ? -0.591 -1.912 -21.344 1 72.38 217 ASN A CA 1
ATOM 1817 C C . ASN A 1 217 ? 0.833 -1.632 -20.875 1 72.38 217 ASN A C 1
ATOM 1819 O O . ASN A 1 217 ? 1.78 -2.271 -21.344 1 72.38 217 ASN A O 1
ATOM 1823 N N . SER A 1 218 ? 0.952 -0.599 -20.031 1 76.25 218 SER A N 1
ATOM 1824 C CA . SER A 1 218 ? 2.262 -0.19 -19.531 1 76.25 218 SER A CA 1
ATOM 1825 C C . SER A 1 218 ? 3 -1.36 -18.891 1 76.25 218 SER A C 1
ATOM 1827 O O . SER A 1 218 ? 4.223 -1.473 -19.016 1 76.25 218 SER A O 1
ATOM 1829 N N . PHE A 1 219 ? 2.248 -2.203 -18.344 1 80.94 219 PHE A N 1
ATOM 1830 C CA . PHE A 1 219 ? 2.828 -3.363 -17.672 1 80.94 219 PHE A CA 1
ATOM 1831 C C . PHE A 1 219 ? 3.418 -4.332 -18.688 1 80.94 219 PHE A C 1
ATOM 1833 O O . PHE A 1 219 ? 4.547 -4.797 -18.531 1 80.94 219 PHE A O 1
ATOM 1840 N N . TYR A 1 220 ? 2.777 -4.559 -19.703 1 79.88 220 TYR A N 1
ATOM 1841 C CA . TYR A 1 220 ? 3.271 -5.445 -20.734 1 79.88 220 TYR A CA 1
ATOM 1842 C C . TYR A 1 220 ? 4.496 -4.855 -21.422 1 79.88 220 TYR A C 1
ATOM 1844 O O . TYR A 1 220 ? 5.434 -5.578 -21.766 1 79.88 220 TYR A O 1
ATOM 1852 N N . LYS A 1 221 ? 4.453 -3.596 -21.562 1 82.62 221 LYS A N 1
ATOM 1853 C CA . LYS A 1 221 ? 5.586 -2.914 -22.188 1 82.62 221 LYS A CA 1
ATOM 1854 C C . LYS A 1 221 ? 6.859 -3.098 -21.375 1 82.62 221 LYS A C 1
ATOM 1856 O O . LYS A 1 221 ? 7.953 -3.193 -21.922 1 82.62 221 LYS A O 1
ATOM 1861 N N . ILE A 1 222 ? 6.68 -3.131 -20.109 1 86.94 222 ILE A N 1
ATOM 1862 C CA . ILE A 1 222 ? 7.828 -3.387 -19.25 1 86.94 222 ILE A CA 1
ATOM 1863 C C . ILE A 1 222 ? 8.375 -4.789 -19.531 1 86.94 222 ILE A C 1
ATOM 1865 O O . ILE A 1 222 ? 9.586 -4.969 -19.703 1 86.94 222 ILE A O 1
ATOM 1869 N N . LEU A 1 223 ? 7.523 -5.727 -19.609 1 87.12 223 LEU A N 1
ATOM 1870 C CA . LEU A 1 223 ? 7.938 -7.117 -19.781 1 87.12 223 LEU A CA 1
ATOM 1871 C C . LEU A 1 223 ? 8.594 -7.332 -21.141 1 87.12 223 LEU A C 1
ATOM 1873 O O . LEU A 1 223 ? 9.5 -8.156 -21.266 1 87.12 223 LEU A O 1
ATOM 1877 N N . GLU A 1 224 ? 8.164 -6.609 -22.109 1 85.81 224 GLU A N 1
ATOM 1878 C CA . GLU A 1 224 ? 8.703 -6.746 -23.469 1 85.81 224 GLU A CA 1
ATOM 1879 C C . GLU A 1 224 ? 10.18 -6.367 -23.516 1 85.81 224 GLU A C 1
ATOM 1881 O O . GLU A 1 224 ? 10.922 -6.855 -24.359 1 85.81 224 GLU A O 1
ATOM 1886 N N . LYS A 1 225 ? 10.562 -5.59 -22.641 1 88.19 225 LYS A N 1
ATOM 1887 C CA . LYS A 1 225 ? 11.945 -5.137 -22.609 1 88.19 225 LYS A CA 1
ATOM 1888 C C . LYS A 1 225 ? 12.859 -6.191 -21.984 1 88.19 225 LYS A C 1
ATOM 1890 O O . LYS A 1 225 ? 14.086 -6.094 -22.078 1 88.19 225 LYS A O 1
ATOM 1895 N N . PHE A 1 226 ? 12.266 -7.18 -21.406 1 90.38 226 PHE A N 1
ATOM 1896 C CA . PHE A 1 226 ? 13.055 -8.164 -20.672 1 90.38 226 PHE A CA 1
ATOM 1897 C C . PHE A 1 226 ? 12.703 -9.578 -21.125 1 90.38 226 PHE A C 1
ATOM 1899 O O . PHE A 1 226 ? 11.938 -10.281 -20.453 1 90.38 226 PHE A O 1
ATOM 1906 N N . PRO A 1 227 ? 13.414 -10.031 -22.109 1 88.31 227 PRO A N 1
ATOM 1907 C CA . PRO A 1 227 ? 13.133 -11.359 -22.656 1 88.31 227 PRO A CA 1
ATOM 1908 C C . PRO A 1 227 ? 13.43 -12.484 -21.672 1 88.31 227 PRO A C 1
ATOM 1910 O O . PRO A 1 227 ? 13.047 -13.633 -21.906 1 88.31 227 PRO A O 1
ATOM 1913 N N . SER A 1 228 ? 14.055 -12.156 -20.594 1 91 228 SER A N 1
ATOM 1914 C CA . SER A 1 228 ? 14.344 -13.156 -19.578 1 91 228 SER A CA 1
ATOM 1915 C C . SER A 1 228 ? 13.086 -13.539 -18.797 1 91 228 SER A C 1
ATOM 1917 O O . SER A 1 228 ? 13.07 -14.539 -18.094 1 91 228 SER A O 1
ATOM 1919 N N . CYS A 1 229 ? 12.07 -12.75 -18.906 1 93 229 CYS A N 1
ATOM 1920 C CA . CYS A 1 229 ? 10.766 -13.125 -18.359 1 93 229 CYS A CA 1
ATOM 1921 C C . CYS A 1 229 ? 10.078 -14.156 -19.25 1 93 229 CYS A C 1
ATOM 1923 O O . CYS A 1 229 ? 9.68 -13.844 -20.375 1 93 229 CYS A O 1
ATOM 1925 N N . LYS A 1 230 ? 9.898 -15.312 -18.719 1 94.88 230 LYS A N 1
ATOM 1926 C CA . LYS A 1 230 ? 9.508 -16.422 -19.609 1 94.88 230 LYS A CA 1
ATOM 1927 C C . LYS A 1 230 ? 8.055 -16.828 -19.375 1 94.88 230 LYS A C 1
ATOM 1929 O O . LYS A 1 230 ? 7.391 -17.328 -20.281 1 94.88 230 LYS A O 1
ATOM 1934 N N . LEU A 1 231 ? 7.578 -16.656 -18.188 1 96.94 231 LEU A N 1
ATOM 1935 C CA . LEU A 1 231 ? 6.312 -17.266 -17.797 1 96.94 231 LEU A CA 1
ATOM 1936 C C . LEU A 1 231 ? 5.52 -16.359 -16.859 1 96.94 231 LEU A C 1
ATOM 1938 O O . LEU A 1 231 ? 6.086 -15.773 -15.938 1 96.94 231 LEU A O 1
ATOM 1942 N N . VAL A 1 232 ? 4.258 -16.203 -17.156 1 96.06 232 VAL A N 1
ATOM 1943 C CA . VAL A 1 232 ? 3.283 -15.57 -16.266 1 96.06 232 VAL A CA 1
ATOM 1944 C C . VAL A 1 232 ? 2.268 -16.609 -15.805 1 96.06 232 VAL A C 1
ATOM 1946 O O . VAL A 1 232 ? 1.664 -17.312 -16.625 1 96.06 232 VAL A O 1
ATOM 1949 N N . VAL A 1 233 ? 2.131 -16.734 -14.531 1 98.5 233 VAL A N 1
ATOM 1950 C CA . VAL A 1 233 ? 1.197 -17.688 -13.938 1 98.5 233 VAL A CA 1
ATOM 1951 C C . VAL A 1 233 ? 0.066 -16.938 -13.242 1 98.5 233 VAL A C 1
ATOM 1953 O O . VAL A 1 233 ? 0.314 -16.062 -12.391 1 98.5 233 VAL A O 1
ATOM 1956 N N . ALA A 1 234 ? -1.231 -17.25 -13.609 1 97.12 234 ALA A N 1
ATOM 1957 C CA . ALA A 1 234 ? -2.35 -16.438 -13.141 1 97.12 234 ALA A CA 1
ATOM 1958 C C . ALA A 1 234 ? -3.572 -17.312 -12.852 1 97.12 234 ALA A C 1
ATOM 1960 O O . ALA A 1 234 ? -3.508 -18.531 -12.938 1 97.12 234 ALA A O 1
ATOM 1961 N N . GLY A 1 235 ? -4.652 -16.688 -12.305 1 97.06 235 GLY A N 1
ATOM 1962 C CA . GLY A 1 235 ? -5.961 -17.266 -12.062 1 97.06 235 GLY A CA 1
ATOM 1963 C C . GLY A 1 235 ? -7.105 -16.391 -12.516 1 97.06 235 GLY A C 1
ATOM 1964 O O . GLY A 1 235 ? -7.137 -15.945 -13.664 1 97.06 235 GLY A O 1
ATOM 1965 N N . HIS A 1 236 ? -8.102 -16.156 -11.781 1 94.88 236 HIS A N 1
ATOM 1966 C CA . HIS A 1 236 ? -9.156 -15.156 -11.938 1 94.88 236 HIS A CA 1
ATOM 1967 C C . HIS A 1 236 ? -10.289 -15.68 -12.812 1 94.88 236 HIS A C 1
ATOM 1969 O O . HIS A 1 236 ? -11.461 -15.547 -12.461 1 94.88 236 HIS A O 1
ATOM 1975 N N . HIS A 1 237 ? -9.984 -16.328 -13.938 1 94.69 237 HIS A N 1
ATOM 1976 C CA . HIS A 1 237 ? -11.008 -16.766 -14.891 1 94.69 237 HIS A CA 1
ATOM 1977 C C . HIS A 1 237 ? -11.555 -18.141 -14.523 1 94.69 237 HIS A C 1
ATOM 1979 O O . HIS A 1 237 ? -12.516 -18.609 -15.141 1 94.69 237 HIS A O 1
ATOM 1985 N N . HIS A 1 238 ? -11.039 -18.828 -13.602 1 97.12 238 HIS A N 1
ATOM 1986 C CA . HIS A 1 238 ? -11.453 -20.141 -13.117 1 97.12 238 HIS A CA 1
ATOM 1987 C C . HIS A 1 238 ? -11.359 -21.188 -14.219 1 97.12 238 HIS A C 1
ATOM 1989 O O . HIS A 1 238 ? -12.195 -22.094 -14.297 1 97.12 238 HIS A O 1
ATOM 1995 N N . LYS A 1 239 ? -10.383 -20.938 -15.133 1 97.38 239 LYS A N 1
ATOM 1996 C CA . LYS A 1 239 ? -10.156 -21.844 -16.25 1 97.38 239 LYS A CA 1
ATOM 1997 C C . LYS A 1 239 ? -8.672 -22.125 -16.438 1 97.38 239 LYS A C 1
ATOM 1999 O O . LYS A 1 239 ? -7.824 -21.312 -16.078 1 97.38 239 LYS A O 1
ATOM 2004 N N . SER A 1 240 ? -8.43 -23.297 -16.984 1 98.06 240 SER A N 1
ATOM 2005 C CA . SER A 1 240 ? -7.066 -23.625 -17.375 1 98.06 240 SER A CA 1
ATOM 2006 C C . SER A 1 240 ? -6.793 -23.219 -18.828 1 98.06 240 SER A C 1
ATOM 2008 O O . SER A 1 240 ? -7.387 -23.75 -19.75 1 98.06 240 SER A O 1
ATOM 2010 N N . ILE A 1 241 ? -5.957 -22.266 -18.953 1 96.5 241 ILE A N 1
ATOM 2011 C CA . ILE A 1 241 ? -5.672 -21.688 -20.266 1 96.5 241 ILE A CA 1
ATOM 2012 C C . ILE A 1 241 ? -4.168 -21.469 -20.406 1 96.5 241 ILE A C 1
ATOM 2014 O O . ILE A 1 241 ? -3.5 -21.031 -19.484 1 96.5 241 ILE A O 1
ATOM 2018 N N . ILE A 1 242 ? -3.598 -21.828 -21.516 1 96.69 242 ILE A N 1
ATOM 2019 C CA . ILE A 1 242 ? -2.232 -21.484 -21.891 1 96.69 242 ILE A CA 1
ATOM 2020 C C . ILE A 1 242 ? -2.254 -20.578 -23.125 1 96.69 242 ILE A C 1
ATOM 2022 O O . ILE A 1 242 ? -2.891 -20.906 -24.141 1 96.69 242 ILE A O 1
ATOM 2026 N N . LYS A 1 243 ? -1.653 -19.484 -23.016 1 93.5 243 LYS A N 1
ATOM 2027 C CA . LYS A 1 243 ? -1.595 -18.531 -24.125 1 93.5 243 LYS A CA 1
ATOM 2028 C C . LYS A 1 243 ? -0.164 -18.062 -24.375 1 93.5 243 LYS A C 1
ATOM 2030 O O . LYS A 1 243 ? 0.58 -17.797 -23.422 1 93.5 243 LYS A O 1
ATOM 2035 N N . ASN A 1 244 ? 0.188 -17.938 -25.625 1 91.81 244 ASN A N 1
ATOM 2036 C CA . ASN A 1 244 ? 1.491 -17.422 -26.031 1 91.81 244 ASN A CA 1
ATOM 2037 C C . ASN A 1 244 ? 1.407 -15.953 -26.438 1 91.81 244 ASN A C 1
ATOM 2039 O O . ASN A 1 244 ? 0.449 -15.539 -27.094 1 91.81 244 ASN A O 1
ATOM 2043 N N . TYR A 1 245 ? 2.346 -15.203 -25.969 1 87.31 245 TYR A N 1
ATOM 2044 C CA . TYR A 1 245 ? 2.492 -13.812 -26.359 1 87.31 245 TYR A CA 1
ATOM 2045 C C . TYR A 1 245 ? 3.834 -13.57 -27.047 1 87.31 245 TYR A C 1
ATOM 2047 O O . TYR A 1 245 ? 4.824 -13.242 -26.391 1 87.31 245 TYR A O 1
ATOM 2055 N N . PRO A 1 246 ? 3.803 -13.688 -28.359 1 84.88 246 PRO A N 1
ATOM 2056 C CA . PRO A 1 246 ? 5.055 -13.422 -29.062 1 84.88 246 PRO A CA 1
ATOM 2057 C C . PRO A 1 246 ? 5.52 -11.977 -28.938 1 84.88 246 PRO A C 1
ATOM 2059 O O . PRO A 1 246 ? 4.695 -11.055 -28.953 1 84.88 246 PRO A O 1
ATOM 2062 N N . GLN A 1 247 ? 6.773 -11.836 -28.688 1 80.75 247 GLN A N 1
ATOM 2063 C CA . GLN A 1 247 ? 7.344 -10.5 -28.531 1 80.75 247 GLN A CA 1
ATOM 2064 C C . GLN A 1 247 ? 8.133 -10.094 -29.766 1 80.75 247 GLN A C 1
ATOM 2066 O O . GLN A 1 247 ? 8.586 -10.945 -30.531 1 80.75 247 GLN A O 1
ATOM 2071 N N . ALA A 1 248 ? 8.258 -8.766 -29.891 1 75.75 248 ALA A N 1
ATOM 2072 C CA . ALA A 1 248 ? 8.961 -8.227 -31.047 1 75.75 248 ALA A CA 1
ATOM 2073 C C . ALA A 1 248 ? 10.414 -8.688 -31.062 1 75.75 248 ALA A C 1
ATOM 2075 O O . ALA A 1 248 ? 11.016 -8.82 -32.125 1 75.75 248 ALA A O 1
ATOM 2076 N N . SER A 1 249 ? 11.031 -8.969 -29.969 1 76 249 SER A N 1
ATOM 2077 C CA . SER A 1 249 ? 12.43 -9.367 -29.844 1 76 249 SER A CA 1
ATOM 2078 C C . SER A 1 249 ? 12.633 -10.812 -30.281 1 76 249 SER A C 1
ATOM 2080 O O . SER A 1 249 ? 13.766 -11.289 -30.375 1 76 249 SER A O 1
ATOM 2082 N N . GLY A 1 250 ? 11.523 -11.453 -30.672 1 78.81 250 GLY A N 1
ATOM 2083 C CA . GLY A 1 250 ? 11.617 -12.859 -31.031 1 78.81 250 GLY A CA 1
ATOM 2084 C C . GLY A 1 250 ? 11.398 -13.789 -29.859 1 78.81 250 GLY A C 1
ATOM 2085 O O . GLY A 1 250 ? 11.242 -15 -30.031 1 78.81 250 GLY A O 1
ATOM 2086 N N . ASN A 1 251 ? 11.336 -13.156 -28.672 1 82.75 251 ASN A N 1
ATOM 2087 C CA . ASN A 1 251 ? 11.047 -13.938 -27.469 1 82.75 251 ASN A CA 1
ATOM 2088 C C . ASN A 1 251 ? 9.555 -14.188 -27.328 1 82.75 251 ASN A C 1
ATOM 2090 O O . ASN A 1 251 ? 8.734 -13.523 -27.953 1 82.75 251 ASN A O 1
ATOM 2094 N N . ASN A 1 252 ? 9.289 -15.32 -26.609 1 88.12 252 ASN A N 1
ATOM 2095 C CA . ASN A 1 252 ? 7.898 -15.68 -26.375 1 88.12 252 ASN A CA 1
ATOM 2096 C C . ASN A 1 252 ? 7.57 -15.703 -24.875 1 88.12 252 ASN A C 1
ATOM 2098 O O . ASN A 1 252 ? 8.172 -16.469 -24.125 1 88.12 252 ASN A O 1
ATOM 2102 N N . LEU A 1 253 ? 6.715 -14.836 -24.5 1 91.75 253 LEU A N 1
ATOM 2103 C CA . LEU A 1 253 ? 6.168 -14.891 -23.141 1 91.75 253 LEU A CA 1
ATOM 2104 C C . LEU A 1 253 ? 4.949 -15.805 -23.078 1 91.75 253 LEU A C 1
ATOM 2106 O O . LEU A 1 253 ? 4.039 -15.688 -23.906 1 91.75 253 LEU A O 1
ATOM 2110 N N . VAL A 1 254 ? 4.984 -16.766 -22.188 1 95.44 254 VAL A N 1
ATOM 2111 C CA . VAL A 1 254 ? 3.854 -17.688 -22.047 1 95.44 254 VAL A CA 1
ATOM 2112 C C . VAL A 1 254 ? 3.059 -17.344 -20.797 1 95.44 254 VAL A C 1
ATOM 2114 O O . VAL A 1 254 ? 3.641 -17.062 -19.75 1 95.44 254 VAL A O 1
ATOM 2117 N N . GLN A 1 255 ? 1.764 -17.344 -20.906 1 95.19 255 GLN A N 1
ATOM 2118 C CA . GLN A 1 255 ? 0.867 -17.172 -19.781 1 95.19 255 GLN A CA 1
ATOM 2119 C C . GLN A 1 255 ? 0.08 -18.453 -19.5 1 95.19 255 GLN A C 1
ATOM 2121 O O . GLN A 1 255 ? -0.521 -19.031 -20.406 1 95.19 255 GLN A O 1
ATOM 2126 N N . VAL A 1 256 ? 0.139 -18.875 -18.281 1 98 256 VAL A N 1
ATOM 2127 C CA . VAL A 1 256 ? -0.6 -20.047 -17.844 1 98 256 VAL A CA 1
ATOM 2128 C C . VAL A 1 256 ? -1.632 -19.656 -16.797 1 98 256 VAL A C 1
ATOM 2130 O O . VAL A 1 256 ? -1.31 -18.953 -15.836 1 98 256 VAL A O 1
ATOM 2133 N N . GLN A 1 257 ? -2.852 -20.062 -17.016 1 97.81 257 GLN A N 1
ATOM 2134 C CA . GLN A 1 257 ? -3.918 -19.953 -16.031 1 97.81 257 GLN A CA 1
ATOM 2135 C C . GLN A 1 257 ? -4.328 -21.312 -15.508 1 97.81 257 GLN A C 1
ATOM 2137 O O . GLN A 1 257 ? -4.418 -22.281 -16.281 1 97.81 257 GLN A O 1
ATOM 2142 N N . THR A 1 258 ? -4.531 -21.375 -14.281 1 98.69 258 THR A N 1
ATOM 2143 C CA . THR A 1 258 ? -5.027 -22.594 -13.656 1 98.69 258 THR A CA 1
ATOM 2144 C C . THR A 1 258 ? -6.477 -22.422 -13.211 1 98.69 258 THR A C 1
ATOM 2146 O O . THR A 1 258 ? -6.867 -21.344 -12.742 1 98.69 258 THR A O 1
ATOM 2149 N N . ALA A 1 259 ? -7.25 -23.469 -13.328 1 98.62 259 ALA A N 1
ATOM 2150 C CA . ALA A 1 259 ? -8.648 -23.469 -12.898 1 98.62 259 ALA A CA 1
ATOM 2151 C C . ALA A 1 259 ? -8.742 -23.266 -11.383 1 98.62 259 ALA A C 1
ATOM 2153 O O . ALA A 1 259 ? -7.77 -23.469 -10.656 1 98.62 259 ALA A O 1
ATOM 2154 N N . ALA A 1 260 ? -9.906 -22.891 -10.914 1 98.69 260 ALA A N 1
ATOM 2155 C CA . ALA A 1 260 ? -10.125 -22.5 -9.531 1 98.69 260 ALA A CA 1
ATOM 2156 C C . ALA A 1 260 ? -10.125 -23.719 -8.602 1 98.69 260 ALA A C 1
ATOM 2158 O O . ALA A 1 260 ? -10.859 -24.672 -8.836 1 98.69 260 ALA A O 1
ATOM 2159 N N . LEU A 1 261 ? -9.375 -23.594 -7.535 1 98.81 261 LEU A N 1
ATOM 2160 C CA . LEU A 1 261 ? -9.32 -24.672 -6.562 1 98.81 261 LEU A CA 1
ATOM 2161 C C . LEU A 1 261 ? -10.672 -24.891 -5.902 1 98.81 261 LEU A C 1
ATOM 2163 O O . LEU A 1 261 ? -11.047 -26.016 -5.574 1 98.81 261 LEU A O 1
ATOM 2167 N N . VAL A 1 262 ? -11.445 -23.828 -5.723 1 98.5 262 VAL A N 1
ATOM 2168 C CA . VAL A 1 262 ? -12.734 -23.906 -5.039 1 98.5 262 VAL A CA 1
ATOM 2169 C C . VAL A 1 262 ? -13.664 -24.844 -5.801 1 98.5 262 VAL A C 1
ATOM 2171 O O . VAL A 1 262 ? -14.578 -25.422 -5.215 1 98.5 262 VAL A O 1
ATOM 2174 N N . ASN A 1 263 ? -13.453 -25.031 -7.039 1 97.69 263 ASN A N 1
ATOM 2175 C CA . ASN A 1 263 ? -14.328 -25.875 -7.848 1 97.69 263 ASN A CA 1
ATOM 2176 C C . ASN A 1 263 ? -13.906 -27.328 -7.805 1 97.69 263 ASN A C 1
ATOM 2178 O O . ASN A 1 263 ? -14.719 -28.219 -8.062 1 97.69 263 ASN A O 1
ATOM 2182 N N . SER A 1 264 ? -12.625 -27.578 -7.574 1 98 264 SER A N 1
ATOM 2183 C CA . SER A 1 264 ? -12.117 -28.938 -7.492 1 98 264 SER A CA 1
ATOM 2184 C C . SER A 1 264 ? -10.719 -28.969 -6.875 1 98 264 SER A C 1
ATOM 2186 O O . SER A 1 264 ? -9.859 -28.172 -7.238 1 98 264 SER A O 1
ATOM 2188 N N . THR A 1 265 ? -10.445 -29.984 -6.02 1 97.62 265 THR A N 1
ATOM 2189 C CA . THR A 1 265 ? -9.141 -30.141 -5.387 1 97.62 265 THR A CA 1
ATOM 2190 C C . THR A 1 265 ? -8.094 -30.562 -6.414 1 97.62 265 THR A C 1
ATOM 2192 O O . THR A 1 265 ? -6.891 -30.516 -6.133 1 97.62 265 THR A O 1
ATOM 2195 N N . ASN A 1 266 ? -8.539 -30.891 -7.59 1 97.94 266 ASN A N 1
ATOM 2196 C CA . ASN A 1 266 ? -7.625 -31.297 -8.648 1 97.94 266 ASN A CA 1
ATOM 2197 C C . ASN A 1 266 ? -7.227 -30.109 -9.523 1 97.94 266 ASN A C 1
ATOM 2199 O O . ASN A 1 266 ? -6.473 -30.281 -10.484 1 97.94 266 ASN A O 1
ATOM 2203 N N . HIS A 1 267 ? -7.723 -28.969 -9.219 1 98.69 267 HIS A N 1
ATOM 2204 C CA . HIS A 1 267 ? -7.379 -27.766 -9.992 1 98.69 267 HIS A CA 1
ATOM 2205 C C . HIS A 1 267 ? -6.062 -27.172 -9.516 1 98.69 267 HIS A C 1
ATOM 2207 O O . HIS A 1 267 ? -6.055 -26.156 -8.82 1 98.69 267 HIS A O 1
ATOM 2213 N N . TRP A 1 268 ? -5.016 -27.859 -9.812 1 98.81 268 TRP A N 1
ATOM 2214 C CA . TRP A 1 268 ? -3.646 -27.422 -9.57 1 98.81 268 TRP A CA 1
ATOM 2215 C C . TRP A 1 268 ? -2.752 -27.75 -10.758 1 98.81 268 TRP A C 1
ATOM 2217 O O . TRP A 1 268 ? -3.104 -28.578 -11.602 1 98.81 268 TRP A O 1
ATOM 2227 N N . ARG A 1 269 ? -1.665 -27.016 -10.875 1 98.75 269 ARG A N 1
ATOM 2228 C CA . ARG A 1 269 ? -0.601 -27.328 -11.82 1 98.75 269 ARG A CA 1
ATOM 2229 C C . ARG A 1 269 ? 0.746 -27.453 -11.117 1 98.75 269 ARG A C 1
ATOM 2231 O O . ARG A 1 269 ? 1.024 -26.703 -10.172 1 98.75 269 ARG A O 1
ATOM 2238 N N . MET A 1 270 ? 1.529 -28.375 -11.609 1 98.62 270 MET A N 1
ATOM 2239 C CA . MET A 1 270 ? 2.928 -28.453 -11.195 1 98.62 270 MET A CA 1
ATOM 2240 C C . MET A 1 270 ? 3.816 -27.625 -12.125 1 98.62 270 MET A C 1
ATOM 2242 O O . MET A 1 270 ? 3.713 -27.75 -13.344 1 98.62 270 MET A O 1
ATOM 2246 N N . ILE A 1 271 ? 4.641 -26.766 -11.57 1 98.75 271 ILE A N 1
ATOM 2247 C CA . ILE A 1 271 ? 5.684 -26.047 -12.289 1 98.75 271 ILE A CA 1
ATOM 2248 C C . ILE A 1 271 ? 7.059 -26.516 -11.805 1 98.75 271 ILE A C 1
ATOM 2250 O O . ILE A 1 271 ? 7.434 -26.281 -10.656 1 98.75 271 ILE A O 1
ATOM 2254 N N . GLN A 1 272 ? 7.766 -27.125 -12.633 1 98.38 272 GLN A N 1
ATOM 2255 C CA . GLN A 1 272 ? 9.094 -27.625 -12.289 1 98.38 272 GLN A CA 1
ATOM 2256 C C . GLN A 1 272 ? 10.18 -26.781 -12.945 1 98.38 272 GLN A C 1
ATOM 2258 O O . GLN A 1 272 ? 10.172 -26.594 -14.164 1 98.38 272 GLN A O 1
ATOM 2263 N N . LEU A 1 273 ? 11.016 -26.281 -12.164 1 98.19 273 LEU A N 1
ATOM 2264 C CA . LEU A 1 273 ? 12.18 -25.531 -12.633 1 98.19 273 LEU A CA 1
ATOM 2265 C C . LEU A 1 273 ? 13.414 -26.422 -12.648 1 98.19 273 LEU A C 1
ATOM 2267 O O . LEU A 1 273 ? 13.773 -27.016 -11.633 1 98.19 273 LEU A O 1
ATOM 2271 N N . THR A 1 274 ? 14.008 -26.547 -13.75 1 96.94 274 THR A N 1
ATOM 2272 C CA . THR A 1 274 ? 15.289 -27.234 -13.898 1 96.94 274 THR A CA 1
ATOM 2273 C C . THR A 1 274 ? 16.359 -26.266 -14.391 1 96.94 274 THR A C 1
ATOM 2275 O O . THR A 1 274 ? 16.094 -25.078 -14.602 1 96.94 274 THR A O 1
ATOM 2278 N N . GLU A 1 275 ? 17.531 -26.797 -14.516 1 95.44 275 GLU A N 1
ATOM 2279 C CA . GLU A 1 275 ? 18.609 -25.953 -15.008 1 95.44 275 GLU A CA 1
ATOM 2280 C C . GLU A 1 275 ? 18.312 -25.422 -16.406 1 95.44 275 GLU A C 1
ATOM 2282 O O . GLU A 1 275 ? 18.688 -24.297 -16.75 1 95.44 275 GLU A O 1
ATOM 2287 N N . ASP A 1 276 ? 17.547 -26.203 -17.156 1 95.69 276 ASP A N 1
ATOM 2288 C CA . ASP A 1 276 ? 17.453 -25.891 -18.578 1 95.69 276 ASP A CA 1
ATOM 2289 C C . ASP A 1 276 ? 16.016 -25.562 -18.969 1 95.69 276 ASP A C 1
ATOM 2291 O O . ASP A 1 276 ? 15.773 -24.969 -20.031 1 95.69 276 ASP A O 1
ATOM 2295 N N . ASN A 1 277 ? 15.039 -25.984 -18.094 1 96.94 277 ASN A N 1
ATOM 2296 C CA . ASN A 1 277 ? 13.656 -25.891 -18.547 1 96.94 277 ASN A CA 1
ATOM 2297 C C . ASN A 1 277 ? 12.727 -25.469 -17.406 1 96.94 277 ASN A C 1
ATOM 2299 O O . ASN A 1 277 ? 13.031 -25.703 -16.234 1 96.94 277 ASN A O 1
ATOM 2303 N N . ILE A 1 278 ? 11.648 -24.844 -17.828 1 98.25 278 ILE A N 1
ATOM 2304 C CA . ILE A 1 278 ? 10.438 -24.688 -17.016 1 98.25 278 ILE A CA 1
ATOM 2305 C C . ILE A 1 278 ? 9.352 -25.625 -17.547 1 98.25 278 ILE A C 1
ATOM 2307 O O . ILE A 1 278 ? 8.93 -25.516 -18.688 1 98.25 278 ILE A O 1
ATOM 2311 N N . ILE A 1 279 ? 8.961 -26.516 -16.703 1 98.44 279 ILE A N 1
ATOM 2312 C CA . ILE A 1 279 ? 7.988 -27.531 -17.125 1 98.44 279 ILE A CA 1
ATOM 2313 C C . ILE A 1 279 ? 6.672 -27.312 -16.391 1 98.44 279 ILE A C 1
ATOM 2315 O O . ILE A 1 279 ? 6.645 -27.25 -15.156 1 98.44 279 ILE A O 1
ATOM 2319 N N . VAL A 1 280 ? 5.598 -27.156 -17.125 1 98.75 280 VAL A N 1
ATOM 2320 C CA . VAL A 1 280 ? 4.273 -26.953 -16.547 1 98.75 280 VAL A CA 1
ATOM 2321 C C . VAL A 1 280 ? 3.385 -28.156 -16.859 1 98.75 280 VAL A C 1
ATOM 2323 O O . VAL A 1 280 ? 3.25 -28.562 -18.016 1 98.75 280 VAL A O 1
ATOM 2326 N N . SER A 1 281 ? 2.771 -28.656 -15.883 1 98.69 281 SER A N 1
ATOM 2327 C CA . SER A 1 281 ? 1.986 -29.875 -16.031 1 98.69 281 SER A CA 1
ATOM 2328 C C . SER A 1 281 ? 0.579 -29.578 -16.531 1 98.69 281 SER A C 1
ATOM 2330 O O . SER A 1 281 ? 0.157 -28.422 -16.547 1 98.69 281 SER A O 1
ATOM 2332 N N . GLU A 1 282 ? -0.073 -30.625 -16.969 1 98.38 282 GLU A N 1
ATOM 2333 C CA . GLU A 1 282 ? -1.522 -30.562 -17.125 1 98.38 282 GLU A CA 1
ATOM 2334 C C . GLU A 1 282 ? -2.215 -30.344 -15.781 1 98.38 282 GLU A C 1
ATOM 2336 O O . GLU A 1 282 ? -1.663 -30.672 -14.734 1 98.38 282 GLU A O 1
ATOM 2341 N N . THR A 1 283 ? -3.373 -29.734 -15.875 1 98.56 283 THR A N 1
ATOM 2342 C CA . THR A 1 283 ? -4.117 -29.484 -14.648 1 98.56 283 THR A CA 1
ATOM 2343 C C . THR A 1 283 ? -4.461 -30.797 -13.945 1 98.56 283 THR A C 1
ATOM 2345 O O . THR A 1 283 ? -5.004 -31.719 -14.57 1 98.56 283 THR A O 1
ATOM 2348 N N . GLY A 1 284 ? -4.117 -30.922 -12.719 1 98.38 284 GLY A N 1
ATOM 2349 C CA . GLY A 1 284 ? -4.461 -32.062 -11.883 1 98.38 284 GLY A CA 1
ATOM 2350 C C . GLY A 1 284 ? -3.633 -33.281 -12.188 1 98.38 284 GLY A C 1
ATOM 2351 O O . GLY A 1 284 ? -3.947 -34.375 -11.719 1 98.38 284 GLY A O 1
ATOM 2352 N N . GLN A 1 285 ? -2.623 -33.156 -13.008 1 97.75 285 GLN A N 1
ATOM 2353 C CA . GLN A 1 285 ? -1.758 -34.25 -13.398 1 97.75 285 GLN A CA 1
ATOM 2354 C C . GLN A 1 285 ? -0.287 -33.844 -13.344 1 97.75 285 GLN A C 1
ATOM 2356 O O . GLN A 1 285 ? 0.034 -32.656 -13.273 1 97.75 285 GLN A O 1
ATOM 2361 N N . LEU A 1 286 ? 0.562 -34.844 -13.359 1 97.31 286 LEU A N 1
ATOM 2362 C CA . LEU A 1 286 ? 1.996 -34.594 -13.336 1 97.31 286 LEU A CA 1
ATOM 2363 C C . LEU A 1 286 ? 2.562 -34.562 -14.75 1 97.31 286 LEU A C 1
ATOM 2365 O O . LEU A 1 286 ? 3.678 -34.062 -14.969 1 97.31 286 LEU A O 1
ATOM 2369 N N . SER A 1 287 ? 1.834 -35.031 -15.711 1 97.88 287 SER A N 1
ATOM 2370 C CA . SER A 1 287 ? 2.305 -35.031 -17.094 1 97.88 287 SER A CA 1
ATOM 2371 C C . SER A 1 287 ? 2.51 -33.625 -17.609 1 97.88 287 SER A C 1
ATOM 2373 O O . SER A 1 287 ? 1.669 -32.75 -17.406 1 97.88 287 SER A O 1
ATOM 2375 N N . PRO A 1 288 ? 3.566 -33.406 -18.328 1 98.06 288 PRO A N 1
ATOM 2376 C CA . PRO A 1 288 ? 3.855 -32.062 -18.828 1 98.06 288 PRO A CA 1
ATOM 2377 C C . PRO A 1 288 ? 2.9 -31.625 -19.938 1 98.06 288 PRO A C 1
ATOM 2379 O O . PRO A 1 288 ? 2.539 -32.438 -20.797 1 98.06 288 PRO A O 1
ATOM 2382 N N 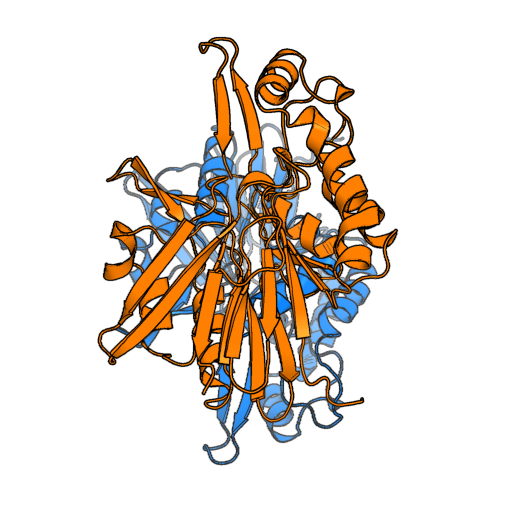. GLU A 1 289 ? 2.445 -30.438 -19.891 1 98.12 289 GLU A N 1
ATOM 2383 C CA . GLU A 1 289 ? 1.656 -29.812 -20.953 1 98.12 289 GLU A CA 1
ATOM 2384 C C . GLU A 1 289 ? 2.471 -28.766 -21.703 1 98.12 289 GLU A C 1
ATOM 2386 O O . GLU A 1 289 ? 2.227 -28.5 -22.891 1 98.12 289 GLU A O 1
ATOM 2391 N N . LEU A 1 290 ? 3.4 -28.125 -21.078 1 97.69 290 LEU A N 1
ATOM 2392 C CA . LEU A 1 290 ? 4.223 -27.047 -21.609 1 97.69 290 LEU A CA 1
ATOM 2393 C C . LEU A 1 290 ? 5.664 -27.172 -21.125 1 97.69 290 LEU A C 1
ATOM 2395 O O . LEU A 1 290 ? 5.91 -27.469 -19.953 1 97.69 290 LEU A O 1
ATOM 2399 N N . VAL A 1 291 ? 6.598 -27.062 -22.031 1 97.69 291 VAL A N 1
ATOM 2400 C CA . VAL A 1 291 ? 8.016 -26.984 -21.719 1 97.69 291 VAL A CA 1
ATOM 2401 C C . VAL A 1 291 ? 8.625 -25.719 -22.312 1 97.69 291 VAL A C 1
ATOM 2403 O O . VAL A 1 291 ? 8.562 -25.5 -23.516 1 97.69 291 VAL A O 1
ATOM 2406 N N . ILE A 1 292 ? 9.133 -24.875 -21.469 1 96.94 292 ILE A N 1
ATOM 2407 C CA . ILE A 1 292 ? 9.773 -23.625 -21.875 1 96.94 292 ILE A CA 1
ATOM 2408 C C . ILE A 1 292 ? 11.281 -23.719 -21.641 1 96.94 292 ILE A C 1
ATOM 2410 O O . ILE A 1 292 ? 11.727 -24.047 -20.531 1 96.94 292 ILE A O 1
ATOM 2414 N N . GLU A 1 293 ? 12.039 -23.406 -22.609 1 94.69 293 GLU A N 1
ATOM 2415 C CA . GLU A 1 293 ? 13.484 -23.359 -22.422 1 94.69 293 GLU A CA 1
ATOM 2416 C C . GLU A 1 293 ? 13.906 -22.188 -21.562 1 94.69 293 GLU A C 1
ATOM 2418 O O . GLU A 1 293 ? 13.516 -21.047 -21.828 1 94.69 293 GLU A O 1
ATOM 2423 N N . ALA A 1 294 ? 14.703 -22.469 -20.516 1 91.38 294 ALA A N 1
ATOM 2424 C CA . ALA A 1 294 ? 15.172 -21.406 -19.625 1 91.38 294 ALA A CA 1
ATOM 2425 C C . ALA A 1 294 ? 16.328 -20.656 -20.266 1 91.38 294 ALA A C 1
ATOM 2427 O O . ALA A 1 294 ? 16.391 -19.422 -20.188 1 91.38 294 ALA A O 1
ATOM 2428 N N . LYS A 1 295 ? 17.312 -21.297 -20.641 1 81.25 295 LYS A N 1
ATOM 2429 C CA . LYS A 1 295 ? 18.484 -20.719 -21.312 1 81.25 295 LYS A CA 1
ATOM 2430 C C . LYS A 1 295 ? 18.531 -21.141 -22.781 1 81.25 295 LYS A C 1
ATOM 2432 O O . LYS A 1 295 ? 18.047 -22.203 -23.141 1 81.25 295 LYS A O 1
ATOM 2437 N N . MET B 1 1 ? -19.641 12.781 25.141 1 35.75 1 MET B N 1
ATOM 2438 C CA . MET B 1 1 ? -18.344 13.453 25.297 1 35.75 1 MET B CA 1
ATOM 2439 C C . MET B 1 1 ? -18.5 14.961 25.125 1 35.75 1 MET B C 1
ATOM 2441 O O . MET B 1 1 ? -19.312 15.422 24.312 1 35.75 1 MET B O 1
ATOM 2445 N N . ALA B 1 2 ? -18.344 15.641 26.031 1 39.75 2 ALA B N 1
ATOM 2446 C CA . ALA B 1 2 ? -18.578 17.078 26.031 1 39.75 2 ALA B CA 1
ATOM 2447 C C . ALA B 1 2 ? -18.25 17.688 24.656 1 39.75 2 ALA B C 1
ATOM 2449 O O . ALA B 1 2 ? -17.188 17.438 24.109 1 39.75 2 ALA B O 1
ATOM 2450 N N . GLN B 1 3 ? -19.188 17.984 23.969 1 49.69 3 GLN B N 1
ATOM 2451 C CA . GLN B 1 3 ? -19.047 18.594 22.641 1 49.69 3 GLN B CA 1
ATOM 2452 C C . GLN B 1 3 ? -18.047 19.734 22.672 1 49.69 3 GLN B C 1
ATOM 2454 O O . GLN B 1 3 ? -18.219 20.703 23.438 1 49.69 3 GLN B O 1
ATOM 2459 N N . GLN B 1 4 ? -16.781 19.609 22.391 1 65.06 4 GLN B N 1
ATOM 2460 C CA . GLN B 1 4 ? -15.727 20.609 22.422 1 65.06 4 GLN B CA 1
ATOM 2461 C C . GLN B 1 4 ? -16 21.734 21.422 1 65.06 4 GLN B C 1
ATOM 2463 O O . GLN B 1 4 ? -16.328 21.453 20.266 1 65.06 4 GLN B O 1
ATOM 2468 N N . ASP B 1 5 ? -16.141 23.031 21.859 1 86.81 5 ASP B N 1
ATOM 2469 C CA . ASP B 1 5 ? -16.422 24.203 21.047 1 86.81 5 ASP B CA 1
ATOM 2470 C C . ASP B 1 5 ? -15.266 24.469 20.078 1 86.81 5 ASP B C 1
ATOM 2472 O O . ASP B 1 5 ? -15.453 25.109 19.031 1 86.81 5 ASP B O 1
ATOM 2476 N N . THR B 1 6 ? -14.109 24.031 20.453 1 95.56 6 THR B N 1
ATOM 2477 C CA . THR B 1 6 ? -12.938 24.234 19.609 1 95.56 6 THR B CA 1
ATOM 2478 C C . THR B 1 6 ? -12.016 23.016 19.656 1 95.56 6 THR B C 1
ATOM 2480 O O . THR B 1 6 ? -11.789 22.469 20.734 1 95.56 6 THR B O 1
ATOM 2483 N N . LEU B 1 7 ? -11.641 22.469 18.547 1 97.69 7 LEU B N 1
ATOM 2484 C CA . LEU B 1 7 ? -10.586 21.469 18.453 1 97.69 7 LEU B CA 1
ATOM 2485 C C . LEU B 1 7 ? -9.281 22.094 17.969 1 97.69 7 LEU B C 1
ATOM 2487 O O . LEU B 1 7 ? -9.25 22.719 16.906 1 97.69 7 LEU B O 1
ATOM 2491 N N . SER B 1 8 ? -8.242 21.953 18.75 1 98 8 SER B N 1
ATOM 2492 C CA . SER B 1 8 ? -6.953 22.578 18.438 1 98 8 SER B CA 1
ATOM 2493 C C . SER B 1 8 ? -5.938 21.531 17.984 1 98 8 SER B C 1
ATOM 2495 O O . SER B 1 8 ? -5.566 20.641 18.75 1 98 8 SER B O 1
ATOM 2497 N N . ILE B 1 9 ? -5.414 21.688 16.75 1 98.62 9 ILE B N 1
ATOM 2498 C CA . ILE B 1 9 ? -4.457 20.781 16.141 1 98.62 9 ILE B CA 1
ATOM 2499 C C . ILE B 1 9 ? -3.121 21.484 15.945 1 98.62 9 ILE B C 1
ATOM 2501 O O . ILE B 1 9 ? -3.059 22.547 15.305 1 98.62 9 ILE B O 1
ATOM 2505 N N . LEU B 1 10 ? -2.076 20.969 16.469 1 98.81 10 LEU B N 1
ATOM 2506 C CA . LEU B 1 10 ? -0.736 21.438 16.125 1 98.81 10 LEU B CA 1
ATOM 2507 C C . LEU B 1 10 ? -0.202 20.719 14.898 1 98.81 10 LEU B C 1
ATOM 2509 O O . LEU B 1 10 ? -0.115 19.484 14.875 1 98.81 10 LEU B O 1
ATOM 2513 N N . HIS B 1 11 ? 0.101 21.484 13.883 1 98.94 11 HIS B N 1
ATOM 2514 C CA . HIS B 1 11 ? 0.671 20.922 12.672 1 98.94 11 HIS B CA 1
ATOM 2515 C C . HIS B 1 11 ? 2.184 21.109 12.625 1 98.94 11 HIS B C 1
ATOM 2517 O O . HIS B 1 11 ? 2.68 22.219 12.812 1 98.94 11 HIS B O 1
ATOM 2523 N N . ILE B 1 12 ? 2.891 20.016 12.414 1 98.94 12 ILE B N 1
ATOM 2524 C CA . ILE B 1 12 ? 4.328 20.016 12.172 1 98.94 12 ILE B CA 1
ATOM 2525 C C . ILE B 1 12 ? 4.648 19.172 10.945 1 98.94 12 ILE B C 1
ATOM 2527 O O . ILE B 1 12 ? 3.799 18.422 10.469 1 98.94 12 ILE B O 1
ATOM 2531 N N . THR B 1 13 ? 5.855 19.344 10.398 1 98.81 13 THR B N 1
ATOM 2532 C CA . THR B 1 13 ? 6.258 18.594 9.219 1 98.81 13 THR B CA 1
ATOM 2533 C C . THR B 1 13 ? 7.777 18.578 9.078 1 98.81 13 THR B C 1
ATOM 2535 O O . THR B 1 13 ? 8.477 19.312 9.766 1 98.81 13 THR B O 1
ATOM 2538 N N . ASP B 1 14 ? 8.258 17.609 8.25 1 98.5 14 ASP B N 1
ATOM 2539 C CA . ASP B 1 14 ? 9.672 17.547 7.902 1 98.5 14 ASP B CA 1
ATOM 2540 C C . ASP B 1 14 ? 10.547 17.516 9.156 1 98.5 14 ASP B C 1
ATOM 2542 O O . ASP B 1 14 ? 11.391 18.391 9.359 1 98.5 14 ASP B O 1
ATOM 2546 N N . LEU B 1 15 ? 10.297 16.422 9.906 1 98.69 15 LEU B N 1
ATOM 2547 C CA . LEU B 1 15 ? 11.008 16.203 11.164 1 98.69 15 LEU B CA 1
ATOM 2548 C C . LEU B 1 15 ? 12.43 15.719 10.906 1 98.69 15 LEU B C 1
ATOM 2550 O O . LEU B 1 15 ? 13.344 16.047 11.656 1 98.69 15 LEU B O 1
ATOM 2554 N N . HIS B 1 16 ? 12.609 14.836 9.938 1 97.44 16 HIS B N 1
ATOM 2555 C CA . HIS B 1 16 ? 13.883 14.258 9.523 1 97.44 16 HIS B CA 1
ATOM 2556 C C . HIS B 1 16 ? 14.641 13.688 10.711 1 97.44 16 HIS B C 1
ATOM 2558 O O . HIS B 1 16 ? 15.828 13.977 10.898 1 97.44 16 HIS B O 1
ATOM 2564 N N . VAL B 1 17 ? 14 12.891 11.492 1 97.06 17 VAL B N 1
ATOM 2565 C CA . VAL B 1 17 ? 14.586 12.289 12.68 1 97.06 17 VAL B CA 1
ATOM 2566 C C . VAL B 1 17 ? 15.672 11.297 12.281 1 97.06 17 VAL B C 1
ATOM 2568 O O . VAL B 1 17 ? 15.461 10.445 11.422 1 97.06 17 VAL B O 1
ATOM 2571 N N . ILE B 1 18 ? 16.797 11.461 12.914 1 94.62 18 ILE B N 1
ATOM 2572 C CA . ILE B 1 18 ? 17.906 10.523 12.797 1 94.62 18 ILE B CA 1
ATOM 2573 C C . ILE B 1 18 ? 18.188 9.883 14.164 1 94.62 18 ILE B C 1
ATOM 2575 O O . ILE B 1 18 ? 18.625 10.562 15.094 1 94.62 18 ILE B O 1
ATOM 2579 N N . PHE B 1 19 ? 17.953 8.594 14.289 1 92.5 19 PHE B N 1
ATOM 2580 C CA . PHE B 1 19 ? 18.047 7.922 15.578 1 92.5 19 PHE B CA 1
ATOM 2581 C C . PHE B 1 19 ? 19.484 7.508 15.875 1 92.5 19 PHE B C 1
ATOM 2583 O O . PHE B 1 19 ? 19.906 7.496 17.031 1 92.5 19 PHE B O 1
ATOM 2590 N N . ASN B 1 20 ? 20.188 7.051 14.906 1 89.75 20 ASN B N 1
ATOM 2591 C CA . ASN B 1 20 ? 21.578 6.629 15.07 1 89.75 20 ASN B CA 1
ATOM 2592 C C . ASN B 1 20 ? 22.484 7.273 14.031 1 89.75 20 ASN B C 1
ATOM 2594 O O . ASN B 1 20 ? 22.688 6.727 12.945 1 89.75 20 ASN B O 1
ATOM 2598 N N . GLN B 1 21 ? 23.125 8.266 14.406 1 89.31 21 GLN B N 1
ATOM 2599 C CA . GLN B 1 21 ? 23.984 9.023 13.5 1 89.31 21 GLN B CA 1
ATOM 2600 C C . GLN B 1 21 ? 25.219 8.203 13.094 1 89.31 21 GLN B C 1
ATOM 2602 O O . GLN B 1 21 ? 25.75 8.383 12 1 89.31 21 GLN B O 1
ATOM 2607 N N . ASN B 1 22 ? 25.562 7.273 13.961 1 87.12 22 ASN B N 1
ATOM 2608 C CA . ASN B 1 22 ? 26.781 6.488 13.719 1 87.12 22 ASN B CA 1
ATOM 2609 C C . ASN B 1 22 ? 26.547 5.441 12.633 1 87.12 22 ASN B C 1
ATOM 2611 O O . ASN B 1 22 ? 27.5 4.863 12.117 1 87.12 22 ASN B O 1
ATOM 2615 N N . ALA B 1 23 ? 25.328 5.246 12.328 1 84.38 23 ALA B N 1
ATOM 2616 C CA . ALA B 1 23 ? 25.016 4.281 11.273 1 84.38 23 ALA B CA 1
ATOM 2617 C C . ALA B 1 23 ? 25.281 4.875 9.891 1 84.38 23 ALA B C 1
ATOM 2619 O O . ALA B 1 23 ? 25.391 4.145 8.906 1 84.38 23 ALA B O 1
ATOM 2620 N N . TYR B 1 24 ? 25.391 6.199 9.797 1 86.88 24 TYR B N 1
ATOM 2621 C CA . TYR B 1 24 ? 25.594 6.883 8.523 1 86.88 24 TYR B CA 1
ATOM 2622 C C . TYR B 1 24 ? 27.047 6.789 8.078 1 86.88 24 TYR B C 1
ATOM 2624 O O . TYR B 1 24 ? 27.953 6.809 8.898 1 86.88 24 TYR B O 1
ATOM 2632 N N . ILE B 1 25 ? 27.156 6.66 6.781 1 86.75 25 ILE B N 1
ATOM 2633 C CA . ILE B 1 25 ? 28.5 6.922 6.281 1 86.75 25 ILE B CA 1
ATOM 2634 C C . ILE B 1 25 ? 28.906 8.367 6.586 1 86.75 25 ILE B C 1
ATOM 2636 O O . ILE B 1 25 ? 28.062 9.266 6.539 1 86.75 25 ILE B O 1
ATOM 2640 N N . ARG B 1 26 ? 30.109 8.539 6.812 1 86.81 26 ARG B N 1
ATOM 2641 C CA . ARG B 1 26 ? 30.625 9.812 7.297 1 86.81 26 ARG B CA 1
ATOM 2642 C C . ARG B 1 26 ? 30.25 10.953 6.348 1 86.81 26 ARG B C 1
ATOM 2644 O O . ARG B 1 26 ? 29.781 12 6.781 1 86.81 26 ARG B O 1
ATOM 2651 N N . GLU B 1 27 ? 30.422 10.789 5.082 1 86.62 27 GLU B N 1
ATOM 2652 C CA . GLU B 1 27 ? 30.188 11.82 4.082 1 86.62 27 GLU B CA 1
ATOM 2653 C C . GLU B 1 27 ? 28.719 12.227 4.062 1 86.62 27 GLU B C 1
ATOM 2655 O O . GLU B 1 27 ? 28.391 13.414 3.945 1 86.62 27 GLU B O 1
ATOM 2660 N N . MET B 1 28 ? 27.891 11.297 4.219 1 87.25 28 MET B N 1
ATOM 2661 C CA . MET B 1 28 ? 26.453 11.578 4.234 1 87.25 28 MET B CA 1
ATOM 2662 C C . MET B 1 28 ? 26.062 12.359 5.484 1 87.25 28 MET B C 1
ATOM 2664 O O . MET B 1 28 ? 25.266 13.297 5.414 1 87.25 28 MET B O 1
ATOM 2668 N N . MET B 1 29 ? 26.562 11.922 6.57 1 89.06 29 MET B N 1
ATOM 2669 C CA . MET B 1 29 ? 26.234 12.617 7.809 1 89.06 29 MET B CA 1
ATOM 2670 C C . MET B 1 29 ? 26.734 14.062 7.773 1 89.06 29 MET B C 1
ATOM 2672 O O . MET B 1 29 ? 26.062 14.969 8.25 1 89.06 29 MET B O 1
ATOM 2676 N N . ASP B 1 30 ? 27.953 14.227 7.195 1 89.94 30 ASP B N 1
ATOM 2677 C CA . ASP B 1 30 ? 28.469 15.578 7.027 1 89.94 30 ASP B CA 1
ATOM 2678 C C . ASP B 1 30 ? 27.516 16.438 6.203 1 89.94 30 ASP B C 1
ATOM 2680 O O . ASP B 1 30 ? 27.266 17.594 6.543 1 89.94 30 ASP B O 1
ATOM 2684 N N . TYR B 1 31 ? 27.047 15.867 5.219 1 87.19 31 TYR B N 1
ATOM 2685 C CA . TYR B 1 31 ? 26.078 16.547 4.359 1 87.19 31 TYR B CA 1
ATOM 2686 C C . TYR B 1 31 ? 24.812 16.906 5.129 1 87.19 31 TYR B C 1
ATOM 2688 O O . TYR B 1 31 ? 24.297 18.016 5.008 1 87.19 31 TYR B O 1
ATOM 2696 N N . ARG B 1 32 ? 24.328 16.031 5.961 1 91.12 32 ARG B N 1
ATOM 2697 C CA . ARG B 1 32 ? 23.094 16.219 6.727 1 91.12 32 ARG B CA 1
ATOM 2698 C C . ARG B 1 32 ? 23.312 17.25 7.832 1 91.12 32 ARG B C 1
ATOM 2700 O O . ARG B 1 32 ? 22.391 18.016 8.156 1 91.12 32 ARG B O 1
ATOM 2707 N N . GLN B 1 33 ? 24.469 17.266 8.328 1 93.12 33 GLN B N 1
ATOM 2708 C CA . GLN B 1 33 ? 24.766 18.234 9.383 1 93.12 33 GLN B CA 1
ATOM 2709 C C . GLN B 1 33 ? 24.734 19.672 8.852 1 93.12 33 GLN B C 1
ATOM 2711 O O . GLN B 1 33 ? 24.328 20.578 9.562 1 93.12 33 GLN B O 1
ATOM 2716 N N . LYS B 1 34 ? 25.125 19.812 7.625 1 91.88 34 LYS B N 1
ATOM 2717 C CA . LYS B 1 34 ? 25.062 21.125 7.004 1 91.88 34 LYS B CA 1
ATOM 2718 C C . LYS B 1 34 ? 23.625 21.625 6.918 1 91.88 34 LYS B C 1
ATOM 2720 O O . LYS B 1 34 ? 23.391 22.844 6.816 1 91.88 34 LYS B O 1
ATOM 2725 N N . LYS B 1 35 ? 22.703 20.734 7.02 1 91.5 35 LYS B N 1
ATOM 2726 C CA . LYS B 1 35 ? 21.281 21.062 6.926 1 91.5 35 LYS B CA 1
ATOM 2727 C C . LYS B 1 35 ? 20.594 20.922 8.281 1 91.5 35 LYS B C 1
ATOM 2729 O O . LYS B 1 35 ? 19.359 20.938 8.359 1 91.5 35 LYS B O 1
ATOM 2734 N N . ASP B 1 36 ? 21.344 20.641 9.352 1 94 36 ASP B N 1
ATOM 2735 C CA . ASP B 1 36 ? 20.906 20.547 10.742 1 94 36 ASP B CA 1
ATOM 2736 C C . ASP B 1 36 ? 20.078 19.297 10.977 1 94 36 ASP B C 1
ATOM 2738 O O . ASP B 1 36 ? 19.312 19.219 11.953 1 94 36 ASP B O 1
ATOM 2742 N N . TYR B 1 37 ? 20.172 18.297 10.117 1 94.81 37 TYR B N 1
ATOM 2743 C CA . TYR B 1 37 ? 19.344 17.094 10.25 1 94.81 37 TYR B CA 1
ATOM 2744 C C . TYR B 1 37 ? 19.781 16.266 11.445 1 94.81 37 TYR B C 1
ATOM 2746 O O . TYR B 1 37 ? 19.016 15.461 11.969 1 94.81 37 TYR B O 1
ATOM 2754 N N . HIS B 1 38 ? 21.016 16.484 11.875 1 94.62 38 HIS B N 1
ATOM 2755 C CA . HIS B 1 38 ? 21.484 15.789 13.062 1 94.62 38 HIS B CA 1
ATOM 2756 C C . HIS B 1 38 ? 20.719 16.219 14.305 1 94.62 38 HIS B C 1
ATOM 2758 O O . HIS B 1 38 ? 20.766 15.539 15.336 1 94.62 38 HIS B O 1
ATOM 2764 N N . LEU B 1 39 ? 20.016 17.297 14.258 1 97.38 39 LEU B N 1
ATOM 2765 C CA . LEU B 1 39 ? 19.266 17.828 15.383 1 97.38 39 LEU B CA 1
ATOM 2766 C C . LEU B 1 39 ? 17.812 17.375 15.328 1 97.38 39 LEU B C 1
ATOM 2768 O O . LEU B 1 39 ? 17.031 17.672 16.234 1 97.38 39 LEU B O 1
ATOM 2772 N N . GLY B 1 40 ? 17.422 16.625 14.328 1 97.62 40 GLY B N 1
ATOM 2773 C CA . GLY B 1 40 ? 16.031 16.266 14.078 1 97.62 40 GLY B CA 1
ATOM 2774 C C . GLY B 1 40 ? 15.367 15.602 15.266 1 97.62 40 GLY B C 1
ATOM 2775 O O . GLY B 1 40 ? 14.281 16 15.688 1 97.62 40 GLY B O 1
ATOM 2776 N N . GLU B 1 41 ? 16 14.617 15.836 1 97.56 41 GLU B N 1
ATOM 2777 C CA . GLU B 1 41 ? 15.43 13.906 16.969 1 97.56 41 GLU B CA 1
ATOM 2778 C C . GLU B 1 41 ? 15.289 14.828 18.188 1 97.56 41 GLU B C 1
ATOM 2780 O O . GLU B 1 41 ? 14.234 14.859 18.828 1 97.56 41 GLU B O 1
ATOM 2785 N N . ALA B 1 42 ? 16.312 15.539 18.516 1 97.88 42 ALA B N 1
ATOM 2786 C CA . ALA B 1 42 ? 16.297 16.422 19.672 1 97.88 42 ALA B CA 1
ATOM 2787 C C . ALA B 1 42 ? 15.219 17.5 19.531 1 97.88 42 ALA B C 1
ATOM 2789 O O . ALA B 1 42 ? 14.516 17.797 20.5 1 97.88 42 ALA B O 1
ATOM 2790 N N . ARG B 1 43 ? 15.109 18.062 18.406 1 98.25 43 ARG B N 1
ATOM 2791 C CA . ARG B 1 43 ? 14.117 19.109 18.172 1 98.25 43 ARG B CA 1
ATOM 2792 C C . ARG B 1 43 ? 12.703 18.547 18.266 1 98.25 43 ARG B C 1
ATOM 2794 O O . ARG B 1 43 ? 11.805 19.188 18.812 1 98.25 43 ARG B O 1
ATOM 2801 N N . PHE B 1 44 ? 12.492 17.391 17.719 1 98.62 44 PHE B N 1
ATOM 2802 C CA . PHE B 1 44 ? 11.18 16.766 17.812 1 98.62 44 PHE B CA 1
ATOM 2803 C C . PHE B 1 44 ? 10.82 16.484 19.266 1 98.62 44 PHE B C 1
ATOM 2805 O O . PHE B 1 44 ? 9.719 16.812 19.703 1 98.62 44 PHE B O 1
ATOM 2812 N N . ARG B 1 45 ? 11.734 15.953 20.031 1 98.31 45 ARG B N 1
ATOM 2813 C CA . ARG B 1 45 ? 11.5 15.695 21.453 1 98.31 45 ARG B CA 1
ATOM 2814 C C . ARG B 1 45 ? 11.219 16.984 22.203 1 98.31 45 ARG B C 1
ATOM 2816 O O . ARG B 1 45 ? 10.305 17.031 23.031 1 98.31 45 ARG B O 1
ATOM 2823 N N . GLU B 1 46 ? 12.023 17.953 21.953 1 98.31 46 GLU B N 1
ATOM 2824 C CA . GLU B 1 46 ? 11.797 19.25 22.578 1 98.31 46 GLU B CA 1
ATOM 2825 C C . GLU B 1 46 ? 10.398 19.766 22.266 1 98.31 46 GLU B C 1
ATOM 2827 O O . GLU B 1 46 ? 9.703 20.25 23.172 1 98.31 46 GLU B O 1
ATOM 2832 N N . PHE B 1 47 ? 10.023 19.719 21.047 1 98.5 47 PHE B N 1
ATOM 2833 C CA . PHE B 1 47 ? 8.688 20.125 20.656 1 98.5 47 PHE B CA 1
ATOM 2834 C C . PHE B 1 47 ? 7.629 19.375 21.453 1 98.5 47 PHE B C 1
ATOM 2836 O O . PHE B 1 47 ? 6.738 19.984 22.047 1 98.5 47 PHE B O 1
ATOM 2843 N N . LEU B 1 48 ? 7.715 18.062 21.469 1 98.31 48 LEU B N 1
ATOM 2844 C CA . LEU B 1 48 ? 6.723 17.219 22.109 1 98.31 48 LEU B CA 1
ATOM 2845 C C . LEU B 1 48 ? 6.637 17.516 23.609 1 98.31 48 LEU B C 1
ATOM 2847 O O . LEU B 1 48 ? 5.566 17.406 24.203 1 98.31 48 LEU B O 1
ATOM 2851 N N . GLU B 1 49 ? 7.688 17.922 24.172 1 97.38 49 GLU B N 1
ATOM 2852 C CA . GLU B 1 49 ? 7.762 18.141 25.609 1 97.38 49 GLU B CA 1
ATOM 2853 C C . GLU B 1 49 ? 7.223 19.516 26 1 97.38 49 GLU B C 1
ATOM 2855 O O . GLU B 1 49 ? 6.82 19.734 27.141 1 97.38 49 GLU B O 1
ATOM 2860 N N . THR B 1 50 ? 7.141 20.438 25.062 1 97.44 50 THR B N 1
ATOM 2861 C CA . THR B 1 50 ? 6.918 21.828 25.469 1 97.44 50 THR B CA 1
ATOM 2862 C C . THR B 1 50 ? 5.695 22.406 24.766 1 97.44 50 THR B C 1
ATOM 2864 O O . THR B 1 50 ? 4.727 22.812 25.422 1 97.44 50 THR B O 1
ATOM 2867 N N . VAL B 1 51 ? 5.637 22.312 23.484 1 98.06 51 VAL B N 1
ATOM 2868 C CA . VAL B 1 51 ? 4.738 23.141 22.688 1 98.06 51 VAL B CA 1
ATOM 2869 C C . VAL B 1 51 ? 3.293 22.703 22.922 1 98.06 51 VAL B C 1
ATOM 2871 O O . VAL B 1 51 ? 2.414 23.547 23.141 1 98.06 51 VAL B O 1
ATOM 2874 N N . PRO B 1 52 ? 3.027 21.406 22.953 1 97.75 52 PRO B N 1
ATOM 2875 C CA . PRO B 1 52 ? 1.633 21 23.125 1 97.75 52 PRO B CA 1
ATOM 2876 C C . PRO B 1 52 ? 1.044 21.469 24.453 1 97.75 52 PRO B C 1
ATOM 2878 O O . PRO B 1 52 ? -0.111 21.891 24.5 1 97.75 52 PRO B O 1
ATOM 2881 N N . GLN B 1 53 ? 1.792 21.391 25.469 1 96.06 53 GLN B N 1
ATOM 2882 C CA . GLN B 1 53 ? 1.324 21.859 26.781 1 96.06 53 GLN B CA 1
ATOM 2883 C C . GLN B 1 53 ? 1.136 23.359 26.797 1 96.06 53 GLN B C 1
ATOM 2885 O O . GLN B 1 53 ? 0.126 23.859 27.297 1 96.06 53 GLN B O 1
ATOM 2890 N N . GLN B 1 54 ? 2.061 24.047 26.25 1 96.62 54 GLN B N 1
ATOM 2891 C CA . GLN B 1 54 ? 2.02 25.5 26.234 1 96.62 54 GLN B CA 1
ATOM 2892 C C . GLN B 1 54 ? 0.822 26 25.438 1 96.62 54 GLN B C 1
ATOM 2894 O O . GLN B 1 54 ? 0.259 27.062 25.75 1 96.62 54 GLN B O 1
ATOM 2899 N N . THR B 1 55 ? 0.45 25.312 24.469 1 96.81 55 THR B N 1
ATOM 2900 C CA . THR B 1 55 ? -0.606 25.766 23.562 1 96.81 55 THR B CA 1
ATOM 2901 C C . THR B 1 55 ? -1.937 25.094 23.922 1 96.81 55 THR B C 1
ATOM 2903 O O . THR B 1 55 ? -2.967 25.406 23.312 1 96.81 55 THR B O 1
ATOM 2906 N N . GLN B 1 56 ? -1.908 24.156 24.828 1 94.81 56 GLN B N 1
ATOM 2907 C CA . GLN B 1 56 ? -3.086 23.391 25.234 1 94.81 56 GLN B CA 1
ATOM 2908 C C . GLN B 1 56 ? -3.766 22.75 24.031 1 94.81 56 GLN B C 1
ATOM 2910 O O . GLN B 1 56 ? -4.973 22.891 23.844 1 94.81 56 GLN B O 1
ATOM 2915 N N . SER B 1 57 ? -3.012 22.094 23.234 1 96.44 57 SER B N 1
ATOM 2916 C CA . SER B 1 57 ? -3.488 21.484 22 1 96.44 57 SER B CA 1
ATOM 2917 C C . SER B 1 57 ? -4.129 20.125 22.25 1 96.44 57 SER B C 1
ATOM 2919 O O . SER B 1 57 ? -3.807 19.453 23.234 1 96.44 57 SER B O 1
ATOM 2921 N N . ASP B 1 58 ? -5.082 19.719 21.359 1 96.94 58 ASP B N 1
ATOM 2922 C CA . ASP B 1 58 ? -5.828 18.469 21.516 1 96.94 58 ASP B CA 1
ATOM 2923 C C . ASP B 1 58 ? -5.148 17.328 20.766 1 96.94 58 ASP B C 1
ATOM 2925 O O . ASP B 1 58 ? -5.336 16.156 21.109 1 96.94 58 ASP B O 1
ATOM 2929 N N . MET B 1 59 ? -4.375 17.656 19.719 1 97.44 59 MET B N 1
ATOM 2930 C CA . MET B 1 59 ? -3.699 16.641 18.938 1 97.44 59 MET B CA 1
ATOM 2931 C C . MET B 1 59 ? -2.576 17.25 18.094 1 97.44 59 MET B C 1
ATOM 2933 O O . MET B 1 59 ? -2.494 18.469 17.953 1 97.44 59 MET B O 1
ATOM 2937 N N . ILE B 1 60 ? -1.697 16.422 17.594 1 98.62 60 ILE B N 1
ATOM 2938 C CA . ILE B 1 60 ? -0.612 16.781 16.703 1 98.62 60 ILE B CA 1
ATOM 2939 C C . ILE B 1 60 ? -0.78 16.062 15.359 1 98.62 60 ILE B C 1
ATOM 2941 O O . ILE B 1 60 ? -1.136 14.883 15.328 1 98.62 60 ILE B O 1
ATOM 2945 N N . VAL B 1 61 ? -0.601 16.766 14.289 1 98.88 61 VAL B N 1
ATOM 2946 C CA . VAL B 1 61 ? -0.508 16.156 12.961 1 98.88 61 VAL B CA 1
ATOM 2947 C C . VAL B 1 61 ? 0.861 16.453 12.352 1 98.88 61 VAL B C 1
ATOM 2949 O O . VAL B 1 61 ? 1.279 17.625 12.281 1 98.88 61 VAL B O 1
ATOM 2952 N N . ALA B 1 62 ? 1.584 15.461 11.992 1 98.88 62 ALA B N 1
ATOM 2953 C CA . ALA B 1 62 ? 2.855 15.609 11.289 1 98.88 62 ALA B CA 1
ATOM 2954 C C . ALA B 1 62 ? 2.742 15.117 9.852 1 98.88 62 ALA B C 1
ATOM 2956 O O . ALA B 1 62 ? 2.436 13.945 9.609 1 98.88 62 ALA B O 1
ATOM 2957 N N . THR B 1 63 ? 3.062 15.984 8.883 1 98.5 63 THR B N 1
ATOM 2958 C CA . THR B 1 63 ? 2.756 15.656 7.496 1 98.5 63 THR B CA 1
ATOM 2959 C C . THR B 1 63 ? 4.02 15.25 6.746 1 98.5 63 THR B C 1
ATOM 2961 O O . THR B 1 63 ? 4.375 15.859 5.734 1 98.5 63 THR B O 1
ATOM 2964 N N . GLY B 1 64 ? 4.641 14.203 7.184 1 98 64 GLY B N 1
ATOM 2965 C CA . GLY B 1 64 ? 5.609 13.484 6.371 1 98 64 GLY B CA 1
ATOM 2966 C C . GLY B 1 64 ? 7.031 13.977 6.562 1 98 64 GLY B C 1
ATOM 2967 O O . GLY B 1 64 ? 7.266 14.945 7.281 1 98 64 GLY B O 1
ATOM 2968 N N . ASP B 1 65 ? 8 13.227 5.906 1 97.94 65 ASP B N 1
ATOM 2969 C CA . ASP B 1 65 ? 9.438 13.367 6.133 1 97.94 65 ASP B CA 1
ATOM 2970 C C . ASP B 1 65 ? 9.766 13.281 7.621 1 97.94 65 ASP B C 1
ATOM 2972 O O . ASP B 1 65 ? 10.461 14.148 8.156 1 97.94 65 ASP B O 1
ATOM 2976 N N . LEU B 1 66 ? 9.211 12.219 8.172 1 98.19 66 LEU B N 1
ATOM 2977 C CA . LEU B 1 66 ? 9.312 11.938 9.602 1 98.19 66 LEU B CA 1
ATOM 2978 C C . LEU B 1 66 ? 10.734 11.508 9.969 1 98.19 66 LEU B C 1
ATOM 2980 O O . LEU B 1 66 ? 11.25 11.891 11.023 1 98.19 66 LEU B O 1
ATOM 2984 N N . ILE B 1 67 ? 11.312 10.734 9.078 1 96.19 67 ILE B N 1
ATOM 2985 C CA . ILE B 1 67 ? 12.688 10.273 9.211 1 96.19 67 ILE B CA 1
ATOM 2986 C C . ILE B 1 67 ? 13.523 10.789 8.031 1 96.19 67 ILE B C 1
ATOM 2988 O O . ILE B 1 67 ? 12.984 11.398 7.105 1 96.19 67 ILE B O 1
ATOM 2992 N N . ASP B 1 68 ? 14.805 10.523 8.125 1 93.06 68 ASP B N 1
ATOM 2993 C CA . ASP B 1 68 ? 15.688 11.055 7.098 1 93.06 68 ASP B CA 1
ATOM 2994 C C . ASP B 1 68 ? 15.594 10.234 5.812 1 93.06 68 ASP B C 1
ATOM 2996 O O . ASP B 1 68 ? 15.617 10.781 4.711 1 93.06 68 ASP B O 1
ATOM 3000 N N . PHE B 1 69 ? 15.562 8.938 5.953 1 88.25 69 PHE B N 1
ATOM 3001 C CA . PHE B 1 69 ? 15.383 8.062 4.801 1 88.25 69 PHE B CA 1
ATOM 3002 C C . PHE B 1 69 ? 14.906 6.68 5.238 1 88.25 69 PHE B C 1
ATOM 3004 O O . PHE B 1 69 ? 14.992 6.332 6.414 1 88.25 69 PHE B O 1
ATOM 3011 N N . PHE B 1 70 ? 14.375 5.914 4.312 1 86.31 70 PHE B N 1
ATOM 3012 C CA . PHE B 1 70 ? 13.977 4.535 4.559 1 86.31 70 PHE B CA 1
ATOM 3013 C C . PHE B 1 70 ? 15.195 3.631 4.691 1 86.31 70 PHE B C 1
ATOM 3015 O O . PHE B 1 70 ? 15.398 3.008 5.734 1 86.31 70 PHE B O 1
ATOM 3022 N N . GLU B 1 71 ? 16 3.631 3.588 1 80.19 71 GLU B N 1
ATOM 3023 C CA . GLU B 1 71 ? 17.203 2.816 3.648 1 80.19 71 GLU B CA 1
ATOM 3024 C C . GLU B 1 71 ? 18.359 3.494 2.922 1 80.19 71 GLU B C 1
ATOM 3026 O O . GLU B 1 71 ? 18.156 4.359 2.068 1 80.19 71 GLU B O 1
ATOM 3031 N N . SER B 1 72 ? 19.578 3.123 3.371 1 77.12 72 SER B N 1
ATOM 3032 C CA . SER B 1 72 ? 20.797 3.615 2.752 1 77.12 72 SER B CA 1
ATOM 3033 C C . SER B 1 72 ? 21.969 2.689 3.043 1 77.12 72 SER B C 1
ATOM 3035 O O . SER B 1 72 ? 21.859 1.771 3.857 1 77.12 72 SER B O 1
ATOM 3037 N N . GLU B 1 73 ? 23 2.926 2.191 1 72 73 GLU B N 1
ATOM 3038 C CA . GLU B 1 73 ? 24.281 2.33 2.566 1 72 73 GLU B CA 1
ATOM 3039 C C . GLU B 1 73 ? 24.734 2.811 3.943 1 72 73 GLU B C 1
ATOM 3041 O O . GLU B 1 73 ? 24.656 4 4.25 1 72 73 GLU B O 1
ATOM 3046 N N . VAL B 1 74 ? 24.938 1.786 4.82 1 72.06 74 VAL B N 1
ATOM 3047 C CA . VAL B 1 74 ? 25.328 2.156 6.176 1 72.06 74 VAL B CA 1
ATOM 3048 C C . VAL B 1 74 ? 26.688 1.564 6.5 1 72.06 74 VAL B C 1
ATOM 3050 O O . VAL B 1 74 ? 27.141 0.62 5.848 1 72.06 74 VAL B O 1
ATOM 3053 N N . GLU B 1 75 ? 27.391 2.236 7.387 1 67.81 75 GLU B N 1
ATOM 3054 C CA . GLU B 1 75 ? 28.734 1.852 7.793 1 67.81 75 GLU B CA 1
ATOM 3055 C C . GLU B 1 75 ? 28.719 0.524 8.547 1 67.81 75 GLU B C 1
ATOM 3057 O O . GLU B 1 75 ? 29.625 -0.296 8.383 1 67.81 75 GLU B O 1
ATOM 3062 N N . ASP B 1 76 ? 27.797 0.372 9.383 1 63.81 76 ASP B N 1
ATOM 3063 C CA . ASP B 1 76 ? 27.875 -0.746 10.32 1 63.81 76 ASP B CA 1
ATOM 3064 C C . ASP B 1 76 ? 26.922 -1.863 9.914 1 63.81 76 ASP B C 1
ATOM 3066 O O . ASP B 1 76 ? 26.656 -2.779 10.695 1 63.81 76 ASP B O 1
ATOM 3070 N N . GLY B 1 77 ? 26.516 -1.899 8.812 1 61.34 77 GLY B N 1
ATOM 3071 C CA . GLY B 1 77 ? 25.625 -2.947 8.352 1 61.34 77 GLY B CA 1
ATOM 3072 C C . GLY B 1 77 ? 24.25 -2.898 9.008 1 61.34 77 GLY B C 1
ATOM 3073 O O . GLY B 1 77 ? 23.422 -3.783 8.797 1 61.34 77 GLY B O 1
ATOM 3074 N N . SER B 1 78 ? 24.141 -2.008 9.953 1 59.75 78 SER B N 1
ATOM 3075 C CA . SER B 1 78 ? 22.859 -1.938 10.625 1 59.75 78 SER B CA 1
ATOM 3076 C C . SER B 1 78 ? 21.75 -1.493 9.664 1 59.75 78 SER B C 1
ATOM 3078 O O . SER B 1 78 ? 22 -0.705 8.75 1 59.75 78 SER B O 1
ATOM 3080 N N . MET B 1 79 ? 20.703 -2.314 9.688 1 57.72 79 MET B N 1
ATOM 3081 C CA . MET B 1 79 ? 19.594 -2.014 8.781 1 57.72 79 MET B CA 1
ATOM 3082 C C . MET B 1 79 ? 18.812 -0.803 9.266 1 57.72 79 MET B C 1
ATOM 3084 O O . MET B 1 79 ? 18.344 -0.776 10.406 1 57.72 79 MET B O 1
ATOM 3088 N N . LEU B 1 80 ? 18.828 0.286 8.5 1 62.09 80 LEU B N 1
ATOM 3089 C CA . LEU B 1 80 ? 18.094 1.512 8.812 1 62.09 80 LEU B CA 1
ATOM 3090 C C . LEU B 1 80 ? 16.594 1.274 8.766 1 62.09 80 LEU B C 1
ATOM 3092 O O . LEU B 1 80 ? 15.812 2.117 9.219 1 62.09 80 LEU B O 1
ATOM 3096 N N . ASP B 1 81 ? 16.266 0.002 8.5 1 67.56 81 ASP B N 1
ATOM 3097 C CA . ASP B 1 81 ? 14.844 -0.266 8.375 1 67.56 81 ASP B CA 1
ATOM 3098 C C . ASP B 1 81 ? 14.195 -0.425 9.75 1 67.56 81 ASP B C 1
ATOM 3100 O O . ASP B 1 81 ? 12.969 -0.554 9.852 1 67.56 81 ASP B O 1
ATOM 3104 N N . ILE B 1 82 ? 15 -0.102 10.828 1 84.5 82 ILE B N 1
ATOM 3105 C CA . ILE B 1 82 ? 14.438 -0.221 12.164 1 84.5 82 ILE B CA 1
ATOM 3106 C C . ILE B 1 82 ? 13.844 1.12 12.594 1 84.5 82 ILE B C 1
ATOM 3108 O O . ILE B 1 82 ? 13.211 1.217 13.648 1 84.5 82 ILE B O 1
ATOM 3112 N N . GLN B 1 83 ? 14.008 2.061 11.812 1 90.38 83 GLN B N 1
ATOM 3113 C CA . GLN B 1 83 ? 13.648 3.436 12.148 1 90.38 83 GLN B CA 1
ATOM 3114 C C . GLN B 1 83 ? 12.164 3.562 12.453 1 90.38 83 GLN B C 1
ATOM 3116 O O . GLN B 1 83 ? 11.758 4.344 13.32 1 90.38 83 GLN B O 1
ATOM 3121 N N . THR B 1 84 ? 11.328 2.773 11.766 1 93.25 84 THR B N 1
ATOM 3122 C CA . THR B 1 84 ? 9.891 2.844 11.992 1 93.25 84 THR B CA 1
ATOM 3123 C C . THR B 1 84 ? 9.547 2.393 13.414 1 93.25 84 THR B C 1
ATOM 3125 O O . THR B 1 84 ? 8.711 3.002 14.078 1 93.25 84 THR B O 1
ATOM 3128 N N . ARG B 1 85 ? 10.227 1.365 13.867 1 93.94 85 ARG B N 1
ATOM 3129 C CA . ARG B 1 85 ? 10.023 0.897 15.234 1 93.94 85 ARG B CA 1
ATOM 3130 C C . ARG B 1 85 ? 10.523 1.926 16.25 1 93.94 85 ARG B C 1
ATOM 3132 O O . ARG B 1 85 ? 9.875 2.166 17.266 1 93.94 85 ARG B O 1
ATOM 3139 N N . GLN B 1 86 ? 11.68 2.477 15.977 1 94.62 86 GLN B N 1
ATOM 3140 C CA . GLN B 1 86 ? 12.227 3.51 16.844 1 94.62 86 GLN B CA 1
ATOM 3141 C C . GLN B 1 86 ? 11.305 4.727 16.906 1 94.62 86 GLN B C 1
ATOM 3143 O O . GLN B 1 86 ? 11.086 5.297 17.984 1 94.62 86 GLN B O 1
ATOM 3148 N N . PHE B 1 87 ? 10.836 5.078 15.773 1 96.81 87 PHE B N 1
ATOM 3149 C CA . PHE B 1 87 ? 9.914 6.211 15.719 1 96.81 87 PHE B CA 1
ATOM 3150 C C . PHE B 1 87 ? 8.648 5.918 16.531 1 96.81 87 PHE B C 1
ATOM 3152 O O . PHE B 1 87 ? 8.188 6.766 17.297 1 96.81 87 PHE B O 1
ATOM 3159 N N . SER B 1 88 ? 8.086 4.742 16.344 1 96.19 88 SER B N 1
ATOM 3160 C CA . SER B 1 88 ? 6.906 4.324 17.094 1 96.19 88 SER B CA 1
ATOM 3161 C C . SER B 1 88 ? 7.152 4.395 18.594 1 96.19 88 SER B C 1
ATOM 3163 O O . SER B 1 88 ? 6.324 4.922 19.344 1 96.19 88 SER B O 1
ATOM 3165 N N . LYS B 1 89 ? 8.25 3.91 19.016 1 96 89 LYS B N 1
ATOM 3166 C CA . LYS B 1 89 ? 8.602 3.941 20.438 1 96 89 LYS B CA 1
ATOM 3167 C C . LYS B 1 89 ? 8.695 5.375 20.938 1 96 89 LYS B C 1
ATOM 3169 O O . LYS B 1 89 ? 8.227 5.684 22.047 1 96 89 LYS B O 1
ATOM 3174 N N . LEU B 1 90 ? 9.328 6.195 20.156 1 96.88 90 LEU B N 1
ATOM 3175 C CA . LEU B 1 90 ? 9.492 7.594 20.531 1 96.88 90 LEU B CA 1
ATOM 3176 C C . LEU B 1 90 ? 8.141 8.258 20.766 1 96.88 90 LEU B C 1
ATOM 3178 O O . LEU B 1 90 ? 7.926 8.891 21.797 1 96.88 90 LEU B O 1
ATOM 3182 N N . ILE B 1 91 ? 7.195 8.109 19.859 1 96.56 91 ILE B N 1
ATOM 3183 C CA . ILE B 1 91 ? 5.938 8.844 19.984 1 96.56 91 ILE B CA 1
ATOM 3184 C C . ILE B 1 91 ? 5.086 8.219 21.078 1 96.56 91 ILE B C 1
ATOM 3186 O O . ILE B 1 91 ? 4.23 8.898 21.672 1 96.56 91 ILE B O 1
ATOM 3190 N N . ASP B 1 92 ? 5.242 6.961 21.406 1 95.06 92 ASP B N 1
ATOM 3191 C CA . ASP B 1 92 ? 4.496 6.273 22.453 1 95.06 92 ASP B CA 1
ATOM 3192 C C . ASP B 1 92 ? 4.844 6.84 23.828 1 95.06 92 ASP B C 1
ATOM 3194 O O . ASP B 1 92 ? 4.137 6.586 24.797 1 95.06 92 ASP B O 1
ATOM 3198 N N . GLU B 1 93 ? 5.934 7.527 23.891 1 94.88 93 GLU B N 1
ATOM 3199 C CA . GLU B 1 93 ? 6.344 8.141 25.141 1 94.88 93 GLU B CA 1
ATOM 3200 C C . GLU B 1 93 ? 5.434 9.312 25.516 1 94.88 93 GLU B C 1
ATOM 3202 O O . GLU B 1 93 ? 5.453 9.789 26.656 1 94.88 93 GLU B O 1
ATOM 3207 N N . TYR B 1 94 ? 4.645 9.711 24.594 1 93.75 94 TYR B N 1
ATOM 3208 C CA . TYR B 1 94 ? 3.82 10.898 24.797 1 93.75 94 TYR B CA 1
ATOM 3209 C C . TYR B 1 94 ? 2.34 10.562 24.672 1 93.75 94 TYR B C 1
ATOM 3211 O O . TYR B 1 94 ? 1.965 9.664 23.922 1 93.75 94 TYR B O 1
ATOM 3219 N N . GLU B 1 95 ? 1.479 11.289 25.344 1 90.31 95 GLU B N 1
ATOM 3220 C CA . GLU B 1 95 ? 0.067 10.938 25.469 1 90.31 95 GLU B CA 1
ATOM 3221 C C . GLU B 1 95 ? -0.764 11.602 24.375 1 90.31 95 GLU B C 1
ATOM 3223 O O . GLU B 1 95 ? -1.808 11.078 23.984 1 90.31 95 GLU B O 1
ATOM 3228 N N . LEU B 1 96 ? -0.386 12.742 23.984 1 93.06 96 LEU B N 1
ATOM 3229 C CA . LEU B 1 96 ? -1.181 13.469 23 1 93.06 96 LEU B CA 1
ATOM 3230 C C . LEU B 1 96 ? -1.268 12.703 21.688 1 93.06 96 LEU B C 1
ATOM 3232 O O . LEU B 1 96 ? -0.258 12.195 21.188 1 93.06 96 LEU B O 1
ATOM 3236 N N . PRO B 1 97 ? -2.48 12.539 21.125 1 95.25 97 PRO B N 1
ATOM 3237 C CA . PRO B 1 97 ? -2.627 11.852 19.844 1 95.25 97 PRO B CA 1
ATOM 3238 C C . PRO B 1 97 ? -1.781 12.477 18.734 1 95.25 97 PRO B C 1
ATOM 3240 O O . PRO B 1 97 ? -1.766 13.703 18.578 1 95.25 97 PRO B O 1
ATOM 3243 N N . LEU B 1 98 ? -1.088 11.648 18.047 1 97.31 98 LEU B N 1
ATOM 3244 C CA . LEU B 1 98 ? -0.256 12.055 16.922 1 97.31 98 LEU B CA 1
ATOM 3245 C C . LEU B 1 98 ? -0.661 11.305 15.656 1 97.31 98 LEU B C 1
ATOM 3247 O O . LEU B 1 98 ? -0.558 10.078 15.594 1 97.31 98 LEU B O 1
ATOM 3251 N N . LEU B 1 99 ? -1.185 12.016 14.672 1 98 99 LEU B N 1
ATOM 3252 C CA . LEU B 1 99 ? -1.527 11.469 13.367 1 98 99 LEU B CA 1
ATOM 3253 C C . LEU B 1 99 ? -0.505 11.891 12.312 1 98 99 LEU B C 1
ATOM 3255 O O . LEU B 1 99 ? 0.006 13.008 12.352 1 98 99 LEU B O 1
ATOM 3259 N N . LEU B 1 100 ? -0.244 10.977 11.398 1 98.62 100 LEU B N 1
ATOM 3260 C CA . LEU B 1 100 ? 0.884 11.164 10.5 1 98.62 100 LEU B CA 1
ATOM 3261 C C . LEU B 1 100 ? 0.457 10.969 9.047 1 98.62 100 LEU B C 1
ATOM 3263 O O . LEU B 1 100 ? -0.522 10.273 8.773 1 98.62 100 LEU B O 1
ATOM 3267 N N . THR B 1 101 ? 1.155 11.617 8.156 1 98.38 101 THR B N 1
ATOM 3268 C CA . THR B 1 101 ? 1.245 11.195 6.762 1 98.38 101 THR B CA 1
ATOM 3269 C C . THR B 1 101 ? 2.67 10.773 6.414 1 98.38 101 THR B C 1
ATOM 3271 O O . THR B 1 101 ? 3.613 11.102 7.141 1 98.38 101 THR B O 1
ATOM 3274 N N . MET B 1 102 ? 2.758 10.055 5.355 1 97.5 102 MET B N 1
ATOM 3275 C CA . MET B 1 102 ? 4.086 9.742 4.836 1 97.5 102 MET B CA 1
ATOM 3276 C C . MET B 1 102 ? 4.602 10.875 3.953 1 97.5 102 MET B C 1
ATOM 3278 O O . MET B 1 102 ? 3.822 11.531 3.258 1 97.5 102 MET B O 1
ATOM 3282 N N . GLY B 1 103 ? 5.859 11.125 4.008 1 96.75 103 GLY B N 1
ATOM 3283 C CA . GLY B 1 103 ? 6.562 11.961 3.049 1 96.75 103 GLY B CA 1
ATOM 3284 C C . GLY B 1 103 ? 7.516 11.188 2.162 1 96.75 103 GLY B C 1
ATOM 3285 O O . GLY B 1 103 ? 7.625 9.961 2.285 1 96.75 103 GLY B O 1
ATOM 3286 N N . ASN B 1 104 ? 8.172 11.836 1.199 1 94.38 104 ASN B N 1
ATOM 3287 C CA . ASN B 1 104 ? 9.023 11.125 0.247 1 94.38 104 ASN B CA 1
ATOM 3288 C C . ASN B 1 104 ? 10.211 10.469 0.938 1 94.38 104 ASN B C 1
ATOM 3290 O O . ASN B 1 104 ? 10.703 9.43 0.49 1 94.38 104 ASN B O 1
ATOM 3294 N N . HIS B 1 105 ? 10.688 10.953 2.008 1 94.62 105 HIS B N 1
ATOM 3295 C CA . HIS B 1 105 ? 11.836 10.391 2.711 1 94.62 105 HIS B CA 1
ATOM 3296 C C . HIS B 1 105 ? 11.492 9.047 3.34 1 94.62 105 HIS B C 1
ATOM 3298 O O . HIS B 1 105 ? 12.367 8.188 3.494 1 94.62 105 HIS B O 1
ATOM 3304 N N . GLU B 1 106 ? 10.25 8.875 3.664 1 95.69 106 GLU B N 1
ATOM 3305 C CA . GLU B 1 106 ? 9.852 7.59 4.227 1 95.69 106 GLU B CA 1
ATOM 3306 C C . GLU B 1 106 ? 10.023 6.461 3.209 1 95.69 106 GLU B C 1
ATOM 3308 O O . GLU B 1 106 ? 10.039 5.285 3.576 1 95.69 106 GLU B O 1
ATOM 3313 N N . THR B 1 107 ? 10.156 6.809 1.901 1 93.69 107 THR B N 1
ATOM 3314 C CA . THR B 1 107 ? 10.242 5.777 0.875 1 93.69 107 THR B CA 1
ATOM 3315 C C . THR B 1 107 ? 11.539 5.906 0.082 1 93.69 107 THR B C 1
ATOM 3317 O O . THR B 1 107 ? 11.766 5.164 -0.877 1 93.69 107 THR B O 1
ATOM 3320 N N . PHE B 1 108 ? 12.438 6.836 0.425 1 91.5 108 PHE B N 1
ATOM 3321 C CA . PHE B 1 108 ? 13.68 7.039 -0.301 1 91.5 108 PHE B CA 1
ATOM 3322 C C . PHE B 1 108 ? 14.727 6.016 0.125 1 91.5 108 PHE B C 1
ATOM 3324 O O . PHE B 1 108 ? 14.906 5.762 1.319 1 91.5 108 PHE B O 1
ATOM 3331 N N . THR B 1 109 ? 15.352 5.445 -0.852 1 89.44 109 THR B N 1
ATOM 3332 C CA . THR B 1 109 ? 16.625 4.75 -0.7 1 89.44 109 THR B CA 1
ATOM 3333 C C . THR B 1 109 ? 17.781 5.602 -1.221 1 89.44 109 THR B C 1
ATOM 3335 O O . THR B 1 109 ? 17.75 6.059 -2.367 1 89.44 109 THR B O 1
ATOM 3338 N N . PHE B 1 110 ? 18.75 5.809 -0.378 1 86.81 110 PHE B N 1
ATOM 3339 C CA . PHE B 1 110 ? 19.859 6.668 -0.771 1 86.81 110 PHE B CA 1
ATOM 3340 C C . PHE B 1 110 ? 21.125 5.852 -1.007 1 86.81 110 PHE B C 1
ATOM 3342 O O . PHE B 1 110 ? 21.406 4.906 -0.264 1 86.81 110 PHE B O 1
ATOM 3349 N N . GLU B 1 111 ? 21.75 6.203 -1.982 1 82.12 111 GLU B N 1
ATOM 3350 C CA . GLU B 1 111 ? 23.078 5.676 -2.305 1 82.12 111 GLU B CA 1
ATOM 3351 C C . GLU B 1 111 ? 24.094 6.797 -2.414 1 82.12 111 GLU B C 1
ATOM 3353 O O . GLU B 1 111 ? 23.797 7.875 -2.93 1 82.12 111 GLU B O 1
ATOM 3358 N N . TRP B 1 112 ? 25.234 6.449 -1.827 1 80.31 112 TRP B N 1
ATOM 3359 C CA . TRP B 1 112 ? 26.312 7.426 -1.93 1 80.31 112 TRP B CA 1
ATOM 3360 C C . TRP B 1 112 ? 27.188 7.148 -3.146 1 80.31 112 TRP B C 1
ATOM 3362 O O . TRP B 1 112 ? 27.547 5.996 -3.412 1 80.31 112 TRP B O 1
ATOM 3372 N N . ASN B 1 113 ? 27.375 8.156 -3.902 1 78.5 113 ASN B N 1
ATOM 3373 C CA . ASN B 1 113 ? 28.25 8.055 -5.066 1 78.5 113 ASN B CA 1
ATOM 3374 C C . ASN B 1 113 ? 29.469 8.961 -4.93 1 78.5 113 ASN B C 1
ATOM 3376 O O . ASN B 1 113 ? 29.359 10.18 -5.129 1 78.5 113 ASN B O 1
ATOM 3380 N N . ASP B 1 114 ? 30.594 8.312 -4.641 1 72.56 114 ASP B N 1
ATOM 3381 C CA . ASP B 1 114 ? 31.844 9.055 -4.422 1 72.56 114 ASP B CA 1
ATOM 3382 C C . ASP B 1 114 ? 32.375 9.625 -5.73 1 72.56 114 ASP B C 1
ATOM 3384 O O . ASP B 1 114 ? 33.188 10.547 -5.723 1 72.56 114 ASP B O 1
ATOM 3388 N N . THR B 1 115 ? 32.062 8.977 -6.676 1 68.5 115 THR B N 1
ATOM 3389 C CA . THR B 1 115 ? 32.656 9.375 -7.953 1 68.5 115 THR B CA 1
ATOM 3390 C C . THR B 1 115 ? 32 10.68 -8.438 1 68.5 115 THR B C 1
ATOM 3392 O O . THR B 1 115 ? 32.594 11.398 -9.242 1 68.5 115 THR B O 1
ATOM 3395 N N . LEU B 1 116 ? 30.828 10.688 -7.969 1 60.12 116 LEU B N 1
ATOM 3396 C CA . LEU B 1 116 ? 30.125 11.914 -8.344 1 60.12 116 LEU B CA 1
ATOM 3397 C C . LEU B 1 116 ? 30.312 12.984 -7.277 1 60.12 116 LEU B C 1
ATOM 3399 O O . LEU B 1 116 ? 30.672 12.68 -6.137 1 60.12 116 LEU B O 1
ATOM 3403 N N . GLU B 1 117 ? 30.656 14.242 -7.641 1 57.59 117 GLU B N 1
ATOM 3404 C CA . GLU B 1 117 ? 30.781 15.367 -6.727 1 57.59 117 GLU B CA 1
ATOM 3405 C C . GLU B 1 117 ? 30.031 15.117 -5.426 1 57.59 117 GLU B C 1
ATOM 3407 O O . GLU B 1 117 ? 29.297 15.984 -4.949 1 57.59 117 GLU B O 1
ATOM 3412 N N . TYR B 1 118 ? 30.266 13.844 -4.898 1 61.19 118 TYR B N 1
ATOM 3413 C CA . TYR B 1 118 ? 29.719 13.562 -3.578 1 61.19 118 TYR B CA 1
ATOM 3414 C C . TYR B 1 118 ? 28.219 13.844 -3.541 1 61.19 118 TYR B C 1
ATOM 3416 O O . TYR B 1 118 ? 27.781 14.781 -2.879 1 61.19 118 TYR B O 1
ATOM 3424 N N . LYS B 1 119 ? 27.672 13.031 -4.449 1 73.38 119 LYS B N 1
ATOM 3425 C CA . LYS B 1 119 ? 26.234 13.258 -4.625 1 73.38 119 LYS B CA 1
ATOM 3426 C C . LYS B 1 119 ? 25.422 12.141 -3.98 1 73.38 119 LYS B C 1
ATOM 3428 O O . LYS B 1 119 ? 25.844 10.984 -3.979 1 73.38 119 LYS B O 1
ATOM 3433 N N . LEU B 1 120 ? 24.484 12.602 -3.287 1 75.38 120 LEU B N 1
ATOM 3434 C CA . LEU B 1 120 ? 23.484 11.695 -2.738 1 75.38 120 LEU B CA 1
ATOM 3435 C C . LEU B 1 120 ? 22.391 11.398 -3.768 1 75.38 120 LEU B C 1
ATOM 3437 O O . LEU B 1 120 ? 21.688 12.297 -4.211 1 75.38 120 LEU B O 1
ATOM 3441 N N . LEU B 1 121 ? 22.469 10.094 -4.23 1 81.88 121 LEU B N 1
ATOM 3442 C CA . LEU B 1 121 ? 21.453 9.641 -5.168 1 81.88 121 LEU B CA 1
ATOM 3443 C C . LEU B 1 121 ? 20.297 8.953 -4.434 1 81.88 121 LEU B C 1
ATOM 3445 O O . LEU B 1 121 ? 20.516 8.297 -3.416 1 81.88 121 LEU B O 1
ATOM 3449 N N . HIS B 1 122 ? 19.094 9.234 -4.926 1 85.81 122 HIS B N 1
ATOM 3450 C CA . HIS B 1 122 ? 17.969 8.578 -4.281 1 85.81 122 HIS B CA 1
ATOM 3451 C C . HIS B 1 122 ? 17.094 7.863 -5.305 1 85.81 122 HIS B C 1
ATOM 3453 O O . HIS B 1 122 ? 17.109 8.203 -6.492 1 85.81 122 HIS B O 1
ATOM 3459 N N . ASN B 1 123 ? 16.469 6.824 -4.922 1 88.75 123 ASN B N 1
ATOM 3460 C CA . ASN B 1 123 ? 15.422 6.133 -5.664 1 88.75 123 ASN B CA 1
ATOM 3461 C C . ASN B 1 123 ? 14.289 5.688 -4.742 1 88.75 123 ASN B C 1
ATOM 3463 O O . ASN B 1 123 ? 14.375 5.848 -3.525 1 88.75 123 ASN B O 1
ATOM 3467 N N . GLN B 1 124 ? 13.195 5.195 -5.309 1 92.12 124 GLN B N 1
ATOM 3468 C CA . GLN B 1 124 ? 12.047 4.727 -4.535 1 92.12 124 GLN B CA 1
ATOM 3469 C C . GLN B 1 124 ? 11.633 3.322 -4.965 1 92.12 124 GLN B C 1
ATOM 3471 O O . GLN B 1 124 ? 10.438 3.023 -5.055 1 92.12 124 GLN B O 1
ATOM 3476 N N . PHE B 1 125 ? 12.625 2.484 -5.254 1 91.31 125 PHE B N 1
ATOM 3477 C CA . PHE B 1 125 ? 12.359 1.144 -5.758 1 91.31 125 PHE B CA 1
ATOM 3478 C C . PHE B 1 125 ? 11.703 0.284 -4.684 1 91.31 125 PHE B C 1
ATOM 3480 O O . PHE B 1 125 ? 11.023 -0.699 -4.996 1 91.31 125 PHE B O 1
ATOM 3487 N N . TYR B 1 126 ? 11.812 0.66 -3.396 1 93.31 126 TYR B N 1
ATOM 3488 C CA . TYR B 1 126 ? 11.367 -0.198 -2.307 1 93.31 126 TYR B CA 1
ATOM 3489 C C . TYR B 1 126 ? 10.242 0.466 -1.515 1 93.31 126 TYR B C 1
ATOM 3491 O O . TYR B 1 126 ? 10.133 0.267 -0.303 1 93.31 126 TYR B O 1
ATOM 3499 N N . THR B 1 127 ? 9.438 1.24 -2.221 1 94.69 127 THR B N 1
ATOM 3500 C CA . THR B 1 127 ? 8.336 1.981 -1.616 1 94.69 127 THR B CA 1
ATOM 3501 C C . THR B 1 127 ? 7.375 1.035 -0.902 1 94.69 127 THR B C 1
ATOM 3503 O O . THR B 1 127 ? 6.914 1.327 0.203 1 94.69 127 THR B O 1
ATOM 3506 N N . GLU B 1 128 ? 7.105 -0.098 -1.548 1 94.62 128 GLU B N 1
ATOM 3507 C CA . GLU B 1 128 ? 6.176 -1.058 -0.959 1 94.62 128 GLU B CA 1
ATOM 3508 C C . GLU B 1 128 ? 6.703 -1.596 0.368 1 94.62 128 GLU B C 1
ATOM 3510 O O . GLU B 1 128 ? 5.949 -1.727 1.334 1 94.62 128 GLU B O 1
ATOM 3515 N N . ARG B 1 129 ? 7.906 -1.973 0.391 1 95.06 129 ARG B N 1
ATOM 3516 C CA . ARG B 1 129 ? 8.508 -2.455 1.628 1 95.06 129 ARG B CA 1
ATOM 3517 C C . ARG B 1 129 ? 8.5 -1.373 2.703 1 95.06 129 ARG B C 1
ATOM 3519 O O . ARG B 1 129 ? 8.203 -1.651 3.867 1 95.06 129 ARG B O 1
ATOM 3526 N N . ALA B 1 130 ? 8.836 -0.184 2.34 1 95.31 130 ALA B N 1
ATOM 3527 C CA . ALA B 1 130 ? 8.789 0.938 3.273 1 95.31 130 ALA B CA 1
ATOM 3528 C C . ALA B 1 130 ? 7.398 1.092 3.877 1 95.31 130 ALA B C 1
ATOM 3530 O O . ALA B 1 130 ? 7.25 1.163 5.098 1 95.31 130 ALA B O 1
ATOM 3531 N N . ARG B 1 131 ? 6.352 1.085 3.047 1 96.69 131 ARG B N 1
ATOM 3532 C CA . ARG B 1 131 ? 4.969 1.214 3.502 1 96.69 131 ARG B CA 1
ATOM 3533 C C . ARG B 1 131 ? 4.602 0.087 4.461 1 96.69 131 ARG B C 1
ATOM 3535 O O . ARG B 1 131 ? 3.971 0.324 5.492 1 96.69 131 ARG B O 1
ATOM 3542 N N . ALA B 1 132 ? 5.012 -1.099 4.102 1 96.75 132 ALA B N 1
ATOM 3543 C CA . ALA B 1 132 ? 4.691 -2.256 4.93 1 96.75 132 ALA B CA 1
ATOM 3544 C C . ALA B 1 132 ? 5.273 -2.105 6.332 1 96.75 132 ALA B C 1
ATOM 3546 O O . ALA B 1 132 ? 4.621 -2.439 7.324 1 96.75 132 ALA B O 1
ATOM 3547 N N . LEU B 1 133 ? 6.477 -1.594 6.445 1 95.81 133 LEU B N 1
ATOM 3548 C CA . LEU B 1 133 ? 7.113 -1.404 7.742 1 95.81 133 LEU B CA 1
ATOM 3549 C C . LEU B 1 133 ? 6.359 -0.366 8.57 1 95.81 133 LEU B C 1
ATOM 3551 O O . LEU B 1 133 ? 6.152 -0.555 9.773 1 95.81 133 LEU B O 1
ATOM 3555 N N . TRP B 1 134 ? 5.973 0.694 7.93 1 97 134 TRP B N 1
ATOM 3556 C CA . TRP B 1 134 ? 5.211 1.716 8.641 1 97 134 TRP B CA 1
ATOM 3557 C C . TRP B 1 134 ? 3.857 1.172 9.094 1 97 134 TRP B C 1
ATOM 3559 O O . TRP B 1 134 ? 3.416 1.44 10.211 1 97 134 TRP B O 1
ATOM 3569 N N . ILE B 1 135 ? 3.207 0.395 8.266 1 97.31 135 ILE B N 1
ATOM 3570 C CA . ILE B 1 135 ? 1.914 -0.205 8.57 1 97.31 135 ILE B CA 1
ATOM 3571 C C . ILE B 1 135 ? 2.055 -1.154 9.758 1 97.31 135 ILE B C 1
ATOM 3573 O O . ILE B 1 135 ? 1.21 -1.166 10.656 1 97.31 135 ILE B O 1
ATOM 3577 N N . ARG B 1 136 ? 3.074 -1.895 9.844 1 96 136 ARG B N 1
ATOM 3578 C CA . ARG B 1 136 ? 3.248 -2.916 10.867 1 96 136 ARG B CA 1
ATOM 3579 C C . ARG B 1 136 ? 3.652 -2.289 12.203 1 96 136 ARG B C 1
ATOM 3581 O O . ARG B 1 136 ? 3.373 -2.846 13.266 1 96 136 ARG B O 1
ATOM 3588 N N . ASN B 1 137 ? 4.242 -1.085 12.148 1 95.75 137 ASN B N 1
ATOM 3589 C CA . ASN B 1 137 ? 4.883 -0.621 13.375 1 95.75 137 ASN B CA 1
ATOM 3590 C C . ASN B 1 137 ? 4.164 0.589 13.961 1 95.75 137 ASN B C 1
ATOM 3592 O O . ASN B 1 137 ? 4.363 0.928 15.125 1 95.75 137 ASN B O 1
ATOM 3596 N N . LEU B 1 138 ? 3.338 1.268 13.156 1 96.25 138 LEU B N 1
ATOM 3597 C CA . LEU B 1 138 ? 2.715 2.492 13.648 1 96.25 138 LEU B CA 1
ATOM 3598 C C . LEU B 1 138 ? 1.201 2.334 13.734 1 96.25 138 LEU B C 1
ATOM 3600 O O . LEU B 1 138 ? 0.542 2.051 12.734 1 96.25 138 LEU B O 1
ATOM 3604 N N . ASP B 1 139 ? 0.669 2.678 14.797 1 94.44 139 ASP B N 1
ATOM 3605 C CA . ASP B 1 139 ? -0.754 2.477 15.055 1 94.44 139 ASP B CA 1
ATOM 3606 C C . ASP B 1 139 ? -1.607 3.305 14.102 1 94.44 139 ASP B C 1
ATOM 3608 O O . ASP B 1 139 ? -2.617 2.822 13.578 1 94.44 139 ASP B O 1
ATOM 3612 N N . CYS B 1 140 ? -1.256 4.488 13.859 1 95.19 140 CYS B N 1
ATOM 3613 C CA . CYS B 1 140 ? -2.1 5.332 13.023 1 95.19 140 CYS B CA 1
ATOM 3614 C C . CYS B 1 140 ? -2.135 4.82 11.586 1 95.19 140 CYS B C 1
ATOM 3616 O O . CYS B 1 140 ? -3.002 5.211 10.805 1 95.19 140 CYS B O 1
ATOM 3618 N N . PHE B 1 141 ? -1.17 3.953 11.227 1 97.5 141 PHE B N 1
ATOM 3619 C CA . PHE B 1 141 ? -1.115 3.393 9.883 1 97.5 141 PHE B CA 1
ATOM 3620 C C . PHE B 1 141 ? -1.617 1.954 9.875 1 97.5 141 PHE B C 1
ATOM 3622 O O . PHE B 1 141 ? -1.496 1.254 8.867 1 97.5 141 PHE B O 1
ATOM 3629 N N . LYS B 1 142 ? -2.17 1.466 10.969 1 94.75 142 LYS B N 1
ATOM 3630 C CA . LYS B 1 142 ? -2.535 0.057 11.102 1 94.75 142 LYS B CA 1
ATOM 3631 C C . LYS B 1 142 ? -3.539 -0.351 10.023 1 94.75 142 LYS B C 1
ATOM 3633 O O . LYS B 1 142 ? -3.631 -1.528 9.672 1 94.75 142 LYS B O 1
ATOM 3638 N N . ASN B 1 143 ? -4.32 0.649 9.492 1 94.81 143 ASN B N 1
ATOM 3639 C CA . ASN B 1 143 ? -5.305 0.366 8.453 1 94.81 143 ASN B CA 1
ATOM 3640 C C . ASN B 1 143 ? -4.891 0.965 7.109 1 94.81 143 ASN B C 1
ATOM 3642 O O . ASN B 1 143 ? -5.734 1.221 6.25 1 94.81 143 ASN B O 1
ATOM 3646 N N . GLY B 1 144 ? -3.613 1.212 6.977 1 96.88 144 GLY B N 1
ATOM 3647 C CA . GLY B 1 144 ? -3.09 1.768 5.738 1 96.88 144 GLY B CA 1
ATOM 3648 C C . GLY B 1 144 ? -2.436 3.123 5.926 1 96.88 144 GLY B C 1
ATOM 3649 O O . GLY B 1 144 ? -2.609 3.768 6.961 1 96.88 144 GLY B O 1
ATOM 3650 N N . THR B 1 145 ? -1.766 3.58 4.867 1 98.12 145 THR B N 1
ATOM 3651 C CA . THR B 1 145 ? -0.958 4.789 4.969 1 98.12 145 THR B CA 1
ATOM 3652 C C . THR B 1 145 ? -1.773 6.02 4.578 1 98.12 145 THR B C 1
ATOM 3654 O O . THR B 1 145 ? -1.283 7.148 4.656 1 98.12 145 THR B O 1
ATOM 3657 N N . TYR B 1 146 ? -2.98 5.824 4.113 1 98.06 146 TYR B N 1
ATOM 3658 C CA . TYR B 1 146 ? -3.963 6.895 3.998 1 98.06 146 TYR B CA 1
ATOM 3659 C C . TYR B 1 146 ? -5.25 6.535 4.727 1 98.06 146 TYR B C 1
ATOM 3661 O O . TYR B 1 146 ? -5.656 5.371 4.746 1 98.06 146 TYR B O 1
ATOM 3669 N N . PHE B 1 147 ? -5.832 7.496 5.379 1 97.5 147 PHE B N 1
ATOM 3670 C CA . PHE B 1 147 ? -6.969 7.258 6.262 1 97.5 147 PHE B CA 1
ATOM 3671 C C . PHE B 1 147 ? -7.688 8.562 6.586 1 97.5 147 PHE B C 1
ATOM 3673 O O . PHE B 1 147 ? -7.281 9.633 6.121 1 97.5 147 PHE B O 1
ATOM 3680 N N . SER B 1 148 ? -8.828 8.453 7.254 1 97.12 148 SER B N 1
ATOM 3681 C CA . SER B 1 148 ? -9.57 9.641 7.668 1 97.12 148 SER B CA 1
ATOM 3682 C C . SER B 1 148 ? -10.055 9.516 9.109 1 97.12 148 SER B C 1
ATOM 3684 O O . SER B 1 148 ? -10.055 8.422 9.672 1 97.12 148 SER B O 1
ATOM 3686 N N . ARG B 1 149 ? -10.273 10.633 9.695 1 96.31 149 ARG B N 1
ATOM 3687 C CA . ARG B 1 149 ? -10.852 10.75 11.031 1 96.31 149 ARG B CA 1
ATOM 3688 C C . ARG B 1 149 ? -11.945 11.812 11.062 1 96.31 149 ARG B C 1
ATOM 3690 O O . ARG B 1 149 ? -11.75 12.93 10.586 1 96.31 149 ARG B O 1
ATOM 3697 N N . SER B 1 150 ? -13.109 11.398 11.609 1 96.06 150 SER B N 1
ATOM 3698 C CA . SER B 1 150 ? -14.203 12.359 11.773 1 96.06 150 SER B CA 1
ATOM 3699 C C . SER B 1 150 ? -14.188 12.961 13.18 1 96.06 150 SER B C 1
ATOM 3701 O O . SER B 1 150 ? -13.961 12.258 14.164 1 96.06 150 SER B O 1
ATOM 3703 N N . VAL B 1 151 ? -14.375 14.234 13.227 1 95.62 151 VAL B N 1
ATOM 3704 C CA . VAL B 1 151 ? -14.484 14.914 14.508 1 95.62 151 VAL B CA 1
ATOM 3705 C C . VAL B 1 151 ? -15.688 15.859 14.492 1 95.62 151 VAL B C 1
ATOM 3707 O O . VAL B 1 151 ? -15.969 16.5 13.477 1 95.62 151 VAL B O 1
ATOM 3710 N N . GLN B 1 152 ? -16.391 15.875 15.578 1 95.31 152 GLN B N 1
ATOM 3711 C CA . GLN B 1 152 ? -17.516 16.781 15.75 1 95.31 152 GLN B CA 1
ATOM 3712 C C . GLN B 1 152 ? -17.141 17.984 16.609 1 95.31 152 GLN B C 1
ATOM 3714 O O . GLN B 1 152 ? -16.641 17.812 17.734 1 95.31 152 GLN B O 1
ATOM 3719 N N . VAL B 1 153 ? -17.344 19.156 16.094 1 95.88 153 VAL B N 1
ATOM 3720 C CA . VAL B 1 153 ? -17.109 20.406 16.797 1 95.88 153 VAL B CA 1
ATOM 3721 C C . VAL B 1 153 ? -18.375 21.25 16.797 1 95.88 153 VAL B C 1
ATOM 3723 O O . VAL B 1 153 ? -18.734 21.828 15.758 1 95.88 153 VAL B O 1
ATOM 3726 N N . GLY B 1 154 ? -19 21.359 17.922 1 93.62 154 GLY B N 1
ATOM 3727 C CA . GLY B 1 154 ? -20.344 21.922 17.906 1 93.62 154 GLY B CA 1
ATOM 3728 C C . GLY B 1 154 ? -21.281 21.188 16.969 1 93.62 154 GLY B C 1
ATOM 3729 O O . GLY B 1 154 ? -21.438 19.969 17.062 1 93.62 154 GLY B O 1
ATOM 3730 N N . ASN B 1 155 ? -21.891 21.938 16.047 1 92.31 155 ASN B N 1
ATOM 3731 C CA . ASN B 1 155 ? -22.828 21.344 15.094 1 92.31 155 ASN B CA 1
ATOM 3732 C C . ASN B 1 155 ? -22.156 21.047 13.758 1 92.31 155 ASN B C 1
ATOM 3734 O O . ASN B 1 155 ? -22.828 20.703 12.781 1 92.31 155 ASN B O 1
ATOM 3738 N N . THR B 1 156 ? -20.891 21.234 13.773 1 95.06 156 THR B N 1
ATOM 3739 C CA . THR B 1 156 ? -20.156 21.031 12.531 1 95.06 156 THR B CA 1
ATOM 3740 C C . THR B 1 156 ? -19.359 19.734 12.586 1 95.06 156 THR B C 1
ATOM 3742 O O . THR B 1 156 ? -18.641 19.484 13.547 1 95.06 156 THR B O 1
ATOM 3745 N N . ALA B 1 157 ? -19.562 18.922 11.539 1 95.88 157 ALA B N 1
ATOM 3746 C CA . ALA B 1 157 ? -18.781 17.688 11.383 1 95.88 157 ALA B CA 1
ATOM 3747 C C . ALA B 1 157 ? -17.562 17.922 10.477 1 95.88 157 ALA B C 1
ATOM 3749 O O . ALA B 1 157 ? -17.719 18.375 9.336 1 95.88 157 ALA B O 1
ATOM 3750 N N . TYR B 1 158 ? -16.391 17.719 11.047 1 97.25 158 TYR B N 1
ATOM 3751 C CA . TYR B 1 158 ? -15.156 17.797 10.266 1 97.25 158 TYR B CA 1
ATOM 3752 C C . TYR B 1 158 ? -14.633 16.406 9.93 1 97.25 158 TYR B C 1
ATOM 3754 O O . TYR B 1 158 ? -14.711 15.492 10.75 1 97.25 158 TYR B O 1
ATOM 3762 N N . LYS B 1 159 ? -14.219 16.281 8.734 1 97.62 159 LYS B N 1
ATOM 3763 C CA . LYS B 1 159 ? -13.5 15.07 8.328 1 97.62 159 LYS B CA 1
ATOM 3764 C C . LYS B 1 159 ? -12.039 15.383 8.008 1 97.62 159 LYS B C 1
ATOM 3766 O O . LYS B 1 159 ? -11.75 16.109 7.059 1 97.62 159 LYS B O 1
ATOM 3771 N N . LEU B 1 160 ? -11.117 14.898 8.844 1 98.31 160 LEU B N 1
ATOM 3772 C CA . LEU B 1 160 ? -9.68 14.992 8.609 1 98.31 160 LEU B CA 1
ATOM 3773 C C . LEU B 1 160 ? -9.203 13.852 7.715 1 98.31 160 LEU B C 1
ATOM 3775 O O . LEU B 1 160 ? -9.375 12.68 8.055 1 98.31 160 LEU B O 1
ATOM 3779 N N . ILE B 1 161 ? -8.648 14.242 6.59 1 98 161 ILE B N 1
ATOM 3780 C CA . ILE B 1 161 ? -8.242 13.242 5.605 1 98 161 ILE B CA 1
ATOM 3781 C C . ILE B 1 161 ? -6.727 13.266 5.445 1 98 161 ILE B C 1
ATOM 3783 O O . ILE B 1 161 ? -6.137 14.312 5.176 1 98 161 ILE B O 1
ATOM 3787 N N . PHE B 1 162 ? -6.121 12.117 5.621 1 98.5 162 PHE B N 1
ATOM 3788 C CA . PHE B 1 162 ? -4.672 11.969 5.531 1 98.5 162 PHE B CA 1
ATOM 3789 C C . PHE B 1 162 ? -4.289 11.172 4.289 1 98.5 162 PHE B C 1
ATOM 3791 O O . PHE B 1 162 ? -4.688 10.016 4.137 1 98.5 162 PHE B O 1
ATOM 3798 N N . LEU B 1 163 ? -3.52 11.805 3.416 1 97.12 163 LEU B N 1
ATOM 3799 C CA . LEU B 1 163 ? -3.197 11.195 2.131 1 97.12 163 LEU B CA 1
ATOM 3800 C C . LEU B 1 163 ? -1.746 10.727 2.1 1 97.12 163 LEU B C 1
ATOM 3802 O O . LEU B 1 163 ? -0.913 11.227 2.861 1 97.12 163 LEU B O 1
ATOM 3806 N N . ASP B 1 164 ? -1.479 9.711 1.296 1 97.44 164 ASP B N 1
ATOM 3807 C CA . ASP B 1 164 ? -0.129 9.227 1.017 1 97.44 164 ASP B CA 1
ATOM 3808 C C . ASP B 1 164 ? 0.326 9.648 -0.379 1 97.44 164 ASP B C 1
ATOM 3810 O O . ASP B 1 164 ? -0.074 9.039 -1.376 1 97.44 164 ASP B O 1
ATOM 3814 N N . ASP B 1 165 ? 1.111 10.664 -0.429 1 94.38 165 ASP B N 1
ATOM 3815 C CA . ASP B 1 165 ? 1.699 11.141 -1.676 1 94.38 165 ASP B CA 1
ATOM 3816 C C . ASP B 1 165 ? 3.223 11.047 -1.635 1 94.38 165 ASP B C 1
ATOM 3818 O O . ASP B 1 165 ? 3.916 11.883 -2.219 1 94.38 165 ASP B O 1
ATOM 3822 N N . SER B 1 166 ? 3.715 10.016 -0.954 1 95.12 166 SER B N 1
ATOM 3823 C CA . SER B 1 166 ? 5.137 9.875 -0.657 1 95.12 166 SER B CA 1
ATOM 3824 C C . SER B 1 166 ? 5.926 9.477 -1.899 1 95.12 166 SER B C 1
ATOM 3826 O O . SER B 1 166 ? 7.152 9.578 -1.922 1 95.12 166 SER B O 1
ATOM 3828 N N . PHE B 1 167 ? 5.281 8.961 -2.908 1 93.94 167 PHE B N 1
ATOM 3829 C CA . PHE B 1 167 ? 5.965 8.484 -4.105 1 93.94 167 PHE B CA 1
ATOM 3830 C C . PHE B 1 167 ? 5.945 9.547 -5.195 1 93.94 167 PHE B C 1
ATOM 3832 O O . PHE B 1 167 ? 4.926 10.203 -5.414 1 93.94 167 PHE B O 1
ATOM 3839 N N . TYR B 1 168 ? 7.141 9.68 -5.816 1 83.19 168 TYR B N 1
ATOM 3840 C CA . TYR B 1 168 ? 7.27 10.562 -6.973 1 83.19 168 TYR B CA 1
ATOM 3841 C C . TYR B 1 168 ? 7.219 9.766 -8.273 1 83.19 168 TYR B C 1
ATOM 3843 O O . TYR B 1 168 ? 7.871 8.727 -8.398 1 83.19 168 TYR B O 1
ATOM 3851 N N . GLU B 1 169 ? 6.355 10.242 -9.062 1 76.44 169 GLU B N 1
ATOM 3852 C CA . GLU B 1 169 ? 6.48 9.734 -10.43 1 76.44 169 GLU B CA 1
ATOM 3853 C C . GLU B 1 169 ? 7.355 10.648 -11.281 1 76.44 169 GLU B C 1
ATOM 3855 O O . GLU B 1 169 ? 7.289 11.875 -11.156 1 76.44 169 GLU B O 1
ATOM 3860 N N . PHE B 1 170 ? 8.383 10 -11.781 1 64.44 170 PHE B N 1
ATOM 3861 C CA . PHE B 1 170 ? 9.234 10.766 -12.68 1 64.44 170 PHE B CA 1
ATOM 3862 C C . PHE B 1 170 ? 8.523 11.023 -14.008 1 64.44 170 PHE B C 1
ATOM 3864 O O . PHE B 1 170 ? 7.938 10.109 -14.586 1 64.44 170 PHE B O 1
ATOM 3871 N N . ASP B 1 171 ? 8.32 12.344 -14.273 1 57.16 171 ASP B N 1
ATOM 3872 C CA . ASP B 1 171 ? 7.828 12.703 -15.602 1 57.16 171 ASP B CA 1
ATOM 3873 C C . ASP B 1 171 ? 8.984 12.891 -16.578 1 57.16 171 ASP B C 1
ATOM 3875 O O . ASP B 1 171 ? 9.734 13.859 -16.484 1 57.16 171 ASP B O 1
ATOM 3879 N N . PRO B 1 172 ? 9.18 11.805 -17.328 1 53 172 PRO B N 1
ATOM 3880 C CA . PRO B 1 172 ? 10.312 11.914 -18.234 1 53 172 PRO B CA 1
ATOM 3881 C C . PRO B 1 172 ? 10.234 13.148 -19.141 1 53 172 PRO B C 1
ATOM 3883 O O . PRO B 1 172 ? 11.266 13.617 -19.641 1 53 172 PRO B O 1
ATOM 3886 N N . GLU B 1 173 ? 9 13.516 -19.406 1 48.34 173 GLU B N 1
ATOM 3887 C CA . GLU B 1 173 ? 8.867 14.625 -20.359 1 48.34 173 GLU B CA 1
ATOM 3888 C C . GLU B 1 173 ? 9.367 15.93 -19.75 1 48.34 173 GLU B C 1
ATOM 3890 O O . GLU B 1 173 ? 9.953 16.766 -20.438 1 48.34 173 GLU B O 1
ATOM 3895 N N . ASP B 1 174 ? 9.078 16.047 -18.469 1 50.56 174 ASP B N 1
ATOM 3896 C CA . ASP B 1 174 ? 9.375 17.359 -17.906 1 50.56 174 ASP B CA 1
ATOM 3897 C C . ASP B 1 174 ? 10.453 17.266 -16.844 1 50.56 174 ASP B C 1
ATOM 3899 O O . ASP B 1 174 ? 10.852 18.281 -16.25 1 50.56 174 ASP B O 1
ATOM 3903 N N . ASP B 1 175 ? 11.016 16.141 -16.781 1 54.22 175 ASP B N 1
ATOM 3904 C CA . ASP B 1 175 ? 12.062 15.898 -15.789 1 54.22 175 ASP B CA 1
ATOM 3905 C C . ASP B 1 175 ? 11.641 16.406 -14.406 1 54.22 175 ASP B C 1
ATOM 3907 O O . ASP B 1 175 ? 12.422 17.062 -13.719 1 54.22 175 ASP B O 1
ATOM 3911 N N . THR B 1 176 ? 10.25 16.391 -14.258 1 56.81 176 THR B N 1
ATOM 3912 C CA . THR B 1 176 ? 9.742 16.859 -12.969 1 56.81 176 THR B CA 1
ATOM 3913 C C . THR B 1 176 ? 9.133 15.711 -12.172 1 56.81 176 THR B C 1
ATOM 3915 O O . THR B 1 176 ? 8.758 14.688 -12.742 1 56.81 176 THR B O 1
ATOM 3918 N N . SER B 1 177 ? 9.383 15.805 -10.914 1 63.53 177 SER B N 1
ATOM 3919 C CA . SER B 1 177 ? 8.719 14.875 -10.008 1 63.53 177 SER B CA 1
ATOM 3920 C C . SER B 1 177 ? 7.363 15.406 -9.562 1 63.53 177 SER B C 1
ATOM 3922 O O . SER B 1 177 ? 7.254 16.562 -9.141 1 63.53 177 SER B O 1
ATOM 3924 N N . ILE B 1 178 ? 6.367 14.672 -9.977 1 70.06 178 ILE B N 1
ATOM 3925 C CA . ILE B 1 17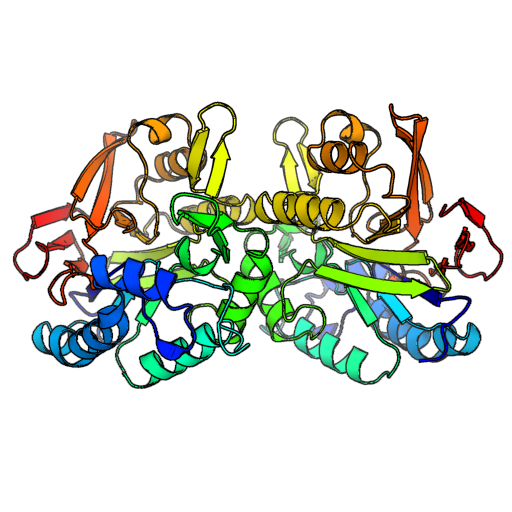8 ? 5.012 15.031 -9.57 1 70.06 178 ILE B CA 1
ATOM 3926 C C . ILE B 1 178 ? 4.512 14.055 -8.508 1 70.06 178 ILE B C 1
ATOM 3928 O O . ILE B 1 178 ? 4.793 12.852 -8.578 1 70.06 178 ILE B O 1
ATOM 3932 N N . PRO B 1 179 ? 3.912 14.664 -7.453 1 76.5 179 PRO B N 1
ATOM 3933 C CA . PRO B 1 179 ? 3.348 13.742 -6.461 1 76.5 179 PRO B CA 1
ATOM 3934 C C . PRO B 1 179 ? 2.377 12.734 -7.074 1 76.5 179 PRO B C 1
ATOM 3936 O O . PRO B 1 179 ? 1.622 13.078 -7.988 1 76.5 179 PRO B O 1
ATOM 3939 N N . TYR B 1 180 ? 2.521 11.547 -6.723 1 86.12 180 TYR B N 1
ATOM 3940 C CA . TYR B 1 180 ? 1.736 10.422 -7.219 1 86.12 180 TYR B CA 1
ATOM 3941 C C . TYR B 1 180 ? 0.695 9.992 -6.195 1 86.12 180 TYR B C 1
ATOM 3943 O O . TYR B 1 180 ? 1.017 9.781 -5.023 1 86.12 180 TYR B O 1
ATOM 3951 N N . ILE B 1 181 ? -0.572 10.023 -6.602 1 90.69 181 ILE B N 1
ATOM 3952 C CA . ILE B 1 181 ? -1.657 9.414 -5.844 1 90.69 181 ILE B CA 1
ATOM 3953 C C . ILE B 1 181 ? -2.176 8.188 -6.582 1 90.69 181 ILE B C 1
ATOM 3955 O O . ILE B 1 181 ? -2.566 8.273 -7.75 1 90.69 181 ILE B O 1
ATOM 3959 N N . SER B 1 182 ? -2.15 7.078 -5.945 1 91.94 182 SER B N 1
ATOM 3960 C CA . SER B 1 182 ? -2.557 5.84 -6.602 1 91.94 182 SER B CA 1
ATOM 3961 C C . SER B 1 182 ? -4.047 5.844 -6.922 1 91.94 182 SER B C 1
ATOM 3963 O O . SER B 1 182 ? -4.824 6.543 -6.27 1 91.94 182 SER B O 1
ATOM 3965 N N . LYS B 1 183 ? -4.441 5.031 -7.879 1 91.62 183 LYS B N 1
ATOM 3966 C CA . LYS B 1 183 ? -5.844 4.953 -8.273 1 91.62 183 LYS B CA 1
ATOM 3967 C C . LYS B 1 183 ? -6.711 4.465 -7.113 1 91.62 183 LYS B C 1
ATOM 3969 O O . LYS B 1 183 ? -7.766 5.043 -6.832 1 91.62 183 LYS B O 1
ATOM 3974 N N . PRO B 1 184 ? -6.281 3.412 -6.41 1 93.94 184 PRO B N 1
ATOM 3975 C CA . PRO B 1 184 ? -7.086 3.033 -5.246 1 93.94 184 PRO B CA 1
ATOM 3976 C C . PRO B 1 184 ? -7.297 4.188 -4.27 1 93.94 184 PRO B C 1
ATOM 3978 O O . PRO B 1 184 ? -8.383 4.34 -3.709 1 93.94 184 PRO B O 1
ATOM 3981 N N . GLN B 1 185 ? -6.32 4.98 -4.07 1 95.5 185 GLN B N 1
ATOM 3982 C CA . GLN B 1 185 ? -6.441 6.117 -3.164 1 95.5 185 GLN B CA 1
ATOM 3983 C C . GLN B 1 185 ? -7.395 7.168 -3.723 1 95.5 185 GLN B C 1
ATOM 3985 O O . GLN B 1 185 ? -8.18 7.762 -2.979 1 95.5 185 GLN B O 1
ATOM 3990 N N . GLU B 1 186 ? -7.328 7.375 -5.016 1 92.81 186 GLU B N 1
ATOM 3991 C CA . GLU B 1 186 ? -8.258 8.305 -5.648 1 92.81 186 GLU B CA 1
ATOM 3992 C C . GLU B 1 186 ? -9.703 7.863 -5.457 1 92.81 186 GLU B C 1
ATOM 3994 O O . GLU B 1 186 ? -10.57 8.672 -5.137 1 92.81 186 GLU B O 1
ATOM 3999 N N . TYR B 1 187 ? -9.945 6.609 -5.707 1 91.75 187 TYR B N 1
ATOM 4000 C CA . TYR B 1 187 ? -11.289 6.062 -5.539 1 91.75 187 TYR B CA 1
ATOM 4001 C C . TYR B 1 187 ? -11.75 6.184 -4.09 1 91.75 187 TYR B C 1
ATOM 4003 O O . TYR B 1 187 ? -12.891 6.551 -3.826 1 91.75 187 TYR B O 1
ATOM 4011 N N . TRP B 1 188 ? -10.859 5.887 -3.209 1 95.44 188 TRP B N 1
ATOM 4012 C CA . TRP B 1 188 ? -11.148 5.996 -1.782 1 95.44 188 TRP B CA 1
ATOM 4013 C C . TRP B 1 188 ? -11.477 7.434 -1.4 1 95.44 188 TRP B C 1
ATOM 4015 O O . TRP B 1 188 ? -12.453 7.684 -0.687 1 95.44 188 TRP B O 1
ATOM 4025 N N . LEU B 1 189 ? -10.68 8.344 -1.873 1 95.25 189 LEU B N 1
ATOM 4026 C CA . LEU B 1 189 ? -10.875 9.758 -1.567 1 95.25 189 LEU B CA 1
ATOM 4027 C C . LEU B 1 189 ? -12.227 10.242 -2.074 1 95.25 189 LEU B C 1
ATOM 4029 O O . LEU B 1 189 ? -12.961 10.93 -1.353 1 95.25 189 LEU B O 1
ATOM 4033 N N . ALA B 1 190 ? -12.516 9.93 -3.297 1 92.56 190 ALA B N 1
ATOM 4034 C CA . ALA B 1 190 ? -13.812 10.312 -3.852 1 92.56 190 ALA B CA 1
ATOM 4035 C C . ALA B 1 190 ? -14.953 9.781 -2.988 1 92.56 190 ALA B C 1
ATOM 4037 O O . ALA B 1 190 ? -15.914 10.508 -2.709 1 92.56 190 ALA B O 1
ATOM 4038 N N . ASN B 1 191 ? -14.828 8.578 -2.602 1 93.25 191 ASN B N 1
ATOM 4039 C CA . ASN B 1 191 ? -15.836 7.98 -1.737 1 93.25 191 ASN B CA 1
ATOM 4040 C C . ASN B 1 191 ? -15.93 8.703 -0.397 1 93.25 191 ASN B C 1
ATOM 4042 O O . ASN B 1 191 ? -17.031 8.945 0.109 1 93.25 191 ASN B O 1
ATOM 4046 N N . GLU B 1 192 ? -14.766 9.047 0.257 1 94.44 192 GLU B N 1
ATOM 4047 C CA . GLU B 1 192 ? -14.727 9.789 1.513 1 94.44 192 GLU B CA 1
ATOM 4048 C C . GLU B 1 192 ? -15.445 11.125 1.387 1 94.44 192 GLU B C 1
ATOM 4050 O O . GLU B 1 192 ? -16.172 11.531 2.295 1 94.44 192 GLU B O 1
ATOM 4055 N N . LEU B 1 193 ? -15.234 11.75 0.278 1 94.12 193 LEU B N 1
ATOM 4056 C CA . LEU B 1 193 ? -15.781 13.086 0.068 1 94.12 193 LEU B CA 1
ATOM 4057 C C . LEU B 1 193 ? -17.281 13.023 -0.239 1 94.12 193 LEU B C 1
ATOM 4059 O O . LEU B 1 193 ? -18.016 13.961 0.062 1 94.12 193 LEU B O 1
ATOM 4063 N N . GLU B 1 194 ? -17.75 11.945 -0.792 1 92.75 194 GLU B N 1
ATOM 4064 C CA . GLU B 1 194 ? -19.156 11.781 -1.177 1 92.75 194 GLU B CA 1
ATOM 4065 C C . GLU B 1 194 ? -20 11.32 0.005 1 92.75 194 GLU B C 1
ATOM 4067 O O . GLU B 1 194 ? -21.234 11.43 -0.021 1 92.75 194 GLU B O 1
ATOM 4072 N N . GLU B 1 195 ? -19.391 10.773 0.962 1 89 195 GLU B N 1
ATOM 4073 C CA . GLU B 1 195 ? -20.094 10.133 2.066 1 89 195 GLU B CA 1
ATOM 4074 C C . GLU B 1 195 ? -21.078 11.094 2.738 1 89 195 GLU B C 1
ATOM 4076 O O . GLU B 1 195 ? -22.172 10.703 3.127 1 89 195 GLU B O 1
ATOM 4081 N N . SER B 1 196 ? -20.625 12.305 2.971 1 81.06 196 SER B N 1
ATOM 4082 C CA . SER B 1 196 ? -21.516 13.281 3.598 1 81.06 196 SER B CA 1
ATOM 4083 C C . SER B 1 196 ? -21.328 14.664 2.982 1 81.06 196 SER B C 1
ATOM 4085 O O . SER B 1 196 ? -20.203 15.18 2.928 1 81.06 196 SER B O 1
ATOM 4087 N N . ASP B 1 197 ? -22.469 15.195 2.729 1 79 197 ASP B N 1
ATOM 4088 C CA . ASP B 1 197 ? -22.453 16.547 2.172 1 79 197 ASP B CA 1
ATOM 4089 C C . ASP B 1 197 ? -22.266 17.594 3.27 1 79 197 ASP B C 1
ATOM 4091 O O . ASP B 1 197 ? -21.969 18.75 2.984 1 79 197 ASP B O 1
ATOM 4095 N N . GLU B 1 198 ? -22.391 17.141 4.457 1 84.88 198 GLU B N 1
ATOM 4096 C CA . GLU B 1 198 ? -22.359 18.094 5.551 1 84.88 198 GLU B CA 1
ATOM 4097 C C . GLU B 1 198 ? -20.969 18.203 6.16 1 84.88 198 GLU B C 1
ATOM 4099 O O . GLU B 1 198 ? -20.672 19.141 6.906 1 84.88 198 GLU B O 1
ATOM 4104 N N . ASP B 1 199 ? -20.156 17.344 5.781 1 88.81 199 ASP B N 1
ATOM 4105 C CA . ASP B 1 199 ? -18.828 17.328 6.363 1 88.81 199 ASP B CA 1
ATOM 4106 C C . ASP B 1 199 ? -17.938 18.406 5.734 1 88.81 199 ASP B C 1
ATOM 4108 O O . ASP B 1 199 ? -18.031 18.656 4.531 1 88.81 199 ASP B O 1
ATOM 4112 N N . ILE B 1 200 ? -17.234 19.125 6.613 1 95.38 200 ILE B N 1
ATOM 4113 C CA . ILE B 1 200 ? -16.156 19.984 6.148 1 95.38 200 ILE B CA 1
ATOM 4114 C C . ILE B 1 200 ? -14.836 19.219 6.152 1 95.38 200 ILE B C 1
ATOM 4116 O O . ILE B 1 200 ? -14.438 18.656 7.176 1 95.38 200 ILE B O 1
ATOM 4120 N N . GLU B 1 201 ? -14.195 19.141 4.984 1 96.94 201 GLU B N 1
ATOM 4121 C CA . GLU B 1 201 ? -13.008 18.297 4.883 1 96.94 201 GLU B CA 1
ATOM 4122 C C . GLU B 1 201 ? -11.727 19.141 4.938 1 96.94 201 GLU B C 1
ATOM 4124 O O . GLU B 1 201 ? -11.656 20.219 4.352 1 96.94 201 GLU B O 1
ATOM 4129 N N . ILE B 1 202 ? -10.766 18.703 5.656 1 98 202 ILE B N 1
ATOM 4130 C CA . ILE B 1 202 ? -9.391 19.172 5.695 1 98 202 ILE B CA 1
ATOM 4131 C C . ILE B 1 202 ? -8.445 18.047 5.27 1 98 202 ILE B C 1
ATOM 4133 O O . ILE B 1 202 ? -8.492 16.953 5.824 1 98 202 ILE B O 1
ATOM 4137 N N . LEU B 1 203 ? -7.617 18.328 4.289 1 97.25 203 LEU B N 1
ATOM 4138 C CA . LEU B 1 203 ? -6.676 17.344 3.783 1 97.25 203 LEU B CA 1
ATOM 4139 C C . LEU B 1 203 ? -5.277 17.578 4.344 1 97.25 203 LEU B C 1
ATOM 4141 O O . LEU B 1 203 ? -4.789 18.719 4.336 1 97.25 203 LEU B O 1
ATOM 4145 N N . PHE B 1 204 ? -4.707 16.562 4.867 1 98.5 204 PHE B N 1
ATOM 4146 C CA . PHE B 1 204 ? -3.303 16.547 5.258 1 98.5 204 PHE B CA 1
ATOM 4147 C C . PHE B 1 204 ? -2.482 15.688 4.301 1 98.5 204 PHE B C 1
ATOM 4149 O O . PHE B 1 204 ? -2.809 14.516 4.07 1 98.5 204 PHE B O 1
ATOM 4156 N N . MET B 1 205 ? -1.434 16.219 3.711 1 96.56 205 MET B N 1
ATOM 4157 C CA . MET B 1 205 ? -0.524 15.531 2.801 1 96.56 205 MET B CA 1
ATOM 4158 C C . MET B 1 205 ? 0.876 16.125 2.875 1 96.56 205 MET B C 1
ATOM 4160 O O . MET B 1 205 ? 1.09 17.141 3.543 1 96.56 205 MET B O 1
ATOM 4164 N N . HIS B 1 206 ? 1.785 15.492 2.27 1 96.81 206 HIS B N 1
ATOM 4165 C CA . HIS B 1 206 ? 3.156 15.969 2.422 1 96.81 206 HIS B CA 1
ATOM 4166 C C . HIS B 1 206 ? 3.529 16.938 1.311 1 96.81 206 HIS B C 1
ATOM 4168 O O . HIS B 1 206 ? 3.998 18.047 1.582 1 96.81 206 HIS B O 1
ATOM 4174 N N . ILE B 1 207 ? 3.33 16.547 0.092 1 93.06 207 ILE B N 1
ATOM 4175 C CA . ILE B 1 207 ? 3.762 17.328 -1.065 1 93.06 207 ILE B CA 1
ATOM 4176 C C . ILE B 1 207 ? 2.625 18.219 -1.535 1 93.06 207 ILE B C 1
ATOM 4178 O O . ILE B 1 207 ? 1.601 17.734 -2.021 1 93.06 207 ILE B O 1
ATOM 4182 N N . PRO B 1 208 ? 2.807 19.516 -1.415 1 90.81 208 PRO B N 1
ATOM 4183 C CA . PRO B 1 208 ? 1.741 20.438 -1.812 1 90.81 208 PRO B CA 1
ATOM 4184 C C . PRO B 1 208 ? 1.524 20.469 -3.324 1 90.81 208 PRO B C 1
ATOM 4186 O O . PRO B 1 208 ? 2.404 20.062 -4.086 1 90.81 208 PRO B O 1
ATOM 4189 N N . PHE B 1 209 ? 0.348 20.938 -3.701 1 81.75 209 PHE B N 1
ATOM 4190 C CA . PHE B 1 209 ? 0.073 21.219 -5.105 1 81.75 209 PHE B CA 1
ATOM 4191 C C . PHE B 1 209 ? 1.001 22.312 -5.629 1 81.75 209 PHE B C 1
ATOM 4193 O O . PHE B 1 209 ? 1.344 23.25 -4.902 1 81.75 209 PHE B O 1
ATOM 4200 N N . SER B 1 210 ? 1.467 21.984 -6.859 1 74.5 210 SER B N 1
ATOM 4201 C CA . SER B 1 210 ? 2.158 23.078 -7.516 1 74.5 210 SER B CA 1
ATOM 4202 C C . SER B 1 210 ? 1.196 23.922 -8.359 1 74.5 210 SER B C 1
ATOM 4204 O O . SER B 1 210 ? 0.097 23.469 -8.688 1 74.5 210 SER B O 1
ATOM 4206 N N . THR B 1 211 ? 1.494 25.141 -8.469 1 60.47 211 THR B N 1
ATOM 4207 C CA . THR B 1 211 ? 0.675 26.062 -9.258 1 60.47 211 THR B CA 1
ATOM 4208 C C . THR B 1 211 ? 0.355 25.453 -10.625 1 60.47 211 THR B C 1
ATOM 4210 O O . THR B 1 211 ? -0.759 25.594 -11.125 1 60.47 211 THR B O 1
ATOM 4213 N N . GLU B 1 212 ? 1.34 24.875 -11.266 1 58.25 212 GLU B N 1
ATOM 4214 C CA . GLU B 1 212 ? 1.155 24.328 -12.609 1 58.25 212 GLU B CA 1
ATOM 4215 C C . GLU B 1 212 ? 0.248 23.094 -12.578 1 58.25 212 GLU B C 1
ATOM 4217 O O . GLU B 1 212 ? -0.496 22.844 -13.531 1 58.25 212 GLU B O 1
ATOM 4222 N N . VAL B 1 213 ? 0.366 22.391 -11.648 1 56.25 213 VAL B N 1
ATOM 4223 C CA . VAL B 1 213 ? -0.21 21.062 -11.57 1 56.25 213 VAL B CA 1
ATOM 4224 C C . VAL B 1 213 ? -1.724 21.156 -11.398 1 56.25 213 VAL B C 1
ATOM 4226 O O . VAL B 1 213 ? -2.463 20.266 -11.836 1 56.25 213 VAL B O 1
ATOM 4229 N N . ALA B 1 214 ? -2.27 22.297 -10.93 1 54.75 214 ALA B N 1
ATOM 4230 C CA . ALA B 1 214 ? -3.688 22.234 -10.586 1 54.75 214 ALA B CA 1
ATOM 4231 C C . ALA B 1 214 ? -4.543 21.938 -11.812 1 54.75 214 ALA B C 1
ATOM 4233 O O . ALA B 1 214 ? -5.52 21.188 -11.727 1 54.75 214 ALA B O 1
ATOM 4234 N N . GLU B 1 215 ? -4.219 22.359 -12.961 1 55.88 215 GLU B N 1
ATOM 4235 C CA . GLU B 1 215 ? -5.215 22.266 -14.023 1 55.88 215 GLU B CA 1
ATOM 4236 C C . GLU B 1 215 ? -5.293 20.859 -14.586 1 55.88 215 GLU B C 1
ATOM 4238 O O . GLU B 1 215 ? -6.359 20.422 -15.031 1 55.88 215 GLU B O 1
ATOM 4243 N N . ASN B 1 216 ? -4.219 20.094 -14.414 1 61.81 216 ASN B N 1
ATOM 4244 C CA . ASN B 1 216 ? -4.246 18.812 -15.094 1 61.81 216 ASN B CA 1
ATOM 4245 C C . ASN B 1 216 ? -4.051 17.656 -14.109 1 61.81 216 ASN B C 1
ATOM 4247 O O . ASN B 1 216 ? -3.947 16.5 -14.523 1 61.81 216 ASN B O 1
ATOM 4251 N N . ASN B 1 217 ? -4.094 17.984 -12.93 1 72.25 217 ASN B N 1
ATOM 4252 C CA . ASN B 1 217 ? -3.869 16.953 -11.93 1 72.25 217 ASN B CA 1
ATOM 4253 C C . ASN B 1 217 ? -5.172 16.266 -11.531 1 72.25 217 ASN B C 1
ATOM 4255 O O . ASN B 1 217 ? -6.121 16.922 -11.109 1 72.25 217 ASN B O 1
ATOM 4259 N N . SER B 1 218 ? -5.215 14.945 -11.781 1 76.06 218 SER B N 1
ATOM 4260 C CA . SER B 1 218 ? -6.414 14.164 -11.492 1 76.06 218 SER B CA 1
ATOM 4261 C C . SER B 1 218 ? -6.852 14.344 -10.039 1 76.06 218 SER B C 1
ATOM 4263 O O . SER B 1 218 ? -8.055 14.383 -9.75 1 76.06 218 SER B O 1
ATOM 4265 N N . PHE B 1 219 ? -5.902 14.547 -9.25 1 81 219 PHE B N 1
ATOM 4266 C CA . PHE B 1 219 ? -6.184 14.719 -7.824 1 81 219 PHE B CA 1
ATOM 4267 C C . PHE B 1 219 ? -6.879 16.047 -7.562 1 81 219 PHE B C 1
ATOM 4269 O O . PHE B 1 219 ? -7.879 16.094 -6.848 1 81 219 PHE B O 1
ATOM 4276 N N . TYR B 1 220 ? -6.469 17.031 -8.148 1 79.88 220 TYR B N 1
ATOM 4277 C CA . TYR B 1 220 ? -7.09 18.344 -7.992 1 79.88 220 TYR B CA 1
ATOM 4278 C C . TYR B 1 220 ? -8.5 18.344 -8.57 1 79.88 220 TYR B C 1
ATOM 4280 O O . TYR B 1 220 ? -9.406 18.969 -8.008 1 79.88 220 TYR B O 1
ATOM 4288 N N . LYS B 1 221 ? -8.633 17.656 -9.625 1 82.38 221 LYS B N 1
ATOM 4289 C CA . LYS B 1 221 ? -9.945 17.562 -10.258 1 82.38 221 LYS B CA 1
ATOM 4290 C C . LYS B 1 221 ? -10.961 16.922 -9.328 1 82.38 221 LYS B C 1
ATOM 4292 O O . LYS B 1 221 ? -12.141 17.281 -9.336 1 82.38 221 LYS B O 1
ATOM 4297 N N . ILE B 1 222 ? -10.5 16 -8.594 1 86.75 222 ILE B N 1
ATOM 4298 C CA . ILE B 1 222 ? -11.383 15.383 -7.605 1 86.75 222 ILE B CA 1
ATOM 4299 C C . ILE B 1 222 ? -11.82 16.422 -6.578 1 86.75 222 ILE B C 1
ATOM 4301 O O . ILE B 1 222 ? -13.008 16.531 -6.262 1 86.75 222 ILE B O 1
ATOM 4305 N N . LEU B 1 223 ? -10.906 17.188 -6.117 1 86.94 223 LEU B N 1
ATOM 4306 C CA . LEU B 1 223 ? -11.195 18.156 -5.062 1 86.94 223 LEU B CA 1
ATOM 4307 C C . LEU B 1 223 ? -12.125 19.25 -5.57 1 86.94 223 LEU B C 1
ATOM 4309 O O . LEU B 1 223 ? -12.945 19.781 -4.812 1 86.94 223 LEU B O 1
ATOM 4313 N N . GLU B 1 224 ? -12.016 19.578 -6.805 1 85.81 224 GLU B N 1
ATOM 4314 C CA . GLU B 1 224 ? -12.836 20.641 -7.391 1 85.81 224 GLU B CA 1
ATOM 4315 C C . GLU B 1 224 ? -14.32 20.266 -7.359 1 85.81 224 GLU B C 1
ATOM 4317 O O . GLU B 1 224 ? -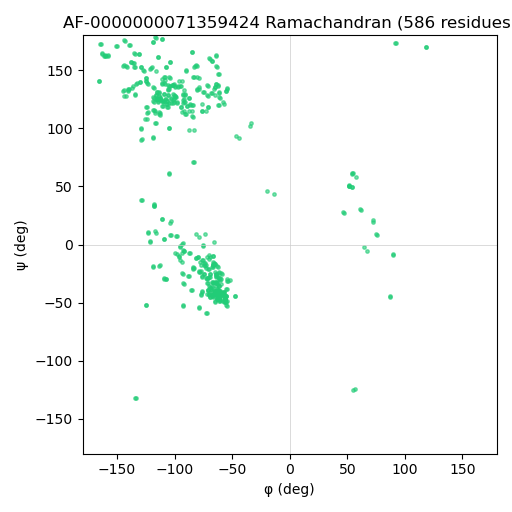15.18 21.156 -7.332 1 85.81 224 GLU B O 1
ATOM 4322 N N . LYS B 1 225 ? -14.57 19.078 -7.332 1 88.12 225 LYS B N 1
ATOM 4323 C CA . LYS B 1 225 ? -15.953 18.609 -7.336 1 88.12 225 LYS B CA 1
ATOM 4324 C C . LYS B 1 225 ? -16.562 18.703 -5.941 1 88.12 225 LYS B C 1
ATOM 4326 O O . LYS B 1 225 ? -17.781 18.578 -5.785 1 88.12 225 LYS B O 1
ATOM 4331 N N . PHE B 1 226 ? -15.742 18.953 -4.98 1 90.25 226 PHE B N 1
ATOM 4332 C CA . PHE B 1 226 ? -16.234 18.938 -3.605 1 90.25 226 PHE B CA 1
ATOM 4333 C C . PHE B 1 226 ? -15.844 20.234 -2.887 1 90.25 226 PHE B C 1
ATOM 4335 O O . PHE B 1 226 ? -14.867 20.266 -2.137 1 90.25 226 PHE B O 1
ATOM 4342 N N . PRO B 1 227 ? -16.719 21.188 -2.98 1 88.31 227 PRO B N 1
ATOM 4343 C CA . PRO B 1 227 ? -16.422 22.5 -2.377 1 88.31 227 PRO B CA 1
ATOM 4344 C C . PRO B 1 227 ? -16.344 22.438 -0.854 1 88.31 227 PRO B C 1
ATOM 4346 O O . PRO B 1 227 ? -15.898 23.391 -0.216 1 88.31 227 PRO B O 1
ATOM 4349 N N . SER B 1 228 ? -16.734 21.344 -0.3 1 90.94 228 SER B N 1
ATOM 4350 C CA . SER B 1 228 ? -16.656 21.172 1.147 1 90.94 228 SER B CA 1
ATOM 4351 C C . SER B 1 228 ? -15.219 20.969 1.608 1 90.94 228 SER B C 1
ATOM 4353 O O . SER B 1 228 ? -14.922 21.062 2.801 1 90.94 228 SER B O 1
ATOM 4355 N N . CYS B 1 229 ? -14.352 20.656 0.705 1 93 229 CYS B N 1
ATOM 4356 C CA . CYS B 1 229 ? -12.922 20.625 1.014 1 93 229 CYS B CA 1
ATOM 4357 C C . CYS B 1 229 ? -12.359 22.047 1.095 1 93 229 CYS B C 1
ATOM 4359 O O . CYS B 1 229 ? -12.273 22.75 0.083 1 93 229 CYS B O 1
ATOM 4361 N N . LYS B 1 230 ? -11.93 22.422 2.258 1 94.88 230 LYS B N 1
ATOM 4362 C CA . LYS B 1 230 ? -11.641 23.828 2.465 1 94.88 230 LYS B CA 1
ATOM 4363 C C . LYS B 1 230 ? -10.141 24.078 2.578 1 94.88 230 LYS B C 1
ATOM 4365 O O . LYS B 1 230 ? -9.656 25.172 2.252 1 94.88 230 LYS B O 1
ATOM 4370 N N . LEU B 1 231 ? -9.414 23.109 3.053 1 96.88 231 LEU B N 1
ATOM 4371 C CA . LEU B 1 231 ? -8.039 23.359 3.459 1 96.88 231 LEU B CA 1
ATOM 4372 C C . LEU B 1 231 ? -7.152 22.156 3.154 1 96.88 231 LEU B C 1
ATOM 4374 O O . LEU B 1 231 ? -7.547 21.016 3.398 1 96.88 231 LEU B O 1
ATOM 4378 N N . VAL B 1 232 ? -6.02 22.406 2.555 1 96.06 232 VAL B N 1
ATOM 4379 C CA . VAL B 1 232 ? -4.938 21.438 2.396 1 96.06 232 VAL B CA 1
ATOM 4380 C C . VAL B 1 232 ? -3.734 21.875 3.232 1 96.06 232 VAL B C 1
ATOM 4382 O O . VAL B 1 232 ? -3.268 23 3.125 1 96.06 232 VAL B O 1
ATOM 4385 N N . VAL B 1 233 ? -3.287 21 4.062 1 98.5 233 VAL B N 1
ATOM 4386 C CA . VAL B 1 233 ? -2.143 21.266 4.926 1 98.5 233 VAL B CA 1
ATOM 4387 C C . VAL B 1 233 ? -0.97 20.375 4.52 1 98.5 233 VAL B C 1
ATOM 4389 O O . VAL B 1 233 ? -1.105 19.156 4.441 1 98.5 233 VAL B O 1
ATOM 4392 N N . ALA B 1 234 ? 0.239 21 4.242 1 97 234 ALA B N 1
ATOM 4393 C CA . ALA B 1 234 ? 1.34 20.25 3.65 1 97 234 ALA B CA 1
ATOM 4394 C C . ALA B 1 234 ? 2.686 20.719 4.195 1 97 234 ALA B C 1
ATOM 4396 O O . ALA B 1 234 ? 2.736 21.562 5.098 1 97 234 ALA B O 1
ATOM 4397 N N . GLY B 1 235 ? 3.781 20.031 3.785 1 97 235 GLY B N 1
ATOM 4398 C CA . GLY B 1 235 ? 5.168 20.359 4.074 1 97 235 GLY B CA 1
ATOM 4399 C C . GLY B 1 235 ? 6.07 20.266 2.859 1 97 235 GLY B C 1
ATOM 4400 O O . GLY B 1 235 ? 5.781 20.859 1.816 1 97 235 GLY B O 1
ATOM 4401 N N . HIS B 1 236 ? 7.18 19.656 2.906 1 94.81 236 HIS B N 1
ATOM 4402 C CA . HIS B 1 236 ? 8.039 19.25 1.804 1 94.81 236 HIS B CA 1
ATOM 4403 C C . HIS B 1 236 ? 8.992 20.375 1.404 1 94.81 236 HIS B C 1
ATOM 4405 O O . HIS B 1 236 ? 10.188 20.141 1.233 1 94.81 236 HIS B O 1
ATOM 4411 N N . HIS B 1 237 ? 8.508 21.609 1.285 1 94.56 237 HIS B N 1
ATOM 4412 C CA . HIS B 1 237 ? 9.32 22.719 0.791 1 94.56 237 HIS B CA 1
ATOM 4413 C C . HIS B 1 237 ? 10.086 23.391 1.926 1 94.56 237 HIS B C 1
ATOM 4415 O O . HIS B 1 237 ? 10.914 24.266 1.685 1 94.56 237 HIS B O 1
ATOM 4421 N N . HIS B 1 238 ? 9.875 23.078 3.133 1 97 238 HIS B N 1
ATOM 4422 C CA . HIS B 1 238 ? 10.539 23.594 4.324 1 97 238 HIS B CA 1
ATOM 4423 C C . HIS B 1 238 ? 10.305 25.094 4.473 1 97 238 HIS B C 1
ATOM 4425 O O . HIS B 1 238 ? 11.195 25.828 4.918 1 97 238 HIS B O 1
ATOM 4431 N N . LYS B 1 239 ? 9.125 25.531 3.965 1 97.25 239 LYS B N 1
ATOM 4432 C CA . LYS B 1 239 ? 8.75 26.938 4.027 1 97.25 239 LYS B CA 1
ATOM 4433 C C . LYS B 1 239 ? 7.293 27.094 4.469 1 97.25 239 LYS B C 1
ATOM 4435 O O . LYS B 1 239 ? 6.477 26.188 4.262 1 97.25 239 LYS B O 1
ATOM 4440 N N . SER B 1 240 ? 7.07 28.234 5.082 1 98 240 SER B N 1
ATOM 4441 C CA . SER B 1 240 ? 5.695 28.594 5.41 1 98 240 SER B CA 1
ATOM 4442 C C . SER B 1 240 ? 5.051 29.391 4.285 1 98 240 SER B C 1
ATOM 4444 O O . SER B 1 240 ? 5.473 30.516 3.99 1 98 240 SER B O 1
ATOM 4446 N N . ILE B 1 241 ? 4.117 28.781 3.686 1 96.38 241 ILE B N 1
ATOM 4447 C CA . ILE B 1 241 ? 3.471 29.391 2.527 1 96.38 241 ILE B CA 1
ATOM 4448 C C . ILE B 1 241 ? 1.958 29.203 2.625 1 96.38 241 ILE B C 1
ATOM 4450 O O . ILE B 1 241 ? 1.483 28.125 3.016 1 96.38 241 ILE B O 1
ATOM 4454 N N . ILE B 1 242 ? 1.176 30.203 2.346 1 96.56 242 ILE B N 1
ATOM 4455 C CA . ILE B 1 242 ? -0.269 30.109 2.172 1 96.56 242 ILE B CA 1
ATOM 4456 C C . ILE B 1 242 ? -0.639 30.469 0.735 1 96.56 242 ILE B C 1
ATOM 4458 O O . ILE B 1 242 ? -0.223 31.516 0.224 1 96.56 242 ILE B O 1
ATOM 4462 N N . LYS B 1 243 ? -1.316 29.609 0.117 1 93.5 243 LYS B N 1
ATOM 4463 C CA . LYS B 1 243 ? -1.737 29.844 -1.263 1 93.5 243 LYS B CA 1
ATOM 4464 C C . LYS B 1 243 ? -3.229 29.578 -1.434 1 93.5 243 LYS B C 1
ATOM 4466 O O . LYS B 1 243 ? -3.756 28.594 -0.887 1 93.5 243 LYS B O 1
ATOM 4471 N N . ASN B 1 244 ? -3.865 30.422 -2.203 1 91.75 244 ASN B N 1
ATOM 4472 C CA . ASN B 1 244 ? -5.273 30.234 -2.537 1 91.75 244 ASN B CA 1
ATOM 4473 C C . ASN B 1 244 ? -5.449 29.609 -3.918 1 91.75 244 ASN B C 1
ATOM 4475 O O . ASN B 1 244 ? -4.719 29.953 -4.852 1 91.75 244 ASN B O 1
ATOM 4479 N N . TYR B 1 245 ? -6.34 28.672 -3.988 1 87.38 245 TYR B N 1
ATOM 4480 C CA . TYR B 1 245 ? -6.723 28.062 -5.254 1 87.38 245 TYR B CA 1
ATOM 4481 C C . TYR B 1 245 ? -8.203 28.281 -5.535 1 87.38 245 TYR B C 1
ATOM 4483 O O . TYR B 1 245 ? -9.047 27.453 -5.148 1 87.38 245 TYR B O 1
ATOM 4491 N N . PRO B 1 246 ? -8.469 29.344 -6.254 1 84.88 246 PRO B N 1
ATOM 4492 C CA . PRO B 1 246 ? -9.875 29.578 -6.598 1 84.88 246 PRO B CA 1
ATOM 4493 C C . PRO B 1 246 ? -10.453 28.484 -7.504 1 84.88 246 PRO B C 1
ATOM 4495 O O . PRO B 1 246 ? -9.758 28 -8.406 1 84.88 246 PRO B O 1
ATOM 4498 N N . GLN B 1 247 ? -11.625 28.062 -7.172 1 80.88 247 GLN B N 1
ATOM 4499 C CA . GLN B 1 247 ? -12.281 27.031 -7.949 1 80.88 247 GLN B CA 1
ATOM 4500 C C . GLN B 1 247 ? -13.383 27.609 -8.828 1 80.88 247 GLN B C 1
ATOM 4502 O O . GLN B 1 247 ? -13.914 28.688 -8.539 1 80.88 247 GLN B O 1
ATOM 4507 N N . ALA B 1 248 ? -13.664 26.844 -9.875 1 76.12 248 ALA B N 1
ATOM 4508 C CA . ALA B 1 248 ? -14.68 27.297 -10.828 1 76.12 248 ALA B CA 1
ATOM 4509 C C . ALA B 1 248 ? -16.031 27.438 -10.148 1 76.12 248 ALA B C 1
ATOM 4511 O O . ALA B 1 248 ? -16.859 28.266 -10.562 1 76.12 248 ALA B O 1
ATOM 4512 N N . SER B 1 249 ? -16.344 26.703 -9.117 1 76.12 249 SER B N 1
ATOM 4513 C CA . SER B 1 249 ? -17.625 26.719 -8.422 1 76.12 249 SER B CA 1
ATOM 4514 C C . SER B 1 249 ? -17.766 27.953 -7.547 1 76.12 249 SER B C 1
ATOM 4516 O O . SER B 1 249 ? -18.828 28.203 -6.973 1 76.12 249 SER B O 1
ATOM 4518 N N . GLY B 1 250 ? -16.719 28.797 -7.547 1 79 250 GLY B N 1
ATOM 4519 C CA . GLY B 1 250 ? -16.734 29.953 -6.676 1 79 250 GLY B CA 1
ATOM 4520 C C . GLY B 1 250 ? -16.141 29.688 -5.305 1 79 250 GLY B C 1
ATOM 4521 O O . GLY B 1 250 ? -15.898 30.625 -4.535 1 79 250 GLY B O 1
ATOM 4522 N N . ASN B 1 251 ? -15.883 28.391 -5.082 1 82.62 251 ASN B N 1
ATOM 4523 C CA . ASN B 1 251 ? -15.234 28.016 -3.832 1 82.62 251 ASN B CA 1
ATOM 4524 C C . ASN B 1 251 ? -13.727 28.234 -3.895 1 82.62 251 ASN B C 1
ATOM 4526 O O . ASN B 1 251 ? -13.164 28.359 -4.98 1 82.62 251 ASN B O 1
ATOM 4530 N N . ASN B 1 252 ? -13.188 28.453 -2.67 1 88.06 252 ASN B N 1
ATOM 4531 C CA . ASN B 1 252 ? -11.742 28.656 -2.578 1 88.06 252 ASN B CA 1
ATOM 4532 C C . ASN B 1 252 ? -11.078 27.578 -1.731 1 88.06 252 ASN B C 1
ATOM 4534 O O . ASN B 1 252 ? -11.383 27.438 -0.546 1 88.06 252 ASN B O 1
ATOM 4538 N N . LEU B 1 253 ? -10.25 26.828 -2.355 1 91.75 253 LEU B N 1
ATOM 4539 C CA . LEU B 1 253 ? -9.398 25.891 -1.619 1 91.75 253 LEU B CA 1
ATOM 4540 C C . LEU B 1 253 ? -8.109 26.578 -1.178 1 91.75 253 LEU B C 1
ATOM 4542 O O . LEU B 1 253 ? -7.441 27.234 -1.982 1 91.75 253 LEU B O 1
ATOM 4546 N N . VAL B 1 254 ? -7.832 26.5 0.111 1 95.38 254 VAL B N 1
ATOM 4547 C CA . VAL B 1 254 ? -6.609 27.125 0.616 1 95.38 254 VAL B CA 1
ATOM 4548 C C . VAL B 1 254 ? -5.582 26.031 0.941 1 95.38 254 VAL B C 1
ATOM 4550 O O . VAL B 1 254 ? -5.926 24.984 1.496 1 95.38 254 VAL B O 1
ATOM 4553 N N . GLN B 1 255 ? -4.359 26.266 0.573 1 95.19 255 GLN B N 1
ATOM 4554 C CA . GLN B 1 255 ? -3.246 25.391 0.927 1 95.19 255 GLN B CA 1
ATOM 4555 C C . GLN B 1 255 ? -2.279 26.094 1.879 1 95.19 255 GLN B C 1
ATOM 4557 O O . GLN B 1 255 ? -1.846 27.219 1.616 1 95.19 255 GLN B O 1
ATOM 4562 N N . VAL B 1 256 ? -2.012 25.438 2.939 1 98 256 VAL B N 1
ATOM 4563 C CA . VAL B 1 256 ? -1.064 25.953 3.926 1 98 256 VAL B CA 1
ATOM 4564 C C . VAL B 1 256 ? 0.135 25.016 4.023 1 98 256 VAL B C 1
ATOM 4566 O O . VAL B 1 256 ? -0.029 23.797 4.145 1 98 256 VAL B O 1
ATOM 4569 N N . GLN B 1 257 ? 1.311 25.562 3.914 1 97.75 257 GLN B N 1
ATOM 4570 C CA . GLN B 1 257 ? 2.561 24.859 4.18 1 97.75 257 GLN B CA 1
ATOM 4571 C C . GLN B 1 257 ? 3.23 25.391 5.445 1 97.75 257 GLN B C 1
ATOM 4573 O O . GLN B 1 257 ? 3.248 26.594 5.688 1 97.75 257 GLN B O 1
ATOM 4578 N N . THR B 1 258 ? 3.723 24.516 6.172 1 98.69 258 THR B N 1
ATOM 4579 C CA . THR B 1 258 ? 4.48 24.875 7.363 1 98.69 258 THR B CA 1
ATOM 4580 C C . THR B 1 258 ? 5.965 24.594 7.172 1 98.69 258 THR B C 1
ATOM 4582 O O . THR B 1 258 ? 6.332 23.594 6.543 1 98.69 258 THR B O 1
ATOM 4585 N N . ALA B 1 259 ? 6.801 25.438 7.719 1 98.56 259 ALA B N 1
ATOM 4586 C CA . ALA B 1 259 ? 8.25 25.25 7.652 1 98.56 259 ALA B CA 1
ATOM 4587 C C . ALA B 1 259 ? 8.672 23.984 8.391 1 98.56 259 ALA B C 1
ATOM 4589 O O . ALA B 1 259 ? 7.922 23.453 9.211 1 98.56 259 ALA B O 1
ATOM 4590 N N . ALA B 1 260 ? 9.875 23.516 8.133 1 98.69 260 ALA B N 1
ATOM 4591 C CA . ALA B 1 260 ? 10.367 22.234 8.625 1 98.69 260 ALA B CA 1
ATOM 4592 C C . ALA B 1 260 ? 10.719 22.312 10.102 1 98.69 260 ALA B C 1
ATOM 4594 O O . ALA B 1 260 ? 11.477 23.188 10.531 1 98.69 260 ALA B O 1
ATOM 4595 N N . LEU B 1 261 ? 10.219 21.328 10.828 1 98.81 261 LEU B N 1
ATOM 4596 C CA . LEU B 1 261 ? 10.508 21.281 12.258 1 98.81 261 LEU B CA 1
ATOM 4597 C C . LEU B 1 261 ? 12 21.062 12.5 1 98.81 261 LEU B C 1
ATOM 4599 O O . LEU B 1 261 ? 12.555 21.578 13.477 1 98.81 261 LEU B O 1
ATOM 4603 N N . VAL B 1 262 ? 12.664 20.344 11.625 1 98.5 262 VAL B N 1
ATOM 4604 C CA . VAL B 1 262 ? 14.078 20 11.797 1 98.5 262 VAL B CA 1
ATOM 4605 C C . VAL B 1 262 ? 14.906 21.281 11.828 1 98.5 262 VAL B C 1
ATOM 4607 O O . VAL B 1 262 ? 15.984 21.328 12.422 1 98.5 262 VAL B O 1
ATOM 4610 N N . ASN B 1 263 ? 14.438 22.328 11.281 1 97.62 263 ASN B N 1
ATOM 4611 C CA . ASN B 1 263 ? 15.188 23.578 11.211 1 97.62 263 ASN B CA 1
ATOM 4612 C C . ASN B 1 263 ? 14.953 24.438 12.445 1 97.62 263 ASN B C 1
ATOM 4614 O O . ASN B 1 263 ? 15.766 25.312 12.773 1 97.62 263 ASN B O 1
ATOM 4618 N N . SER B 1 264 ? 13.797 24.281 13.078 1 98 264 SER B N 1
ATOM 4619 C CA . SER B 1 264 ? 13.477 25.031 14.281 1 98 264 SER B CA 1
ATOM 4620 C C . SER B 1 264 ? 12.281 24.438 15.016 1 98 264 SER B C 1
ATOM 4622 O O . SER B 1 264 ? 11.273 24.094 14.391 1 98 264 SER B O 1
ATOM 4624 N N . THR B 1 265 ? 12.32 24.406 16.359 1 97.62 265 THR B N 1
ATOM 4625 C CA . THR B 1 265 ? 11.227 23.891 17.172 1 97.62 265 THR B CA 1
ATOM 4626 C C . THR B 1 265 ? 10.016 24.812 17.109 1 97.62 265 THR B C 1
ATOM 4628 O O . THR B 1 265 ? 8.922 24.438 17.531 1 97.62 265 THR B O 1
ATOM 4631 N N . ASN B 1 266 ? 10.219 25.969 16.547 1 97.94 266 ASN B N 1
ATOM 4632 C CA . ASN B 1 266 ? 9.125 26.922 16.422 1 97.94 266 ASN B CA 1
ATOM 4633 C C . ASN B 1 266 ? 8.406 26.797 15.086 1 97.94 266 ASN B C 1
ATOM 4635 O O . ASN B 1 266 ? 7.469 27.531 14.805 1 97.94 266 ASN B O 1
ATOM 4639 N N . HIS B 1 267 ? 8.828 25.875 14.289 1 98.69 267 HIS B N 1
ATOM 4640 C CA . HIS B 1 267 ? 8.188 25.656 12.992 1 98.69 267 HIS B CA 1
ATOM 4641 C C . HIS B 1 267 ? 6.953 24.766 13.133 1 98.69 267 HIS B C 1
ATOM 4643 O O . HIS B 1 267 ? 6.996 23.594 12.781 1 98.69 267 HIS B O 1
ATOM 4649 N N . TRP B 1 268 ? 5.949 25.328 13.719 1 98.81 268 TRP B N 1
ATOM 4650 C CA . TRP B 1 268 ? 4.633 24.703 13.852 1 98.81 268 TRP B CA 1
ATOM 4651 C C . TRP B 1 268 ? 3.529 25.734 13.586 1 98.81 268 TRP B C 1
ATOM 4653 O O . TRP B 1 268 ? 3.768 26.938 13.617 1 98.81 268 TRP B O 1
ATOM 4663 N N . ARG B 1 269 ? 2.369 25.219 13.219 1 98.75 269 ARG B N 1
ATOM 4664 C CA . ARG B 1 269 ? 1.152 26.016 13.125 1 98.75 269 ARG B CA 1
ATOM 4665 C C . ARG B 1 269 ? 0.03 25.422 13.953 1 98.75 269 ARG B C 1
ATOM 4667 O O . ARG B 1 269 ? -0.101 24.188 14.031 1 98.75 269 ARG B O 1
ATOM 4674 N N . MET B 1 270 ? -0.736 26.312 14.539 1 98.62 270 MET B N 1
ATOM 4675 C CA . MET B 1 270 ? -1.979 25.891 15.172 1 98.62 270 MET B CA 1
ATOM 4676 C C . MET B 1 270 ? -3.148 25.969 14.195 1 98.62 270 MET B C 1
ATOM 4678 O O . MET B 1 270 ? -3.322 26.984 13.516 1 98.62 270 MET B O 1
ATOM 4682 N N . ILE B 1 271 ? -3.904 24.906 14.078 1 98.75 271 ILE B N 1
ATOM 4683 C CA . ILE B 1 271 ? -5.16 24.859 13.344 1 98.75 271 ILE B CA 1
ATOM 4684 C C . ILE B 1 271 ? -6.324 24.656 14.305 1 98.75 271 ILE B C 1
ATOM 4686 O O . ILE B 1 271 ? -6.445 23.578 14.914 1 98.75 271 ILE B O 1
ATOM 4690 N N . GLN B 1 272 ? -7.133 25.594 14.438 1 98.38 272 GLN B N 1
ATOM 4691 C CA . GLN B 1 272 ? -8.281 25.5 15.328 1 98.38 272 GLN B CA 1
ATOM 4692 C C . GLN B 1 272 ? -9.578 25.344 14.547 1 98.38 272 GLN B C 1
ATOM 4694 O O . GLN B 1 272 ? -9.875 26.141 13.656 1 98.38 272 GLN B O 1
ATOM 4699 N N . LEU B 1 273 ? -10.258 24.328 14.836 1 98.19 273 LEU B N 1
ATOM 4700 C CA . LEU B 1 273 ? -11.578 24.078 14.258 1 98.19 273 LEU B CA 1
ATOM 4701 C C . LEU B 1 273 ? -12.68 24.531 15.211 1 98.19 273 LEU B C 1
ATOM 4703 O O . LEU B 1 273 ? -12.727 24.094 16.359 1 98.19 273 LEU B O 1
ATOM 4707 N N . THR B 1 274 ? -13.484 25.391 14.773 1 96.88 274 THR B N 1
ATOM 4708 C CA . THR B 1 274 ? -14.688 25.797 15.5 1 96.88 274 THR B CA 1
ATOM 4709 C C . THR B 1 274 ? -15.945 25.438 14.719 1 96.88 274 THR B C 1
ATOM 4711 O O . THR B 1 274 ? -15.859 24.859 13.633 1 96.88 274 THR B O 1
ATOM 4714 N N . GLU B 1 275 ? -17.047 25.719 15.312 1 95.31 275 GLU B N 1
ATOM 4715 C CA . GLU B 1 275 ? -18.312 25.438 14.625 1 95.31 275 GLU B CA 1
ATOM 4716 C C . GLU B 1 275 ? -18.406 26.203 13.305 1 95.31 275 GLU B C 1
ATOM 4718 O O . GLU B 1 275 ? -18.969 25.703 12.336 1 95.31 275 GLU B O 1
ATOM 4723 N N . ASP B 1 276 ? -17.75 27.359 13.266 1 95.5 276 ASP B N 1
ATOM 4724 C CA . ASP B 1 276 ? -18.031 28.25 12.141 1 95.5 276 ASP B CA 1
ATOM 4725 C C . ASP B 1 276 ? -16.766 28.484 11.312 1 95.5 276 ASP B C 1
ATOM 4727 O O . ASP B 1 276 ? -16.844 28.938 10.164 1 95.5 276 ASP B O 1
ATOM 4731 N N . ASN B 1 277 ? -15.578 28.219 11.93 1 96.81 277 ASN B N 1
ATOM 4732 C CA . ASN B 1 277 ? -14.352 28.641 11.258 1 96.81 277 ASN B CA 1
ATOM 4733 C C . ASN B 1 277 ? -13.234 27.625 11.414 1 96.81 277 ASN B C 1
ATOM 4735 O O . ASN B 1 277 ? -13.227 26.844 12.375 1 96.81 277 ASN B O 1
ATOM 4739 N N . ILE B 1 278 ? -12.352 27.641 10.438 1 98.19 278 ILE B N 1
ATOM 4740 C CA . ILE B 1 278 ? -11.016 27.062 10.539 1 98.19 278 ILE B CA 1
ATOM 4741 C C . ILE B 1 278 ? -9.984 28.188 10.68 1 98.19 278 ILE B C 1
ATOM 4743 O O . ILE B 1 278 ? -9.859 29.031 9.797 1 98.19 278 ILE B O 1
ATOM 4747 N N . ILE B 1 279 ? -9.312 28.172 11.773 1 98.38 279 ILE B N 1
ATOM 4748 C CA . ILE B 1 279 ? -8.359 29.234 12.047 1 98.38 279 ILE B CA 1
ATOM 4749 C C . ILE B 1 279 ? -6.941 28.672 12.031 1 98.38 279 ILE B C 1
ATOM 4751 O O . ILE B 1 279 ? -6.637 27.719 12.727 1 98.38 279 ILE B O 1
ATOM 4755 N N . VAL B 1 280 ? -6.09 29.266 11.211 1 98.69 280 VAL B N 1
ATOM 4756 C CA . VAL B 1 280 ? -4.699 28.844 11.102 1 98.69 280 VAL B CA 1
ATOM 4757 C C . VAL B 1 280 ? -3.779 29.953 11.625 1 98.69 280 VAL B C 1
ATOM 4759 O O . VAL B 1 280 ? -3.877 31.094 11.195 1 98.69 280 VAL B O 1
ATOM 4762 N N . SER B 1 281 ? -2.893 29.594 12.453 1 98.69 281 SER B N 1
ATOM 4763 C CA . SER B 1 281 ? -2.037 30.578 13.102 1 98.69 281 SER B CA 1
ATOM 4764 C C . SER B 1 281 ? -0.828 30.922 12.234 1 98.69 281 SER B C 1
ATOM 4766 O O . SER B 1 281 ? -0.552 30.234 11.25 1 98.69 281 SER B O 1
ATOM 4768 N N . GLU B 1 282 ? -0.189 31.984 12.609 1 98.31 282 GLU B N 1
ATOM 4769 C CA . GLU B 1 282 ? 1.168 32.219 12.125 1 98.31 282 GLU B CA 1
ATOM 4770 C C . GLU B 1 282 ? 2.125 31.141 12.617 1 98.31 282 GLU B C 1
ATOM 4772 O O . GLU B 1 282 ? 1.87 30.484 13.633 1 98.31 282 GLU B O 1
ATOM 4777 N N . THR B 1 283 ? 3.16 30.953 11.844 1 98.5 283 THR B N 1
ATOM 4778 C CA . THR B 1 283 ? 4.137 29.938 12.234 1 98.5 283 THR B CA 1
ATOM 4779 C C . THR B 1 283 ? 4.773 30.281 13.578 1 98.5 283 THR B C 1
ATOM 4781 O O . THR B 1 283 ? 5.25 31.406 13.773 1 98.5 283 THR B O 1
ATOM 4784 N N . GLY B 1 284 ? 4.75 29.391 14.492 1 98.31 284 GLY B N 1
ATOM 4785 C CA . GLY B 1 284 ? 5.398 29.516 15.781 1 98.31 284 GLY B CA 1
ATOM 4786 C C . GLY B 1 284 ? 4.664 30.453 16.734 1 98.31 284 GLY B C 1
ATOM 4787 O O . GLY B 1 284 ? 5.199 30.828 17.766 1 98.31 284 GLY B O 1
ATOM 4788 N N . GLN B 1 285 ? 3.477 30.859 16.344 1 97.69 285 GLN B N 1
ATOM 4789 C CA . GLN B 1 285 ? 2.67 31.781 17.141 1 97.69 285 GLN B CA 1
ATOM 4790 C C . GLN B 1 285 ? 1.218 31.312 17.219 1 97.69 285 GLN B C 1
ATOM 4792 O O . GLN B 1 285 ? 0.795 30.469 16.438 1 97.69 285 GLN B O 1
ATOM 4797 N N . LEU B 1 286 ? 0.496 31.891 18.156 1 97.25 286 LEU B N 1
ATOM 4798 C CA . LEU B 1 286 ? -0.915 31.547 18.297 1 97.25 286 LEU B CA 1
ATOM 4799 C C . LEU B 1 286 ? -1.794 32.531 17.562 1 97.25 286 LEU B C 1
ATOM 4801 O O . LEU B 1 286 ? -2.977 32.281 17.328 1 97.25 286 LEU B O 1
ATOM 4805 N N . SER B 1 287 ? -1.25 33.656 17.156 1 97.81 287 SER B N 1
ATOM 4806 C CA . SER B 1 287 ? -2.023 34.656 16.438 1 97.81 287 SER B CA 1
ATOM 4807 C C . SER B 1 287 ? -2.502 34.125 15.094 1 97.81 287 SER B C 1
ATOM 4809 O O . SER B 1 287 ? -1.736 33.5 14.359 1 97.81 287 SER B O 1
ATOM 4811 N N . PRO B 1 288 ? -3.721 34.406 14.734 1 98 288 PRO B N 1
ATOM 4812 C CA . PRO B 1 288 ? -4.266 33.875 13.477 1 98 288 PRO B CA 1
ATOM 4813 C C . PRO B 1 288 ? -3.65 34.562 12.25 1 98 288 PRO B C 1
ATOM 4815 O O . PRO B 1 288 ? -3.412 35.781 12.258 1 98 288 PRO B O 1
ATOM 4818 N N . GLU B 1 289 ? -3.334 33.812 11.273 1 98.06 289 GLU B N 1
ATOM 4819 C CA . GLU B 1 289 ? -2.889 34.312 9.977 1 98.06 289 GLU B CA 1
ATOM 4820 C C . GLU B 1 289 ? -3.965 34.125 8.914 1 98.06 289 GLU B C 1
ATOM 4822 O O . GLU B 1 289 ? -4.031 34.875 7.938 1 98.06 289 GLU B O 1
ATOM 4827 N N . LEU B 1 290 ? -4.781 33.125 9.039 1 97.62 290 LEU B N 1
ATOM 4828 C CA . LEU B 1 290 ? -5.816 32.75 8.086 1 97.62 290 LEU B CA 1
ATOM 4829 C C . LEU B 1 290 ? -7.086 32.312 8.812 1 97.62 290 LEU B C 1
ATOM 4831 O O . LEU B 1 290 ? -7.016 31.578 9.805 1 97.62 290 LEU B O 1
ATOM 4835 N N . VAL B 1 291 ? -8.211 32.812 8.383 1 97.62 291 VAL B N 1
ATOM 4836 C CA . VAL B 1 291 ? -9.516 32.375 8.859 1 97.62 291 VAL B CA 1
ATOM 4837 C C . VAL B 1 291 ? -10.375 31.938 7.676 1 97.62 291 VAL B C 1
ATOM 4839 O O . VAL B 1 291 ? -10.625 32.719 6.762 1 97.62 291 VAL B O 1
ATOM 4842 N N . ILE B 1 292 ? -10.766 30.703 7.664 1 96.88 292 ILE B N 1
ATOM 4843 C CA . ILE B 1 292 ? -11.625 30.141 6.625 1 96.88 292 ILE B CA 1
ATOM 4844 C C . ILE B 1 292 ? -13.008 29.859 7.199 1 96.88 292 ILE B C 1
ATOM 4846 O O . ILE B 1 292 ? -13.141 29.172 8.211 1 96.88 292 ILE B O 1
ATOM 4850 N N . GLU B 1 293 ? -14.008 30.312 6.535 1 94.62 293 GLU B N 1
ATOM 4851 C CA . GLU B 1 293 ? -15.367 29.984 6.961 1 94.62 293 GLU B CA 1
ATOM 4852 C C . GLU B 1 293 ? -15.703 28.531 6.68 1 94.62 293 GLU B C 1
ATOM 4854 O O . GLU B 1 293 ? -15.516 28.047 5.562 1 94.62 293 GLU B O 1
ATOM 4859 N N . ALA B 1 294 ? -16.203 27.828 7.719 1 91.19 294 ALA B N 1
ATOM 4860 C CA . ALA B 1 294 ? -16.562 26.422 7.555 1 91.19 294 ALA B CA 1
ATOM 4861 C C . ALA B 1 294 ? -17.906 26.281 6.852 1 91.19 294 ALA B C 1
ATOM 4863 O O . ALA B 1 294 ? -18.078 25.422 5.98 1 91.19 294 ALA B O 1
ATOM 4864 N N . LYS B 1 295 ? -18.875 26.875 7.324 1 81.56 295 LYS B N 1
ATOM 4865 C CA . LYS B 1 295 ? -20.219 26.875 6.738 1 81.56 295 LYS B CA 1
ATOM 4866 C C . LYS B 1 295 ? -20.562 28.234 6.145 1 81.56 295 LYS B C 1
ATOM 4868 O O . LYS B 1 295 ? -20.078 29.266 6.625 1 81.56 295 LYS B O 1
#

Nearest PDB structures (foldseek):
  2xmo-assembly1_A  TM=7.081E-01  e=4.721E-12  Listeria monocytogenes
  2xmo-assembly2_B  TM=6.845E-01  e=2.445E-11  Listeria monocytogenes
  6s1m-assembly1_B  TM=4.224E-01  e=2.471E-05  Homo sapiens
  3e0j-assembly3_C  TM=4.060E-01  e=2.187E-05  Homo sapiens
  3e0j-assembly4_A  TM=3.990E-01  e=3.152E-05  Homo sapiens

Radius of gyration: 25.46 Å; Cα contacts (8 Å, |Δi|>4): 1377; chains: 2; bounding box: 67×72×58 Å

Secondary structure (DSSP, 8-state):
----SEEEEEEE----B-S-GGGB-HHHHHHHHTTTGGGHHHHHHHHHHHHHHHHT-SEEEEES--BS-SEE-BSS---GGGHHHHHHHHHHT--S-EEEE--GGGG-EEEEESSSSSEEEEE-TTHHHHHHHHHHH-GGGTT-SSEEEEEEETTEEEEEEE----PEEEETTTTEEEE---HHHHHHHHHHHHS-SSPEEEEE-SSPPPTTGGGT-HHHHHHHT-TTEEEEEE-SSSS-EEEEEE-TTS-EEEEEE---GGG-TT--EEEEEESSEEEEEPTTSSSEEEEEE--/----SEEEEEEE----B-S-GGGB-HHHHHHHHTTTGGGHHHHHHHHHHHHHHHHT-SEEEEES--BS-SEE-BSS---GGGHHHHHHHHHHT--S-EEEE--GGGG-EEEEESSSSSEEEEE-TTHHHHHHHHHHH-GGGTT-SSEEEEEEETTEEEEEEE----PEEEETTTTEEEE---HHHHHHHHHHHHS-SSPEEEEE-SSPPPTTGGGT-HHHHHHHT-TTEEEEEE-SSSS-EEEEEE-TTS-EEEEEE---GGG-TT--EEEEEESSEEEEEPTTSSSEEEEEE--

InterPro domains:
  IPR004843 Calcineurin-like, phosphoesterase domain [PF00149] (8-239)
  IPR029052 Metallo-dependent phosphatase-like [G3DSA:3.60.21.10] (5-285)
  IPR029052 Metallo-dependent phosphatase-like [SSF56300] (5-283)
  IPR051918 Serine/threonine-protein phosphatase CPPED1 [PTHR43143] (3-255)

Foldseek 3Di:
DPQAQKAKEKEAEQLAADDDLQFADPLVSVVVVVVLSPCSNVLVLVLLVPVCVVVVHQAYEYAENSHNACAEDTDVPDGSVCVLQVSQVVPVVHDRYYAYAYAQRLQWYWYFDPVPVGDIDIDRPCNVVSQVSNCVRHDNQVVHRWDWDWDGHPPAIEIETEAHQNDFDQDPVVRDTDGDGDPVRLVVVLCVLPVDLRYQYEYRHADDDDPVCCPPPPNNVSVLVRLSDAEYEYEDVQDWDKDWDQHPVRHIHIYTYWHHSSNDSQGMWMWMDGPFWTFIPDGSDPHTDDIDTND/DPQAQKAKEKEAEQLADDDDLQFADPLVSVVVVVVLSPCSNVLVLVLLVPVCVVVVHQAYEYAENSHNACAEDTDPPDGSVCVLQVSQVVPVVHDRYYAYAYAQRLQWYWYFDPVPVGDIDIDRPCNVVSQVSNCVRHDNQVVHRWDWDWDGHPPAIEIETEAHQNDWDQDPVVSDTDGDGDPVRLVVVLCVLPVDLRYQYEYRHADDDDPVCCVPPPNNVSVLVRLSDAEYEYEDVQDWDKDWDQHPVRHIHIYTYWHHSSNDSQGMWMWMDGPFWTFICDGSDPHTPDIDTND

=== Feature glossary ===
The record interleaves many kinds of information about one protein. Here is each kind framed as the question it answers.

Q: What known structures does this most resemble?
A: Structural nearest neighbors (via Foldseek easy-search vs the PDB). Reported per hit: target PDB id, E-value, and alignment TM-score. A TM-score above ~0.5 is the conventional threshold for 'same fold'.

Q: Where is each backbone atom in 3D?
A: The mmCIF table is the protein's shape written out atom by atom. For each backbone N, Cα, C, and carbonyl O, it records an (x, y, z) coordinate triple in Å plus the residue type, chain letter, and residue number.

Q: What are the backbone torsion angles?
A: The φ/ψ torsion pair specifies the backbone conformation at each residue. φ rotates about the N–Cα bond, ψ about the Cα–C bond. Steric clashes forbid most of the (φ, ψ) plane — the allowed regions (α-helix basin, β-sheet basin, left-handed helix) are the Ramachandran-allowed regions.

Q: Which residues are buried vs exposed?
A: Solvent-accessible surface area (SASA) is the area in Å² traced out by the centre of a 1.4 Å probe sphere (a water molecule) rolled over the protein's van der Waals surface (Shrake–Rupley / Lee–Richards construction). Buried residues have near-zero SASA; fully exposed residues can exceed 200 Å². The total SASA scales roughly with the number of surface residues.

Q: How confident is the AlphaFold model at each residue?
A: pLDDT is the predicted lDDT-Cα score: AlphaFold's confidence that the local environment of each residue (all inter-atomic distances within 15 Å) is correctly placed. It is a per-residue number between 0 and 100, with higher meaning more reliable.

Q: What does the local fold look like, residue by residue?
A: 3Di is Foldseek's structural alphabet. Each residue is assigned one of twenty discrete states based on how its Cα sits relative to its spatial (not sequential) neighbors. Aligning 3Di strings finds structural homologs roughly as well as full 3D superposition, but orders of magnitude faster.

Q: How big and how compact is the whole molecule?
A: Radius of gyration (Rg) is the root-mean-square distance of Cα atoms from their centroid — a single number for overall size and compactness. A globular domain of N residues has Rg ≈ 2.2·N^0.38 Å; an extended or disordered chain has a much larger Rg. The Cα contact count is the number of residue pairs whose Cα atoms are within 8 Å and are more than four positions apart in sequence — a standard proxy for tertiary packing density. The bounding box is the smallest axis-aligned box enclosing all Cα atoms.

Q: Which residues are in helices, strands, or loops?
A: DSSP 8-state secondary structure assigns each residue one of H (α-helix), G (3₁₀-helix), I (π-helix), E (extended β-strand), B (isolated β-bridge), T (hydrogen-bonded turn), S (bend), or '-' (coil). The assignment is computed from backbone hydrogen-bond geometry via the Kabsch–Sander algorithm.

Q: How mobile is each atom in the crystal?
A: Crystallographic B-factors measure how much each atom's electron density is smeared out, in Å². They rise in mobile loops and surface residues and fall in the buried interior. In AlphaFold models this column is repurposed to hold pLDDT instead.

Q: What if only a Cα trace is available?
A: P-SEA three-state annotation labels each residue as helix, strand, or coil based purely on the geometry of the Cα trace. It serves as a fallback when the full backbone (and thus DSSP) is unavailable.

Q: What family and function is it annotated with?
A: Database cross-references. InterPro integrates a dozen domain/family signature databases into unified entries with residue-range hits. GO terms attach function/process/location labels with evidence codes. CATH codes position the fold in a four-level structural taxonomy. Organism is the NCBI-taxonomy species name.

Q: Are the domains correctly placed relative to each other?
A: Predicted Aligned Error (PAE) is an AlphaFold confidence matrix: entry (i, j) is the expected error in the position of residue j, in ångströms, when the prediction is superimposed on the true structure at residue i. Low PAE within a block of residues means that block is internally rigid and well-predicted; high PAE between two blocks means their relative placement is uncertain even if each block individually is confident.

Q: What do the diagnostic plots show?
A: Three diagnostic plots accompany the record. The Cα contact map visualizes the tertiary structure as a 2D adjacency matrix (8 Å cutoff, sequence-local contacts suppressed). The Ramachandran plot shows the distribution of backbone (φ, ψ) torsions, with points in the α and β basins reflecting secondary structure content. The PAE plot shows AlphaFold's inter-residue confidence as a color matrix.

Q: What is the amino-acid chain?
A: Primary structure: the covalent order of the twenty standard amino acids along the backbone. Two proteins with the same sequence will (almost always) fold to the same structure; two with 30% identity often share a fold but not the details.

Q: What do the rendered images show?
A: The six renders are orthographic views along the three Cartesian axes in both directions. Representation (cartoon, sticks, or surface) and color scheme (sequence-rainbow or by-chain) vary across proteins so the training set covers all the common visualization conventions.